Protein 3BRU (pdb70)

Nearest PDB structures (foldseek):
  3bru-assembly1_B  TM=1.003E+00  e=1.111E-24  Cereibacter sphaeroides 2.4.1
  4yze-assembly2_D  TM=8.733E-01  e=7.863E-08  Escherichia coli K-12
  2g7s-assembly1_A-2  TM=9.067E-01  e=2.946E-07  Agrobacterium fabrum str. C58
  1ui6-assembly1_A  TM=7.415E-01  e=2.928E-05  Streptomyces coelicolor A3(2)
  2g3b-assembly1_B  TM=8.239E-01  e=5.514E-04  Rhodococcus jostii RHA1

InterPro domains:
  IPR001647 DNA-binding HTH domain, TetR-type [PF00440] (32-74)
  IPR001647 DNA-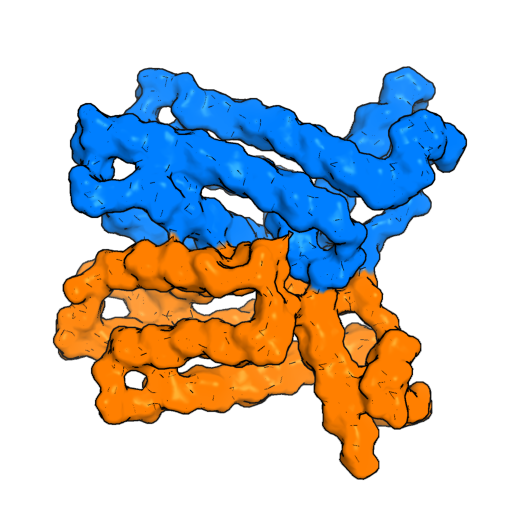binding HTH domain, TetR-type [PR00455] (32-45)
  IPR001647 DNA-binding HTH domain, TetR-type [PR00455] (53-76)
  IPR001647 DNA-binding HTH domain, TetR-type [PS50977] (26-86)
  IPR009057 Homedomain-like superfamily [SSF46689] (23-93)
  IPR011075 Tetracyclin repressor-like, C-terminal domain [PF16925] (101-209)
  IPR036271 Tetracyclin repressor-like, C-terminal domain superfamily [SSF48498] (101-210)

Radius of gyration: 21.56 Å; Cα contacts (8 Å, |Δi|>4): 455; chains: 2; bounding box: 58×60×56 Å

Sequence (374 aa):
DASLAHQSLIRAGLEHLTEKGYSSVGVDEILKAARRVPKGSFYHYFRNKADFGLALIEAYDTYFARLLDQAFLDGSLAPLARLRLFTRAEEGARHGFRRGCLVGNLGQEGALPDDFRAALIGVLETWQRRTAQLFREAQACGELSADHDPDALAEAFWIGWEGAILRAKLELRRPDPLHSFTRTFGRHFVSLAHQSLIRAGLEHLTEKGYSSVGVDEILKAARVPKGSFYHYFRNKADFGLALIEAYDTYFARLLDQAFLDGSLAPLARLRLFTRAEEGARHGFRRGCLVGNLGQEGALPDDFRAALIGVLETWQRRTAQLFREAQACGELSADHDPDALAEAFWIGWEGAILRAKLELRPDPLHSFTRTFGRHFV

B-factor: mean 25.98, std 6.76, range [10.44, 63.78]

Structure (mmCIF, N/CA/C/O backbone):
data_3BRU
#
_entry.id   3BRU
#
_cell.length_a   63.416
_cell.length_b   82.564
_cell.length_c   91.316
_cell.angle_alpha   90.000
_cell.angle_beta   90.000
_cell.angle_gamma   90.000
#
_symmetry.space_group_name_H-M   'P 21 21 21'
#
loop_
_entity.id
_entity.type
_entity.pdbx_description
1 polymer 'Regulatory protein, TetR family'
2 water water
#
loop_
_atom_site.group_PDB
_atom_site.id
_atom_site.type_symbol
_atom_site.label_atom_id
_atom_site.label_alt_id
_atom_site.label_comp_id
_atom_site.label_asym_id
_atom_site.label_entity_id
_atom_site.label_seq_id
_atom_site.pdbx_PDB_ins_code
_atom_site.Cartn_x
_atom_site.Cartn_y
_atom_site.Cartn_z
_atom_site.occupancy
_atom_site.B_iso_or_equiv
_atom_site.auth_seq_id
_atom_site.auth_comp_id
_atom_site.auth_asym_id
_atom_site.auth_atom_id
_atom_site.pdbx_PDB_model_num
ATOM 1 N N . ASP A 1 27 ? 3.232 67.577 23.362 1.00 31.28 24 ASP A N 1
ATOM 2 C CA . ASP A 1 27 ? 4.595 67.691 23.965 1.00 31.23 24 ASP A CA 1
ATOM 3 C C . ASP A 1 27 ? 5.578 68.451 23.064 1.00 30.45 24 ASP A C 1
ATOM 4 O O . ASP A 1 27 ? 6.287 67.841 22.257 1.00 30.76 24 ASP A O 1
ATOM 9 N N . ALA A 1 28 ? 5.628 69.775 23.229 1.00 29.54 25 ALA A N 1
ATOM 10 C CA . ALA A 1 28 ? 6.349 70.691 22.320 1.00 28.34 25 ALA A CA 1
ATOM 11 C C . ALA A 1 28 ? 7.819 70.337 22.036 1.00 27.53 25 ALA A C 1
ATOM 12 O O . ALA A 1 28 ? 8.276 70.478 20.903 1.00 27.31 25 ALA A O 1
ATOM 14 N N . SER A 1 29 ? 8.548 69.878 23.055 1.00 26.65 26 SER A N 1
ATOM 15 C CA . SER A 1 29 ? 9.978 69.564 22.920 1.00 25.68 26 SER A CA 1
ATOM 16 C C . SER A 1 29 ? 10.230 68.262 22.158 1.00 25.07 26 SER A C 1
ATOM 17 O O . SER A 1 29 ? 11.378 67.966 21.790 1.00 25.34 26 SER A O 1
ATOM 20 N N . LEU A 1 30 ? 9.156 67.511 21.886 1.00 23.45 27 LEU A N 1
ATOM 21 C CA . LEU A 1 30 ? 9.254 66.236 21.171 1.00 21.94 27 LEU A CA 1
ATOM 22 C C . LEU A 1 30 ? 8.902 66.315 19.657 1.00 21.47 27 LEU A C 1
ATOM 23 O O . LEU A 1 30 ? 8.824 65.290 19.009 1.00 20.81 27 LEU A O 1
ATOM 28 N N . ALA A 1 31 ? 8.691 67.519 19.110 1.00 20.94 28 ALA A N 1
ATOM 29 C CA . ALA A 1 31 ? 8.128 67.667 17.755 1.00 20.78 28 ALA A CA 1
ATOM 30 C C . ALA A 1 31 ? 8.976 67.007 16.655 1.00 21.54 28 ALA A C 1
ATOM 31 O O . ALA A 1 31 ? 8.410 66.278 15.812 1.00 22.35 28 ALA A O 1
ATOM 33 N N . HIS A 1 32 ? 10.298 67.251 16.658 1.00 20.71 29 HIS A N 1
ATOM 34 C CA . HIS A 1 32 ? 11.204 66.624 15.710 1.00 20.48 29 HIS A CA 1
ATOM 35 C C . HIS A 1 32 ? 11.239 65.094 15.804 1.00 20.98 29 HIS A C 1
ATOM 36 O O . HIS A 1 32 ? 11.099 64.420 14.763 1.00 20.85 29 HIS A O 1
ATOM 43 N N . GLN A 1 33 ? 11.439 64.521 17.006 1.00 20.45 30 GLN A N 1
ATOM 44 C CA . GLN A 1 33 ? 11.386 63.062 17.061 1.00 19.62 30 GLN A CA 1
ATOM 45 C C . GLN A 1 33 ? 10.058 62.490 16.609 1.00 19.55 30 GLN A C 1
ATOM 46 O O . GLN A 1 33 ? 10.063 61.439 16.003 1.00 19.75 30 GLN A O 1
ATOM 52 N N . SER A 1 34 ? 8.946 63.164 16.897 1.00 18.68 31 SER A N 1
ATOM 53 C CA . SER A 1 34 ? 7.631 62.660 16.540 1.00 18.90 31 SER A CA 1
ATOM 54 C C . SER A 1 34 ? 7.512 62.593 15.024 1.00 18.87 31 SER A C 1
ATOM 55 O O . SER A 1 34 ? 6.946 61.632 14.492 1.00 19.56 31 SER A O 1
ATOM 58 N N . LEU A 1 35 ? 8.011 63.632 14.348 1.00 18.53 32 LEU A N 1
ATOM 59 C CA . LEU A 1 35 ? 7.976 63.739 12.884 1.00 17.47 32 LEU A CA 1
ATOM 60 C C . LEU A 1 35 ? 8.792 62.613 12.261 1.00 17.49 32 LEU A C 1
ATOM 61 O O . LEU A 1 35 ? 8.273 61.875 11.418 1.00 17.73 32 LEU A O 1
ATOM 66 N N . ILE A 1 36 ? 10.031 62.436 12.727 1.00 16.75 33 ILE A N 1
ATOM 67 C CA . ILE A 1 36 ? 10.890 61.377 12.221 1.00 16.36 33 ILE A CA 1
ATOM 68 C C . ILE A 1 36 ? 10.269 59.985 12.440 1.00 16.98 33 ILE A C 1
ATOM 69 O O . ILE A 1 36 ? 10.213 59.166 11.495 1.00 15.99 33 ILE A O 1
ATOM 74 N N . ARG A 1 37 ? 9.798 59.736 13.670 1.00 16.55 34 ARG A N 1
ATOM 75 C CA . ARG A 1 37 ? 9.095 58.507 14.027 1.00 17.51 34 ARG A CA 1
ATOM 76 C C . ARG A 1 37 ? 7.945 58.183 13.064 1.00 17.80 34 ARG A C 1
ATOM 77 O O . ARG A 1 37 ? 7.891 57.076 12.484 1.00 18.77 34 ARG A O 1
ATOM 85 N N . ALA A 1 38 ? 7.017 59.130 12.918 1.00 16.78 35 ALA A N 1
ATOM 86 C CA . ALA A 1 38 ? 5.895 58.962 12.053 1.00 16.88 35 ALA A CA 1
ATOM 87 C C . ALA A 1 38 ? 6.364 58.771 10.615 1.00 17.46 35 ALA A C 1
ATOM 88 O O . ALA A 1 38 ? 5.755 58.036 9.872 1.00 17.88 35 ALA A O 1
ATOM 90 N N . GLY A 1 39 ? 7.436 59.455 10.209 1.00 17.47 36 GLY A N 1
ATOM 91 C CA . GLY A 1 39 ? 7.967 59.317 8.875 1.00 17.29 36 GLY A CA 1
ATOM 92 C C . GLY A 1 39 ? 8.459 57.917 8.623 1.00 18.63 36 GLY A C 1
ATOM 93 O O . GLY A 1 39 ? 8.071 57.309 7.605 1.00 20.18 36 GLY A O 1
ATOM 94 N N . LEU A 1 40 ? 9.316 57.409 9.529 1.00 19.15 37 LEU A N 1
ATOM 95 C CA . LEU A 1 40 ? 9.892 56.057 9.460 1.00 19.40 37 LEU A CA 1
ATOM 96 C C . LEU A 1 40 ? 8.829 54.995 9.464 1.00 20.50 37 LEU A C 1
ATOM 97 O O . LEU A 1 40 ? 8.901 54.059 8.658 1.00 21.97 37 LEU A O 1
ATOM 102 N N . GLU A 1 41 ? 7.829 55.140 10.315 1.00 20.84 38 GLU A N 1
ATOM 103 C CA . GLU A 1 41 ? 6.765 54.149 10.379 1.00 22.74 38 GLU A CA 1
ATOM 104 C C . GLU A 1 41 ? 5.957 54.073 9.097 1.00 22.42 38 GLU A C 1
ATOM 105 O O . GLU A 1 41 ? 5.711 52.984 8.592 1.00 23.21 38 GLU A O 1
ATOM 111 N N . HIS A 1 42 ? 5.571 55.223 8.563 1.00 22.18 39 HIS A N 1
ATOM 112 C CA . HIS A 1 42 ? 4.657 55.291 7.428 1.00 21.95 39 HIS A CA 1
ATOM 113 C C . HIS A 1 42 ? 5.340 54.928 6.126 1.00 21.88 39 HIS A C 1
ATOM 114 O O . HIS A 1 42 ? 4.750 54.254 5.307 1.00 21.59 39 HIS A O 1
ATOM 121 N N . LEU A 1 43 ? 6.587 55.356 5.941 1.00 22.10 40 LEU A N 1
ATOM 122 C CA . LEU A 1 43 ? 7.345 54.987 4.729 1.00 22.00 40 LEU A CA 1
ATOM 123 C C . LEU A 1 43 ? 7.961 53.590 4.674 1.00 21.61 40 LEU A C 1
ATOM 124 O O . LEU A 1 43 ? 8.291 53.097 3.564 1.00 21.86 40 LEU A O 1
ATOM 129 N N . THR A 1 44 ? 8.137 52.959 5.834 1.00 21.18 41 THR A N 1
ATOM 130 C CA . THR A 1 44 ? 8.528 51.534 5.872 1.00 20.57 41 THR A CA 1
ATOM 131 C C . THR A 1 44 ? 7.295 50.624 5.636 1.00 20.71 41 THR A C 1
ATOM 132 O O . THR A 1 44 ? 7.423 49.489 5.208 1.00 19.85 41 THR A O 1
ATOM 136 N N . GLU A 1 45 ? 6.107 51.147 5.909 1.00 21.55 42 GLU A N 1
ATOM 137 C CA . GLU A 1 45 ? 4.881 50.387 5.779 1.00 23.33 42 GLU A CA 1
ATOM 138 C C . GLU A 1 45 ? 4.266 50.590 4.392 1.00 24.07 42 GLU A C 1
ATOM 139 O O . GLU A 1 45 ? 3.818 49.633 3.752 1.00 24.32 42 GLU A O 1
ATOM 145 N N . LYS A 1 46 ? 4.238 51.839 3.935 1.00 24.78 43 LYS A N 1
ATOM 146 C CA . LYS A 1 46 ? 3.692 52.194 2.622 1.00 25.41 43 LYS A CA 1
ATOM 147 C C . LYS A 1 46 ? 4.869 52.608 1.732 1.00 25.99 43 LYS A C 1
ATOM 148 O O . LYS A 1 46 ? 5.688 51.778 1.364 1.00 28.47 43 LYS A O 1
ATOM 154 N N . GLY A 1 47 ? 4.989 53.870 1.410 1.00 25.57 44 GLY A N 1
ATOM 155 C CA . GLY A 1 47 ? 6.176 54.350 0.750 1.00 25.22 44 GLY A CA 1
ATOM 156 C C . GLY A 1 47 ? 5.999 55.844 0.639 1.00 25.50 44 GLY A C 1
ATOM 157 O O . GLY A 1 47 ? 4.995 56.402 1.119 1.00 25.39 44 GLY A O 1
ATOM 158 N N . TYR A 1 48 ? 6.964 56.496 0.001 1.00 25.16 45 TYR A N 1
ATOM 159 C CA . TYR A 1 48 ? 6.949 57.942 -0.163 1.00 24.41 45 TYR A CA 1
ATOM 160 C C . TYR A 1 48 ? 5.760 58.465 -0.985 1.00 24.67 45 TYR A C 1
ATOM 161 O O . TYR A 1 48 ? 5.055 59.368 -0.512 1.00 24.25 45 TYR A O 1
ATOM 170 N N . SER A 1 49 ? 5.529 57.897 -2.178 1.00 24.85 46 SER A N 1
ATOM 171 C CA . SER A 1 49 ? 4.406 58.310 -3.058 1.00 26.52 46 SER A CA 1
ATOM 172 C C . SER A 1 49 ? 3.003 58.211 -2.432 1.00 27.32 46 SER A C 1
ATOM 173 O O . SER A 1 49 ? 2.100 58.911 -2.851 1.00 27.35 46 SER A O 1
ATOM 176 N N . SER A 1 50 ? 2.842 57.324 -1.443 1.00 28.44 47 SER A N 1
ATOM 177 C CA . SER A 1 50 ? 1.562 57.019 -0.801 1.00 28.35 47 SER A CA 1
ATOM 178 C C . SER A 1 50 ? 1.251 57.926 0.377 1.00 28.36 47 SER A C 1
ATOM 179 O O . SER A 1 50 ? 0.121 58.001 0.852 1.00 28.50 47 SER A O 1
ATOM 182 N N . VAL A 1 51 ? 2.272 58.583 0.888 1.00 27.86 48 VAL A N 1
ATOM 183 C CA . VAL A 1 51 ? 2.130 59.227 2.166 1.00 27.31 48 VAL A CA 1
ATOM 184 C C . VAL A 1 51 ? 2.302 60.732 2.030 1.00 27.51 48 VAL A C 1
ATOM 185 O O . VAL A 1 51 ? 3.380 61.204 1.655 1.00 27.47 48 VAL A O 1
ATOM 189 N N . GLY A 1 52 ? 1.244 61.485 2.344 1.00 27.19 49 GLY A N 1
ATOM 190 C CA . GLY A 1 52 ? 1.311 62.938 2.313 1.00 26.83 49 GLY A CA 1
ATOM 191 C C . GLY A 1 52 ? 1.715 63.524 3.664 1.00 26.66 49 GLY A C 1
ATOM 192 O O . GLY A 1 52 ? 1.694 62.833 4.694 1.00 26.60 49 GLY A O 1
ATOM 193 N N . VAL A 1 53 ? 2.053 64.806 3.655 1.00 25.97 50 VAL A N 1
ATOM 194 C CA . VAL A 1 53 ? 2.424 65.530 4.854 1.00 26.50 50 VAL A CA 1
ATOM 195 C C . VAL A 1 53 ? 1.310 65.564 5.900 1.00 27.43 50 VAL A C 1
ATOM 196 O O . VAL A 1 53 ? 1.586 65.428 7.094 1.00 27.19 50 VAL A O 1
ATOM 200 N N . ASP A 1 54 ? 0.063 65.751 5.479 1.00 28.05 51 ASP A N 1
ATOM 201 C CA . ASP A 1 54 ? -1.023 65.785 6.446 1.00 29.61 51 ASP A CA 1
ATOM 202 C C . ASP A 1 54 ? -1.148 64.493 7.228 1.00 29.19 51 ASP A C 1
ATOM 203 O O . ASP A 1 54 ? -1.412 64.526 8.418 1.00 30.08 51 ASP A O 1
ATOM 208 N N . GLU A 1 55 ? -0.980 63.360 6.564 1.00 29.02 52 GLU A N 1
ATOM 209 C CA . GLU A 1 55 ? -0.998 62.060 7.253 1.00 29.62 52 GLU A CA 1
ATOM 210 C C . GLU A 1 55 ? 0.126 61.957 8.308 1.00 27.36 52 GLU A C 1
ATOM 211 O O . GLU A 1 55 ? -0.105 61.504 9.412 1.00 25.98 52 GLU A O 1
ATOM 217 N N . ILE A 1 56 ? 1.330 62.401 7.954 1.00 26.79 53 ILE A N 1
ATOM 218 C CA . ILE A 1 56 ? 2.464 62.476 8.900 1.00 26.41 53 ILE A CA 1
ATOM 219 C C . ILE A 1 56 ? 2.126 63.355 10.110 1.00 26.85 53 ILE A C 1
ATOM 220 O O . ILE A 1 56 ? 2.381 62.945 11.250 1.00 27.17 53 ILE A O 1
ATOM 225 N N . LEU A 1 57 ? 1.567 64.544 9.875 1.00 25.88 54 LEU A N 1
ATOM 226 C CA . LEU A 1 57 ? 1.244 65.465 10.958 1.00 26.15 54 LEU A CA 1
ATOM 227 C C . LEU A 1 57 ? 0.228 64.849 11.928 1.00 26.58 54 LEU A C 1
ATOM 228 O O . LEU A 1 57 ? 0.364 64.983 13.160 1.00 25.93 54 LEU A O 1
ATOM 233 N N . LYS A 1 58 ? -0.803 64.219 11.354 1.00 26.72 55 LYS A N 1
ATOM 234 C CA . LYS A 1 58 ? -1.856 63.578 12.112 1.00 27.50 55 LYS A CA 1
ATOM 235 C C . LYS A 1 58 ? -1.318 62.411 12.962 1.00 27.29 55 LYS A C 1
ATOM 236 O O . LYS A 1 58 ? -1.708 62.240 14.096 1.00 28.22 55 LYS A O 1
ATOM 242 N N . ALA A 1 59 ? -0.416 61.614 12.419 1.00 27.24 56 ALA A N 1
ATOM 243 C CA . ALA A 1 59 ? 0.221 60.570 13.204 1.00 26.89 56 ALA A CA 1
ATOM 244 C C . ALA A 1 59 ? 1.189 61.126 14.280 1.00 27.01 56 ALA A C 1
ATOM 245 O O . ALA A 1 59 ? 1.200 60.644 15.407 1.00 27.81 56 ALA A O 1
ATOM 247 N N . ALA A 1 60 ? 1.977 62.144 13.934 1.00 26.69 57 ALA A N 1
ATOM 248 C CA . ALA A 1 60 ? 2.920 62.766 14.852 1.00 26.78 57 ALA A CA 1
ATOM 249 C C . ALA A 1 60 ? 2.239 63.674 15.898 1.00 28.38 57 ALA A C 1
ATOM 250 O O . ALA A 1 60 ? 2.846 63.946 16.945 1.00 28.29 57 ALA A O 1
ATOM 252 N N . ARG A 1 61 ? 0.988 64.106 15.620 1.00 29.25 58 ARG A N 1
ATOM 253 C CA A ARG A 1 61 ? 0.258 65.048 16.465 0.50 30.35 58 ARG A CA 1
ATOM 254 C CA B ARG A 1 61 ? 0.260 65.049 16.466 0.50 30.15 58 ARG A CA 1
ATOM 255 C C . ARG A 1 61 ? 1.079 66.321 16.697 1.00 30.68 58 ARG A C 1
ATOM 256 O O . ARG A 1 61 ? 1.173 66.812 17.823 1.00 30.85 58 ARG A O 1
ATOM 271 N N . VAL A 1 62 ? 1.697 66.842 15.625 1.00 31.15 59 VAL A N 1
ATOM 272 C CA . VAL A 1 62 ? 2.437 68.120 15.678 1.00 31.09 59 VAL A CA 1
ATOM 273 C C . VAL A 1 62 ? 1.800 69.091 14.669 1.00 31.89 59 VAL A C 1
ATOM 274 O O . VAL A 1 62 ? 1.298 68.643 13.625 1.00 32.07 59 VAL A O 1
ATOM 278 N N . PRO A 1 63 ? 1.717 70.403 15.024 1.00 32.10 60 PRO A N 1
ATOM 279 C CA . PRO A 1 63 ? 1.229 71.428 14.071 1.00 31.99 60 PRO A CA 1
ATOM 280 C C . PRO A 1 63 ? 2.103 71.652 12.807 1.00 31.83 60 PRO A C 1
ATOM 281 O O . PRO A 1 63 ? 3.326 71.465 12.832 1.00 32.25 60 PRO A O 1
ATOM 285 N N . LYS A 1 64 ? 1.454 72.075 11.724 1.00 31.49 61 LYS A N 1
ATOM 286 C CA . LYS A 1 64 ? 2.086 72.301 10.421 1.00 31.20 61 LYS A CA 1
ATOM 287 C C . LYS A 1 64 ? 3.290 73.284 10.481 1.00 29.78 61 LYS A C 1
ATOM 288 O O . LYS A 1 64 ? 4.298 73.126 9.779 1.00 28.88 61 LYS A O 1
ATOM 294 N N . GLY A 1 65 ? 3.161 74.290 11.334 1.00 28.62 62 GLY A N 1
ATOM 295 C CA . GLY A 1 65 ? 4.211 75.255 11.544 1.00 27.34 62 GLY A CA 1
ATOM 296 C C . GLY A 1 65 ? 5.471 74.633 12.107 1.00 26.52 62 GLY A C 1
ATO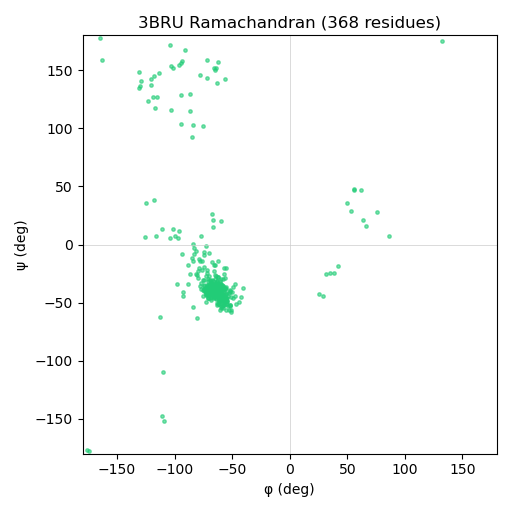M 297 O O . GLY A 1 65 ? 6.559 75.168 11.879 1.00 26.76 62 GLY A O 1
ATOM 298 N N . SER A 1 66 ? 5.324 73.523 12.845 1.00 25.25 63 SER A N 1
ATOM 299 C CA . SER A 1 66 ? 6.475 72.778 13.394 1.00 24.64 63 SER A CA 1
ATOM 300 C C . SER A 1 66 ? 7.182 71.923 12.335 1.00 23.69 63 SER A C 1
ATOM 301 O O . SER A 1 66 ? 8.400 71.806 12.340 1.00 23.26 63 SER A O 1
ATOM 304 N N . PHE A 1 67 ? 6.405 71.324 11.443 1.00 23.17 64 PHE A N 1
ATOM 305 C CA . PHE A 1 67 ? 6.958 70.654 10.300 1.00 22.51 64 PHE A CA 1
ATOM 306 C C . PHE A 1 67 ? 7.810 71.625 9.471 1.00 23.14 64 PHE A C 1
ATOM 307 O O . PHE A 1 67 ? 8.942 71.302 9.108 1.00 22.50 64 PHE A O 1
ATOM 315 N N . TYR A 1 68 ? 7.285 72.815 9.179 1.00 24.11 65 TYR A N 1
ATOM 316 C CA . TYR A 1 68 ? 8.027 73.752 8.293 1.00 25.10 65 TYR A CA 1
ATOM 317 C C . TYR A 1 68 ? 9.157 74.485 8.981 1.00 25.26 65 TYR A C 1
ATOM 318 O O . TYR A 1 68 ? 10.026 75.031 8.326 1.00 26.53 65 TYR A O 1
ATOM 327 N N . HIS A 1 69 ? 9.171 74.435 10.305 1.00 25.43 66 HIS A N 1
ATOM 328 C CA . HIS A 1 69 ? 10.302 74.905 11.072 1.00 25.40 66 HIS A CA 1
ATOM 329 C C . HIS A 1 69 ? 11.554 74.104 10.731 1.00 24.75 66 HIS A C 1
ATOM 330 O O . HIS A 1 69 ? 12.643 74.665 10.597 1.00 25.35 66 HIS A O 1
ATOM 337 N N . TYR A 1 70 ? 11.386 72.790 10.589 1.00 23.47 67 TYR A N 1
ATOM 338 C CA . TYR A 1 70 ? 12.475 71.864 10.422 1.00 21.93 67 TYR A CA 1
ATOM 339 C C . TYR A 1 70 ? 12.723 71.493 8.970 1.00 22.32 67 TYR A C 1
ATOM 340 O O . TYR A 1 70 ? 13.858 71.250 8.593 1.00 22.72 67 TYR A O 1
ATOM 349 N N . PHE A 1 71 ? 11.682 71.408 8.152 1.00 22.49 68 PHE A N 1
ATOM 350 C CA . PHE A 1 71 ? 11.852 70.845 6.798 1.00 23.77 68 PHE A CA 1
ATOM 351 C C . PHE A 1 71 ? 11.256 71.797 5.806 1.00 24.39 68 PHE A C 1
ATOM 352 O O . PHE A 1 71 ? 10.231 72.414 6.105 1.00 24.37 68 PHE A O 1
ATOM 360 N N . ARG A 1 72 ? 11.893 71.991 4.655 1.00 25.14 69 ARG A N 1
ATOM 361 C CA . ARG A 1 72 ? 11.295 72.984 3.773 1.00 25.95 69 ARG A CA 1
ATOM 362 C C . ARG A 1 72 ? 10.132 72.445 2.984 1.00 25.23 69 ARG A C 1
ATOM 363 O O . ARG A 1 72 ? 9.230 73.184 2.636 1.00 25.62 69 ARG A O 1
ATOM 371 N N . ASN A 1 73 ? 10.141 71.144 2.768 1.00 25.26 70 ASN A N 1
ATOM 372 C CA . ASN A 1 73 ? 9.086 70.440 2.041 1.00 25.43 70 ASN A CA 1
ATOM 373 C C . ASN A 1 73 ? 9.206 68.932 2.284 1.00 25.40 70 ASN A C 1
ATOM 374 O O . ASN A 1 73 ? 10.145 68.469 2.962 1.00 24.90 70 ASN A O 1
ATOM 379 N N . LYS A 1 74 ? 8.263 68.184 1.705 1.00 25.15 71 LYS A N 1
ATOM 380 C CA . LYS A 1 74 ? 8.261 66.715 1.751 1.00 24.37 71 LYS A CA 1
ATOM 381 C C . LYS A 1 74 ? 9.609 66.100 1.291 1.00 23.71 71 LYS A C 1
ATOM 382 O O . LYS A 1 74 ? 10.097 65.154 1.890 1.00 23.21 71 LYS A O 1
ATOM 388 N N . ALA A 1 75 ? 10.217 66.659 0.250 1.00 23.47 72 ALA A N 1
ATOM 389 C CA . ALA A 1 75 ? 11.499 66.149 -0.246 1.00 23.65 72 ALA A CA 1
ATOM 390 C C . ALA A 1 75 ? 12.636 66.304 0.775 1.00 23.48 72 ALA A C 1
ATOM 391 O O . ALA A 1 75 ? 13.449 65.411 0.916 1.00 24.76 72 ALA A O 1
ATOM 393 N N . ASP A 1 76 ? 12.687 67.419 1.487 1.00 23.08 73 ASP A N 1
ATOM 394 C CA . ASP A 1 76 ? 13.728 67.680 2.483 1.00 23.46 73 ASP A CA 1
ATOM 395 C C . ASP A 1 76 ? 13.525 66.764 3.703 1.00 22.39 73 ASP A C 1
ATOM 396 O O . ASP A 1 76 ? 14.486 66.251 4.286 1.00 22.25 73 ASP A O 1
ATOM 401 N N . PHE A 1 77 ? 12.259 66.584 4.080 1.00 20.55 74 PHE A N 1
ATOM 402 C CA . PHE A 1 77 ? 11.816 65.565 5.033 1.00 19.21 74 PHE A CA 1
ATOM 403 C C . PHE A 1 77 ? 12.207 64.124 4.692 1.00 18.97 74 PHE A C 1
ATOM 404 O O . PHE A 1 77 ? 12.825 63.430 5.521 1.00 19.04 74 PHE A O 1
ATOM 412 N N . GLY A 1 78 ? 11.820 63.659 3.507 1.00 18.10 75 GLY A N 1
ATOM 413 C CA . GLY A 1 78 ? 12.306 62.385 2.984 1.00 18.46 75 GLY A CA 1
ATOM 414 C C . GLY A 1 78 ? 13.821 62.159 3.068 1.00 18.98 75 GLY A C 1
ATOM 415 O O . GLY A 1 78 ? 14.250 61.076 3.457 1.00 20.41 75 GLY A O 1
ATOM 416 N N . LEU A 1 79 ? 14.649 63.152 2.713 1.00 18.58 76 LEU A N 1
ATOM 417 C CA . LEU A 1 79 ? 16.112 63.024 2.866 1.00 18.19 76 LEU A CA 1
ATOM 418 C C . LEU A 1 79 ? 16.596 62.943 4.298 1.00 18.20 76 LEU A C 1
ATOM 419 O O . LEU A 1 79 ? 17.556 62.241 4.593 1.00 19.16 76 LEU A O 1
ATOM 424 N N . ALA A 1 80 ? 15.945 63.682 5.183 1.00 18.29 77 ALA A N 1
ATOM 425 C CA . ALA A 1 80 ? 16.183 63.593 6.612 1.00 19.10 77 ALA A CA 1
ATOM 426 C C . ALA A 1 80 ? 15.843 62.203 7.134 1.00 19.39 77 ALA A C 1
ATOM 427 O O . ALA A 1 80 ? 16.511 61.712 8.046 1.00 20.41 77 ALA A O 1
ATOM 429 N N . LEU A 1 81 ? 14.787 61.587 6.593 1.00 19.66 78 LEU A N 1
ATOM 430 C CA . LEU A 1 81 ? 14.411 60.230 7.019 1.00 18.98 78 LEU A CA 1
ATOM 431 C C . LEU A 1 81 ? 15.439 59.212 6.595 1.00 18.28 78 LEU A C 1
ATOM 432 O O . LEU A 1 81 ? 15.697 58.300 7.336 1.00 17.65 78 LEU A O 1
ATOM 437 N N . ILE A 1 82 ? 15.980 59.354 5.388 1.00 17.83 79 ILE A N 1
ATOM 438 C CA . ILE A 1 82 ? 17.064 58.488 4.932 1.00 18.29 79 ILE A CA 1
ATOM 439 C C . ILE A 1 82 ? 18.301 58.636 5.852 1.00 18.99 79 ILE A C 1
ATOM 440 O O . ILE A 1 82 ? 18.866 57.633 6.281 1.00 19.51 79 ILE A O 1
ATOM 445 N N . GLU A 1 83 ? 18.708 59.871 6.158 1.00 20.20 80 GLU A N 1
ATOM 446 C CA . GLU A 1 83 ? 19.800 60.107 7.131 1.00 21.83 80 GLU A CA 1
ATOM 447 C C . GLU A 1 83 ? 19.506 59.513 8.504 1.00 21.64 80 GLU A C 1
ATOM 448 O O . GLU A 1 83 ? 20.409 58.998 9.157 1.00 22.01 80 GLU A O 1
ATOM 454 N N . ALA A 1 84 ? 18.248 59.540 8.933 1.00 21.51 81 ALA A N 1
ATOM 455 C CA . ALA A 1 84 ? 17.904 58.982 10.260 1.00 21.70 81 ALA A CA 1
ATOM 456 C C . ALA A 1 84 ? 17.993 57.461 10.256 1.00 21.71 81 ALA A C 1
ATOM 457 O O . ALA A 1 84 ? 18.513 56.854 11.208 1.00 22.10 81 ALA A O 1
ATOM 459 N N . TYR A 1 85 ? 17.478 56.866 9.179 1.00 21.77 82 TYR A N 1
ATOM 460 C CA . TYR A 1 85 ? 17.474 55.429 8.959 1.00 21.99 82 TYR A CA 1
ATOM 461 C C . TYR A 1 85 ? 18.907 54.906 8.796 1.00 22.41 82 TYR A C 1
ATOM 462 O O . TYR A 1 85 ? 19.276 53.902 9.383 1.00 22.01 82 TYR A O 1
ATOM 471 N N . ASP A 1 86 ? 19.731 55.600 8.026 1.00 23.45 83 ASP A N 1
ATOM 472 C CA . ASP A 1 86 ? 21.149 55.239 7.989 1.00 24.69 83 ASP A CA 1
ATOM 473 C C . ASP A 1 86 ? 21.802 55.147 9.390 1.00 24.19 83 ASP A C 1
ATOM 474 O O . ASP A 1 86 ? 22.613 54.269 9.634 1.00 24.14 83 ASP A O 1
ATOM 479 N N . THR A 1 87 ? 21.472 56.069 10.283 1.00 24.22 84 THR A N 1
ATOM 480 C CA . THR A 1 87 ? 22.098 56.128 11.607 1.00 24.39 84 THR A CA 1
ATOM 481 C C . THR A 1 87 ? 21.618 54.985 12.482 1.00 24.51 84 THR A C 1
ATOM 482 O O . THR A 1 87 ? 22.424 54.324 13.162 1.00 23.91 84 THR A O 1
ATOM 486 N N . TYR A 1 88 ? 20.321 54.715 12.431 1.00 24.20 85 TYR A N 1
ATOM 487 C CA . TYR A 1 88 ? 19.782 53.750 13.350 1.00 24.90 85 TYR A CA 1
ATOM 488 C C . TYR A 1 88 ? 20.103 52.352 12.900 1.00 24.99 85 TYR A C 1
ATOM 489 O O . TYR A 1 88 ? 20.434 51.481 13.729 1.00 24.86 85 TYR A O 1
ATOM 498 N N . PHE A 1 89 ? 20.100 52.162 11.577 1.00 24.30 86 PHE A N 1
ATOM 499 C CA . PHE A 1 89 ? 20.462 50.892 10.980 1.00 23.09 86 PHE A CA 1
ATOM 500 C C . PHE A 1 89 ? 21.921 50.530 11.174 1.00 22.03 86 PHE A C 1
ATOM 501 O O . PHE A 1 89 ? 22.221 49.352 11.325 1.00 22.47 86 PHE A O 1
ATOM 509 N N . ALA A 1 90 ? 22.819 51.523 11.121 1.00 20.11 87 ALA A N 1
ATOM 510 C CA . ALA A 1 90 ? 24.231 51.313 11.387 1.00 19.48 87 ALA A CA 1
ATOM 511 C C . ALA A 1 90 ? 24.416 50.689 12.772 1.00 21.04 87 ALA A C 1
ATOM 512 O O . ALA A 1 90 ? 25.287 49.833 12.942 1.00 21.77 87 ALA A O 1
ATOM 514 N N . ARG A 1 91 ? 23.604 51.086 13.751 1.00 21.07 88 ARG A N 1
ATOM 515 C CA . ARG A 1 91 ? 23.693 50.522 15.114 1.00 23.15 88 ARG A CA 1
ATOM 516 C C . ARG A 1 91 ? 23.248 49.066 15.225 1.00 23.91 88 ARG A C 1
ATOM 517 O O . ARG A 1 91 ? 23.721 48.315 16.082 1.00 24.89 88 ARG A O 1
ATOM 525 N N . LEU A 1 92 ? 22.317 48.666 14.377 1.00 24.75 89 LEU A N 1
ATOM 526 C CA . LEU A 1 92 ? 21.911 47.293 14.356 1.00 25.81 89 LEU A CA 1
ATOM 527 C C . LEU A 1 92 ? 23.008 46.415 13.714 1.00 25.68 89 LEU A C 1
ATOM 528 O O . LEU A 1 92 ? 23.310 45.336 14.220 1.00 25.91 89 LEU A O 1
ATOM 533 N N . LEU A 1 93 ? 23.624 46.902 12.641 1.00 25.50 90 LEU A N 1
ATOM 534 C CA . LEU A 1 93 ? 24.791 46.260 12.048 1.00 24.97 90 LEU A CA 1
ATOM 535 C C . LEU A 1 93 ? 25.984 46.195 13.004 1.00 25.31 90 LEU A C 1
ATOM 536 O O . LEU A 1 93 ? 26.764 45.252 12.947 1.00 25.87 90 LEU A O 1
ATOM 541 N N . ASP A 1 94 ? 26.156 47.211 13.841 1.00 25.39 91 ASP A N 1
ATOM 542 C CA . ASP A 1 94 ? 27.254 47.248 14.801 1.00 26.24 91 ASP A CA 1
ATOM 543 C C . ASP A 1 94 ? 27.153 46.072 15.755 1.00 26.46 91 ASP A C 1
ATOM 544 O O . ASP A 1 94 ? 28.164 45.461 16.109 1.00 25.62 91 ASP A O 1
ATOM 549 N N . GLN A 1 95 ? 25.918 45.772 16.166 1.00 27.05 92 GLN A N 1
ATOM 550 C CA . GLN A 1 95 ? 25.645 44.704 17.130 1.00 27.92 9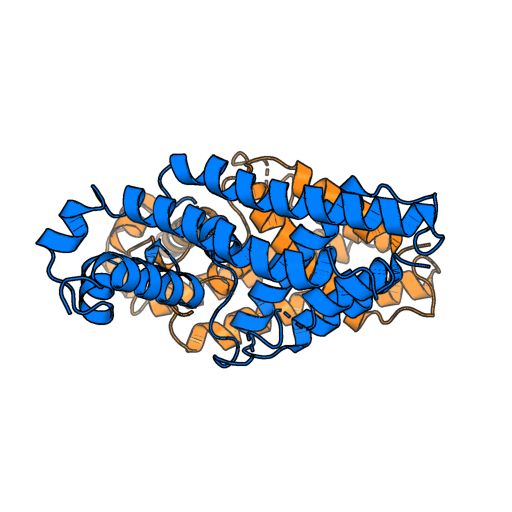2 GLN A CA 1
ATOM 551 C C . GLN A 1 95 ? 26.106 43.363 16.563 1.00 27.83 92 GLN A C 1
ATOM 552 O O . GLN A 1 95 ? 26.774 42.591 17.264 1.00 27.66 92 GLN A O 1
ATOM 558 N N . ALA A 1 96 ? 25.772 43.125 15.290 1.00 26.80 93 ALA A N 1
ATOM 559 C CA . ALA A 1 96 ? 26.099 41.887 14.607 1.00 26.75 93 ALA A CA 1
ATOM 560 C C . ALA A 1 96 ? 27.558 41.890 14.116 1.00 27.35 93 ALA A C 1
ATOM 561 O O . ALA A 1 96 ? 28.388 41.096 14.596 1.00 27.36 93 ALA A O 1
ATOM 563 N N . PHE A 1 97 ? 27.882 42.808 13.207 1.00 27.53 94 PHE A N 1
ATOM 564 C CA . PHE A 1 97 ? 29.177 42.808 12.515 1.00 27.82 94 PHE A CA 1
ATOM 565 C C . PHE A 1 97 ? 30.372 43.056 13.419 1.00 28.35 94 PHE A C 1
ATOM 566 O O . PHE A 1 97 ? 31.472 42.578 13.106 1.00 28.23 94 PHE A O 1
ATOM 574 N N . LEU A 1 98 ? 30.179 43.810 14.512 1.00 28.67 95 LEU A N 1
ATOM 575 C CA . LEU A 1 98 ? 31.288 44.114 15.436 1.00 28.95 95 LEU A CA 1
ATOM 576 C C . LEU A 1 98 ? 31.375 43.205 16.678 1.00 29.49 95 LEU A C 1
ATOM 577 O O . LEU A 1 98 ? 32.220 43.430 17.559 1.00 29.78 95 LEU A O 1
ATOM 582 N N . ASP A 1 99 ? 30.527 42.178 16.737 1.00 29.74 96 ASP A N 1
ATOM 583 C CA . ASP A 1 99 ? 30.567 41.185 17.828 1.00 30.25 96 ASP A CA 1
ATOM 584 C C . ASP A 1 99 ? 31.734 40.198 17.678 1.00 29.66 96 ASP A C 1
ATOM 585 O O . ASP A 1 99 ? 31.641 39.233 16.905 1.00 29.37 96 ASP A O 1
ATOM 590 N N . GLY A 1 100 ? 32.793 40.438 18.459 1.00 29.39 97 GLY A N 1
ATOM 591 C CA . GLY A 1 100 ? 34.030 39.640 18.460 1.00 28.72 97 GLY A CA 1
ATOM 592 C C . GLY A 1 100 ? 33.919 38.284 19.138 1.00 28.62 97 GLY A C 1
ATOM 593 O O . GLY A 1 100 ? 34.860 37.486 19.083 1.00 29.72 97 GLY A O 1
ATOM 594 N N . SER A 1 101 ? 32.789 37.991 19.781 1.00 27.41 98 SER A N 1
ATOM 595 C CA . SER A 1 101 ? 32.565 36.617 20.254 1.00 26.44 98 SER A CA 1
ATOM 596 C C . SER A 1 101 ? 32.048 35.664 19.141 1.00 25.62 98 SER A C 1
ATOM 597 O O . SER A 1 101 ? 31.950 34.450 19.346 1.00 25.36 98 SER A O 1
ATOM 600 N N . LEU A 1 102 ? 31.766 36.201 17.953 1.00 25.03 99 LEU A N 1
ATOM 601 C CA . LEU A 1 102 ? 31.269 35.373 16.852 1.00 24.88 99 LEU A CA 1
ATOM 602 C C . LEU A 1 102 ? 32.266 35.297 15.697 1.00 25.00 99 LEU A C 1
ATOM 603 O O . LEU A 1 102 ? 32.999 36.263 15.442 1.00 25.14 99 LEU A O 1
ATOM 608 N N . ALA A 1 103 ? 32.287 34.151 15.004 1.00 24.93 100 ALA A N 1
ATOM 609 C CA . ALA A 1 103 ? 33.033 34.012 13.752 1.00 24.48 100 ALA A CA 1
ATOM 610 C C . ALA A 1 103 ? 32.385 34.928 12.725 1.00 24.62 100 ALA A C 1
ATOM 611 O O . ALA A 1 103 ? 31.179 35.243 12.829 1.00 25.02 100 ALA A O 1
ATOM 613 N N . PRO A 1 104 ? 33.169 35.405 11.750 1.00 24.30 101 PRO A N 1
ATOM 614 C CA . PRO A 1 104 ? 32.535 36.248 10.729 1.00 23.91 101 PRO A CA 1
ATOM 615 C C . PRO A 1 104 ? 31.173 35.777 10.155 1.00 23.93 101 PRO A C 1
ATOM 616 O O . PRO A 1 104 ? 30.220 36.558 10.127 1.00 23.55 101 PRO A O 1
ATOM 620 N N . LEU A 1 105 ? 31.046 34.528 9.727 1.00 23.70 102 LEU A N 1
ATOM 621 C CA . LEU A 1 105 ? 29.778 34.131 9.100 1.00 23.35 102 LEU A CA 1
ATOM 622 C C . LEU A 1 105 ? 28.637 34.032 10.082 1.00 23.06 102 LEU A C 1
ATOM 623 O O . LEU A 1 105 ? 27.504 34.294 9.722 1.00 22.48 102 LEU A O 1
ATOM 628 N N . ALA A 1 106 ? 28.947 33.670 11.330 1.00 22.86 103 ALA A N 1
ATOM 629 C CA . ALA A 1 106 ? 27.947 33.715 12.388 1.00 23.05 103 ALA A CA 1
ATOM 630 C C . ALA A 1 106 ? 27.413 35.113 12.703 1.00 23.16 103 ALA A C 1
ATOM 631 O O . ALA A 1 106 ? 26.251 35.232 13.098 1.00 24.80 103 ALA A O 1
ATOM 633 N N . ARG A 1 107 ? 28.240 36.155 12.540 1.00 22.71 104 ARG A N 1
ATOM 634 C CA . ARG A 1 107 ? 27.779 37.541 12.644 1.00 22.44 104 ARG A CA 1
ATOM 635 C C . ARG A 1 107 ? 26.778 37.908 11.548 1.00 22.36 104 ARG A C 1
ATOM 636 O O . ARG A 1 107 ? 25.888 38.729 11.768 1.00 22.50 104 ARG A O 1
ATOM 644 N N . LEU A 1 108 ? 26.955 37.337 10.364 1.00 21.57 105 LEU A N 1
ATOM 645 C CA . LEU A 1 108 ? 26.023 37.589 9.273 1.00 21.75 105 LEU A CA 1
ATOM 646 C C . LEU A 1 108 ? 24.672 36.909 9.548 1.00 21.51 105 LEU A C 1
ATOM 647 O O . LEU A 1 108 ? 23.641 37.476 9.290 1.00 21.14 105 LEU A O 1
ATOM 652 N N . ARG A 1 109 ? 24.706 35.692 10.069 1.00 22.15 106 ARG A N 1
ATOM 653 C CA . ARG A 1 109 ? 23.495 34.954 10.453 1.00 24.15 106 ARG A CA 1
ATOM 654 C C . ARG A 1 109 ? 22.775 35.623 11.618 1.00 23.56 106 ARG A C 1
ATOM 655 O O . ARG A 1 109 ? 21.555 35.646 11.632 1.00 23.75 106 ARG A O 1
ATOM 663 N N . LEU A 1 110 ? 23.529 36.194 12.569 1.00 23.11 107 LEU A N 1
ATOM 664 C CA . LEU A 1 110 ? 22.929 36.985 13.650 1.00 22.54 107 LEU A CA 1
ATOM 665 C C . LEU A 1 110 ? 22.154 38.208 13.131 1.00 21.47 107 LEU A C 1
ATOM 666 O O . LEU A 1 110 ? 21.032 38.430 13.536 1.00 21.06 107 LEU A O 1
ATOM 671 N N . PHE A 1 111 ? 22.752 38.974 12.221 1.00 21.33 108 PHE A N 1
ATOM 672 C CA . PHE A 1 111 ? 22.089 40.118 11.609 1.00 20.60 108 PHE A CA 1
ATOM 673 C C . PHE A 1 111 ? 20.748 39.769 10.967 1.00 20.50 108 PHE A C 1
ATOM 674 O O . PHE A 1 111 ? 19.743 40.455 11.200 1.00 20.74 108 PHE A O 1
ATOM 682 N N . THR A 1 112 ? 20.726 38.720 10.163 1.00 20.20 109 THR A N 1
ATOM 683 C CA . THR A 1 112 ? 19.486 38.286 9.483 1.00 21.19 109 THR A CA 1
ATOM 684 C C . THR A 1 112 ? 18.417 37.737 10.431 1.00 21.17 109 THR A C 1
ATOM 685 O O . THR A 1 112 ? 17.221 37.875 10.185 1.00 21.95 109 THR A O 1
ATOM 689 N N . ARG A 1 113 ? 18.873 37.143 11.517 1.00 21.35 110 ARG A N 1
ATOM 690 C CA . ARG A 1 113 ? 18.024 36.672 12.588 1.00 21.93 110 ARG A CA 1
ATOM 691 C C . ARG A 1 113 ? 17.341 37.838 13.331 1.00 20.83 110 ARG A C 1
ATOM 692 O O . ARG A 1 113 ? 16.124 37.832 13.522 1.00 20.58 110 ARG A O 1
ATOM 708 N N . ALA A 1 115 ? 17.130 41.098 12.170 1.00 22.16 112 ALA A N 1
ATOM 709 C CA . ALA A 1 115 ? 16.315 41.831 11.248 1.00 21.85 112 ALA A CA 1
ATOM 710 C C . ALA A 1 115 ? 14.959 41.147 11.128 1.00 21.90 112 ALA A C 1
ATOM 711 O O . ALA A 1 115 ? 13.947 41.812 11.118 1.00 21.69 112 ALA A O 1
ATOM 713 N N . GLU A 1 116 ? 14.932 39.821 11.055 1.00 22.90 113 GLU A N 1
ATOM 714 C CA . GLU A 1 116 ? 13.657 39.087 11.060 1.00 23.99 113 GLU A CA 1
ATOM 715 C C . GLU A 1 116 ? 12.826 39.300 12.342 1.00 23.65 113 GLU A C 1
ATOM 716 O O . GLU A 1 116 ? 11.595 39.475 12.285 1.00 23.56 113 GLU A O 1
ATOM 722 N N . GLU A 1 117 ? 13.500 39.274 13.496 1.00 22.94 114 GLU A N 1
ATOM 723 C CA . GLU A 1 117 ? 12.855 39.563 14.775 1.00 22.41 114 GLU A CA 1
ATOM 724 C C . GLU A 1 117 ? 12.234 40.950 14.809 1.00 21.71 114 GLU A C 1
ATOM 725 O O . GLU A 1 117 ? 11.120 41.127 15.326 1.00 21.44 114 GLU A O 1
ATOM 731 N N . GLY A 1 118 ? 12.958 41.929 14.264 1.00 21.10 115 GLY A N 1
ATOM 732 C CA . GLY A 1 118 ? 12.447 43.270 14.115 1.00 20.18 115 GLY A CA 1
ATOM 733 C C . GLY A 1 118 ? 11.207 43.284 13.248 1.00 20.23 115 GLY A C 1
ATOM 734 O O . GLY A 1 118 ? 10.197 43.841 13.634 1.00 20.17 115 GLY A O 1
ATOM 743 N N . ALA A 1 120 ? 9.166 40.827 12.523 1.00 21.39 117 ALA A N 1
ATOM 744 C CA . ALA A 1 120 ? 8.120 40.018 13.174 1.00 22.49 117 ALA A CA 1
ATOM 745 C C . ALA A 1 120 ? 7.264 40.789 14.208 1.00 23.48 117 ALA A C 1
ATOM 746 O O . ALA A 1 120 ? 6.115 40.405 14.462 1.00 23.20 117 ALA A O 1
ATOM 748 N N . ARG A 1 121 ? 7.826 41.868 14.781 1.00 24.10 118 ARG A N 1
ATOM 749 C CA . ARG A 1 121 ? 7.154 42.708 15.776 1.00 24.46 118 ARG A CA 1
ATOM 750 C C . ARG A 1 121 ? 5.922 43.398 15.230 1.00 25.74 118 ARG A C 1
ATOM 751 O O . ARG A 1 121 ? 4.996 43.717 15.987 1.00 25.70 118 ARG A O 1
ATOM 759 N N . HIS A 1 122 ? 5.950 43.714 13.933 1.00 25.73 119 HIS A N 1
ATOM 760 C CA . HIS A 1 122 ? 4.850 44.414 13.320 1.00 25.61 119 HIS A CA 1
ATOM 761 C C . HIS A 1 122 ? 4.225 43.577 12.242 1.00 24.62 119 HIS A C 1
ATOM 762 O O . HIS A 1 122 ? 3.820 44.097 11.220 1.00 25.78 119 HIS A O 1
ATOM 769 N N . GLY A 1 123 ? 4.132 42.282 12.488 1.00 23.48 120 GLY A N 1
ATOM 770 C CA . GLY A 1 123 ? 3.558 41.319 11.547 1.00 22.20 120 GLY A CA 1
ATOM 771 C C . GLY A 1 123 ? 4.104 41.278 10.116 1.00 22.16 120 GLY A C 1
ATOM 772 O O . GLY A 1 123 ? 3.359 40.920 9.210 1.00 20.97 120 GLY A O 1
ATOM 773 N N . PHE A 1 124 ? 5.380 41.637 9.903 1.00 21.70 121 PHE A N 1
ATOM 774 C CA . PHE A 1 124 ? 5.970 41.731 8.539 1.00 21.58 121 PHE A CA 1
ATOM 775 C C . PHE A 1 124 ? 5.335 42.785 7.642 1.00 21.96 121 PHE A C 1
ATOM 776 O O . PHE A 1 124 ? 5.474 42.710 6.435 1.00 23.48 121 PHE A O 1
ATOM 784 N N . ARG A 1 125 ? 4.667 43.773 8.233 1.00 21.79 122 ARG A N 1
ATOM 785 C CA . ARG A 1 125 ? 4.047 44.871 7.499 1.00 22.90 122 ARG A CA 1
ATOM 786 C C . ARG A 1 125 ? 5.054 45.997 7.188 1.00 22.76 122 ARG A C 1
ATOM 787 O O . ARG A 1 125 ? 4.790 46.857 6.357 1.00 21.88 122 ARG A O 1
ATOM 795 N N . ARG A 1 126 ? 6.211 45.976 7.849 1.00 23.08 123 ARG A N 1
ATOM 796 C CA . ARG A 1 126 ? 7.203 47.017 7.676 1.00 23.96 123 ARG A CA 1
ATOM 797 C C . ARG A 1 126 ? 8.507 46.466 7.143 1.00 23.97 123 ARG A C 1
ATOM 798 O O . ARG A 1 126 ? 9.105 45.521 7.703 1.00 24.10 123 ARG A O 1
ATOM 806 N N . GLY A 1 127 ? 8.962 47.078 6.059 1.00 24.33 124 GLY A N 1
ATOM 807 C CA . GLY A 1 127 ? 10.162 46.625 5.395 1.00 24.22 124 GLY A CA 1
ATOM 808 C C . GLY A 1 127 ? 11.314 47.578 5.567 1.00 24.78 124 GLY A C 1
ATOM 809 O O . GLY A 1 127 ? 11.411 48.315 6.565 1.00 24.85 124 GLY A O 1
ATOM 810 N N . CYS A 1 128 ? 12.196 47.559 4.572 1.00 24.38 125 CYS A N 1
ATOM 811 C CA . CYS A 1 128 ? 13.344 48.419 4.562 1.00 23.68 125 CYS A CA 1
ATOM 812 C C . CYS A 1 128 ? 12.934 49.753 3.927 1.00 22.92 125 CYS A C 1
ATOM 813 O O . CYS A 1 128 ? 12.341 49.776 2.851 1.00 23.21 125 CYS A O 1
ATOM 816 N N . LEU A 1 129 ? 13.246 50.854 4.596 1.00 22.03 126 LEU A N 1
ATOM 817 C CA . LEU A 1 129 ? 13.001 52.184 4.036 1.00 22.27 126 LEU A CA 1
ATOM 818 C C . LEU A 1 129 ? 13.735 52.390 2.704 1.00 21.72 126 LEU A C 1
ATOM 819 O O . LEU A 1 129 ? 13.192 52.950 1.758 1.00 21.35 126 LEU A O 1
ATOM 824 N N . VAL A 1 130 ? 14.984 51.939 2.662 1.00 21.12 127 VAL A N 1
ATOM 825 C CA . VAL A 1 130 ? 15.839 52.111 1.512 1.00 20.29 127 VAL A CA 1
ATOM 826 C C . VAL A 1 130 ? 15.378 51.290 0.313 1.00 19.80 127 VAL A C 1
ATOM 827 O O . VAL A 1 130 ? 15.480 51.719 -0.852 1.00 19.79 127 VAL A O 1
ATOM 831 N N . GLY A 1 131 ? 14.867 50.105 0.598 1.00 19.82 128 GLY A N 1
ATOM 832 C CA . GLY A 1 131 ? 14.299 49.261 -0.446 1.00 19.41 128 GLY A CA 1
ATOM 833 C C . GLY A 1 131 ? 12.997 49.837 -0.935 1.00 19.72 128 GLY A C 1
ATOM 834 O O . GLY A 1 131 ? 12.774 49.892 -2.158 1.00 19.01 128 GLY A O 1
ATOM 835 N N . ASN A 1 132 ? 12.122 50.245 -0.007 1.00 19.80 129 ASN A N 1
ATOM 836 C CA . ASN A 1 132 ? 10.847 50.882 -0.421 1.00 21.74 129 ASN A CA 1
ATOM 837 C C . ASN A 1 132 ? 11.078 52.083 -1.321 1.00 21.81 129 ASN A C 1
ATOM 838 O O . ASN A 1 132 ? 10.429 52.202 -2.354 1.00 22.73 129 ASN A O 1
ATOM 843 N N . LEU A 1 133 ? 11.971 52.991 -0.930 1.00 21.87 130 LEU A N 1
ATOM 844 C CA . LEU A 1 133 ? 12.164 54.200 -1.712 1.00 22.08 130 LEU A CA 1
ATOM 845 C C . LEU A 1 133 ? 12.915 53.891 -3.010 1.00 22.77 130 LEU A C 1
ATOM 846 O O . LEU A 1 133 ? 12.621 54.490 -4.068 1.00 22.96 130 LEU A O 1
ATOM 851 N N . GLY A 1 134 ? 13.883 52.976 -2.926 1.00 22.96 131 GLY A N 1
ATOM 852 C CA . GLY A 1 134 ? 14.656 52.540 -4.095 1.00 23.59 131 GLY A CA 1
ATOM 853 C C . GLY A 1 134 ? 13.799 52.036 -5.247 1.00 23.94 131 GLY A C 1
ATOM 854 O O . GLY A 1 134 ? 13.986 52.424 -6.408 1.00 24.03 131 GLY A O 1
ATOM 855 N N . GLN A 1 135 ? 12.864 51.160 -4.919 1.00 24.40 132 GLN A N 1
ATOM 856 C CA . GLN A 1 135 ? 11.866 50.696 -5.864 1.00 25.60 132 GLN A CA 1
ATOM 857 C C . GLN A 1 135 ? 10.994 51.796 -6.487 1.00 26.28 132 GLN A C 1
ATOM 858 O O . GLN A 1 135 ? 10.627 51.680 -7.655 1.00 26.94 132 GLN A O 1
ATOM 864 N N . GLU A 1 136 ? 10.640 52.840 -5.738 1.00 26.52 133 GLU A N 1
ATOM 865 C CA . GLU A 1 136 ? 9.835 53.911 -6.346 1.00 27.45 133 GLU A CA 1
ATOM 866 C C . GLU A 1 136 ? 10.624 55.112 -6.892 1.00 26.64 133 GLU A C 1
ATOM 867 O O . GLU A 1 136 ? 10.066 56.187 -7.104 1.00 26.49 133 GLU A O 1
ATOM 881 N N . GLY A 1 138 ? 11.492 56.166 -9.732 1.00 24.79 135 GLY A N 1
ATOM 882 C CA . GLY A 1 138 ? 10.908 56.917 -10.843 1.00 24.79 135 GLY A CA 1
ATOM 883 C C . GLY A 1 138 ? 9.992 58.068 -10.400 1.00 25.80 135 GLY A C 1
ATOM 884 O O . GLY A 1 138 ? 9.802 59.037 -11.155 1.00 25.53 135 GLY A O 1
ATOM 885 N N . ALA A 1 139 ? 9.424 57.985 -9.187 1.00 25.21 136 ALA A N 1
ATOM 886 C CA . ALA A 1 139 ? 8.494 59.017 -8.715 1.00 26.35 136 ALA A CA 1
ATOM 887 C C . ALA A 1 139 ? 9.118 59.983 -7.684 1.00 27.00 136 ALA A C 1
ATOM 888 O O . ALA A 1 139 ? 8.420 60.852 -7.140 1.00 27.93 136 ALA A O 1
ATOM 890 N N . LEU A 1 140 ? 10.427 59.841 -7.448 1.00 26.91 137 LEU A N 1
ATOM 891 C CA . LEU A 1 140 ? 11.140 60.603 -6.431 1.00 27.54 137 LEU A CA 1
ATOM 892 C C . LEU A 1 140 ? 11.928 61.754 -7.028 1.00 28.01 137 LEU A C 1
ATOM 893 O O . LEU A 1 140 ? 12.366 61.664 -8.162 1.00 27.68 137 LEU A O 1
ATOM 898 N N . PRO A 1 141 ? 12.139 62.828 -6.241 1.00 29.44 138 PRO A N 1
ATOM 899 C CA . PRO A 1 141 ? 13.045 63.945 -6.613 1.00 30.44 138 PRO A CA 1
ATOM 900 C C . PRO A 1 141 ? 14.434 63.385 -6.906 1.00 31.28 138 PRO A C 1
ATOM 901 O O . PRO A 1 141 ? 14.847 62.448 -6.223 1.00 31.51 138 PRO A O 1
ATOM 905 N N . ASP A 1 142 ? 15.168 63.906 -7.884 1.00 32.83 139 ASP A N 1
ATOM 906 C CA . ASP A 1 142 ? 16.444 63.225 -8.206 1.00 34.82 139 ASP A CA 1
ATOM 907 C C . ASP A 1 142 ? 17.576 63.224 -7.152 1.00 33.67 139 ASP A C 1
ATOM 908 O O . ASP A 1 142 ? 18.457 62.378 -7.229 1.00 33.95 139 ASP A O 1
ATOM 913 N N . ASP A 1 143 ? 17.506 64.114 -6.157 1.00 32.67 140 ASP A N 1
ATOM 914 C CA . ASP A 1 143 ? 18.372 64.079 -4.939 1.00 31.85 140 ASP A CA 1
ATOM 915 C C . ASP A 1 143 ? 18.458 62.707 -4.236 1.00 30.01 140 ASP A C 1
ATOM 916 O O . ASP A 1 143 ? 19.494 62.321 -3.692 1.00 29.01 140 ASP A O 1
ATOM 921 N N . PHE A 1 144 ? 17.332 62.001 -4.239 1.00 28.19 141 PHE A N 1
ATOM 922 C CA . PHE A 1 144 ? 17.183 60.734 -3.560 1.00 26.42 141 PHE A CA 1
ATOM 923 C C . PHE A 1 144 ? 18.107 59.645 -4.127 1.00 25.66 141 PHE A C 1
ATOM 924 O O . PHE A 1 144 ? 18.606 58.834 -3.356 1.00 25.73 141 PHE A O 1
ATOM 932 N N . ARG A 1 145 ? 18.353 59.644 -5.442 1.00 24.43 142 ARG A N 1
ATOM 933 C CA . ARG A 1 145 ? 19.163 58.611 -6.072 1.00 24.50 142 ARG A CA 1
ATOM 934 C C . ARG A 1 145 ? 20.527 58.396 -5.368 1.00 24.22 142 ARG A C 1
ATOM 935 O O . ARG A 1 145 ? 20.823 57.285 -4.893 1.00 24.66 142 ARG A O 1
ATOM 943 N N . ALA A 1 146 ? 21.325 59.453 -5.276 1.00 23.10 143 ALA A N 1
ATOM 944 C CA . ALA A 1 146 ? 22.641 59.386 -4.664 1.00 23.04 143 ALA A CA 1
ATOM 945 C C . ALA A 1 146 ? 22.544 59.098 -3.167 1.00 23.26 143 ALA A C 1
ATOM 946 O O . ALA A 1 146 ? 23.410 58.412 -2.591 1.00 22.72 143 ALA A O 1
ATOM 948 N N . ALA A 1 147 ? 21.499 59.625 -2.526 1.00 22.96 144 ALA A N 1
ATOM 949 C CA . ALA A 1 147 ? 21.346 59.423 -1.098 1.00 22.44 144 ALA A CA 1
ATOM 950 C C . ALA A 1 147 ? 21.033 57.949 -0.847 1.00 22.85 144 ALA A C 1
ATOM 951 O O . ALA A 1 147 ? 21.661 57.325 0.008 1.00 22.60 144 ALA A O 1
ATOM 953 N N . LEU A 1 148 ? 20.106 57.373 -1.628 1.00 22.87 145 LEU A N 1
ATOM 954 C CA . LEU A 1 148 ? 19.757 55.952 -1.461 1.00 22.50 145 LEU A CA 1
ATOM 955 C C . LEU A 1 148 ? 20.926 55.024 -1.808 1.00 22.07 145 LEU A C 1
ATOM 956 O O . LEU A 1 148 ? 21.210 54.076 -1.067 1.00 22.48 145 LEU A O 1
ATOM 961 N N . ILE A 1 149 ? 21.597 55.298 -2.919 1.00 21.40 146 ILE A N 1
ATOM 962 C CA . ILE A 1 149 ? 22.732 54.492 -3.349 1.00 21.01 146 ILE A CA 1
ATOM 963 C C . ILE A 1 149 ? 23.872 54.565 -2.303 1.00 20.75 146 ILE A C 1
ATOM 964 O O . ILE A 1 149 ? 24.556 53.562 -2.034 1.00 20.95 146 ILE A O 1
ATOM 969 N N . GLY A 1 150 ? 24.070 55.743 -1.724 1.00 20.28 147 GLY A N 1
ATOM 970 C CA . GLY A 1 150 ? 25.097 55.961 -0.710 1.00 19.41 147 GLY A CA 1
ATOM 971 C C . GLY A 1 150 ? 24.938 55.035 0.481 1.00 19.79 147 GLY A C 1
ATOM 972 O O . GLY A 1 150 ? 25.922 54.432 0.942 1.00 19.64 147 GLY A O 1
ATOM 973 N N . VAL A 1 151 ? 23.711 54.908 0.98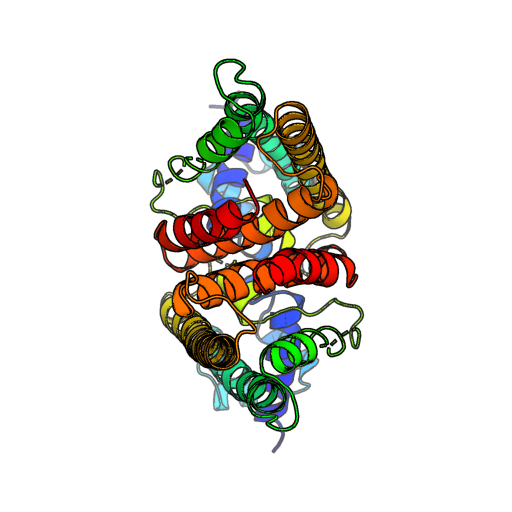6 1.00 18.73 148 VAL A N 1
ATOM 974 C CA . VAL A 1 151 ? 23.426 54.067 2.155 1.00 18.36 148 VAL A CA 1
ATOM 975 C C . VAL A 1 151 ? 23.716 52.565 1.858 1.00 18.18 148 VAL A C 1
ATOM 976 O O . VAL A 1 151 ? 24.378 51.874 2.644 1.00 17.86 148 VAL A O 1
ATOM 980 N N . LEU A 1 152 ? 23.228 52.085 0.716 1.00 17.66 149 LEU A N 1
ATOM 981 C CA . LEU A 1 152 ? 23.436 50.717 0.254 1.00 17.27 149 LEU A CA 1
ATOM 982 C C . LEU A 1 152 ? 24.918 50.355 0.080 1.00 17.33 149 LEU A C 1
ATOM 983 O O . LEU A 1 152 ? 25.360 49.269 0.449 1.00 17.22 149 LEU A O 1
ATOM 988 N N . GLU A 1 153 ? 25.675 51.262 -0.519 1.00 17.61 150 GLU A N 1
ATOM 989 C CA . GLU A 1 153 ? 27.097 51.079 -0.666 1.00 18.52 150 GLU A CA 1
ATOM 990 C C . GLU A 1 153 ? 27.800 51.038 0.677 1.00 19.08 150 GLU A C 1
ATOM 991 O O . GLU A 1 153 ? 28.758 50.291 0.821 1.00 20.42 150 GLU A O 1
ATOM 997 N N . THR A 1 154 ? 27.324 51.788 1.663 1.00 19.10 151 THR A N 1
ATOM 998 C CA . THR A 1 154 ? 27.871 51.665 3.011 1.00 20.41 151 THR A CA 1
ATOM 999 C C . THR A 1 154 ? 27.669 50.271 3.576 1.00 20.94 151 THR A C 1
ATOM 1000 O O . THR A 1 154 ? 28.612 49.661 4.103 1.00 22.27 151 THR A O 1
ATOM 1004 N N . TRP A 1 155 ? 26.439 49.769 3.469 1.00 20.97 152 TRP A N 1
ATOM 1005 C CA . TRP A 1 155 ? 26.118 48.443 3.931 1.00 19.88 152 TRP A CA 1
ATOM 1006 C C . TRP A 1 155 ? 26.989 47.381 3.255 1.00 21.28 152 TRP A C 1
ATOM 1007 O O . TRP A 1 155 ? 27.489 46.446 3.932 1.00 21.72 152 TRP A O 1
ATOM 1018 N N . GLN A 1 156 ? 27.165 47.524 1.936 1.00 20.57 153 GLN A N 1
ATOM 1019 C CA . GLN A 1 156 ? 27.993 46.639 1.130 1.00 21.17 153 GLN A CA 1
ATOM 1020 C C . GLN A 1 156 ? 29.467 46.669 1.528 1.00 21.55 153 GLN A C 1
ATOM 1021 O O . GLN A 1 156 ? 30.094 45.631 1.607 1.00 21.57 153 GLN A O 1
ATOM 1027 N N . ARG A 1 157 ? 30.011 47.848 1.788 1.00 22.13 154 ARG A N 1
ATOM 1028 C CA . ARG A 1 157 ? 31.399 47.982 2.269 1.00 24.21 154 ARG A CA 1
ATOM 1029 C C . ARG A 1 157 ? 31.618 47.298 3.629 1.00 24.06 154 ARG A C 1
ATOM 1030 O O . ARG A 1 157 ? 32.684 46.716 3.886 1.00 24.07 154 ARG A O 1
ATOM 1038 N N . ARG A 1 158 ? 30.635 47.393 4.521 1.00 23.65 155 ARG A N 1
ATOM 1039 C CA . ARG A 1 158 ? 30.781 46.760 5.836 1.00 23.85 155 ARG A CA 1
ATOM 1040 C C . ARG A 1 158 ? 30.758 45.234 5.692 1.00 23.87 155 ARG A C 1
ATOM 1041 O O . ARG A 1 158 ? 31.502 44.528 6.361 1.00 24.17 155 ARG A O 1
ATOM 1049 N N . THR A 1 159 ? 29.918 44.758 4.773 1.00 23.64 156 THR A N 1
ATOM 1050 C CA . THR A 1 159 ? 29.698 43.340 4.518 1.00 22.81 156 THR A CA 1
ATOM 1051 C C . THR A 1 159 ? 30.891 42.683 3.808 1.00 22.83 156 THR A C 1
ATOM 1052 O O . THR A 1 159 ? 31.271 41.580 4.177 1.00 23.43 156 THR A O 1
ATOM 1056 N N . ALA A 1 160 ? 31.474 43.362 2.822 1.00 22.69 157 ALA A N 1
ATOM 1057 C CA . ALA A 1 160 ? 32.697 42.896 2.165 1.00 23.00 157 ALA A CA 1
ATOM 1058 C C . ALA A 1 160 ? 33.834 42.771 3.167 1.00 23.33 157 ALA A C 1
ATOM 1059 O O . ALA A 1 160 ? 34.599 41.820 3.123 1.00 24.00 157 ALA A O 1
ATOM 1061 N N . GLN A 1 161 ? 33.928 43.719 4.086 1.00 24.58 158 GLN A N 1
ATOM 1062 C CA . GLN A 1 161 ? 34.949 43.655 5.136 1.00 26.22 158 GLN A CA 1
ATOM 1063 C C . GLN A 1 161 ? 34.716 42.405 6.004 1.00 25.97 158 GLN A C 1
ATOM 1064 O O . GLN A 1 161 ? 35.652 41.685 6.303 1.00 25.94 158 GLN A O 1
ATOM 1070 N N . LEU A 1 162 ? 33.450 42.126 6.335 1.00 26.33 159 LEU A N 1
ATOM 1071 C CA . LEU A 1 162 ? 33.062 40.898 7.020 1.00 25.77 159 LEU A CA 1
ATOM 1072 C C . LEU A 1 162 ? 33.534 39.665 6.254 1.00 26.33 159 LEU A C 1
ATOM 1073 O O . LEU A 1 162 ? 34.160 38.762 6.847 1.00 25.09 159 LEU A O 1
ATOM 1078 N N . PHE A 1 163 ? 33.232 39.648 4.945 1.00 26.16 160 PHE A N 1
ATOM 1079 C CA . PHE A 1 163 ? 33.670 38.583 4.048 1.00 27.06 160 PHE A CA 1
ATOM 1080 C C . PHE A 1 163 ? 35.203 38.462 3.939 1.00 27.95 160 PHE A C 1
ATOM 1081 O O . PHE A 1 163 ? 35.696 37.349 3.837 1.00 29.36 160 PHE A O 1
ATOM 1089 N N . ARG A 1 164 ? 35.949 39.571 3.928 1.00 28.38 161 ARG A N 1
ATOM 1090 C CA . ARG A 1 164 ? 37.420 39.483 3.964 1.00 28.69 161 ARG A CA 1
ATOM 1091 C C . ARG A 1 164 ? 37.920 38.824 5.240 1.00 29.08 161 ARG A C 1
ATOM 1092 O O . ARG A 1 164 ? 38.869 38.059 5.203 1.00 29.78 161 ARG A O 1
ATOM 1100 N N . GLU A 1 165 ? 37.284 39.111 6.369 1.00 29.37 162 GLU A N 1
ATOM 1101 C CA . GLU A 1 165 ? 37.613 38.418 7.612 1.00 29.80 162 GLU A CA 1
ATOM 1102 C C . GLU A 1 165 ? 37.212 36.943 7.603 1.00 29.25 162 GLU A C 1
ATOM 1103 O O . GLU A 1 165 ? 37.907 36.113 8.193 1.00 29.31 162 GLU A O 1
ATOM 1109 N N . ALA A 1 166 ? 36.090 36.614 6.948 1.00 28.75 163 ALA A N 1
ATOM 1110 C CA . ALA A 1 166 ? 35.706 35.214 6.732 1.00 27.37 163 ALA A CA 1
ATOM 1111 C C . ALA A 1 166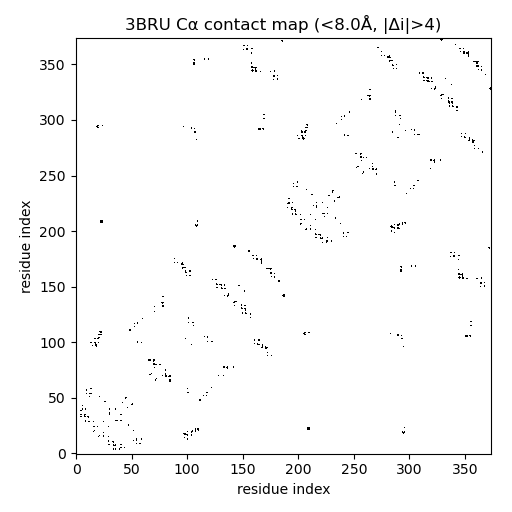 ? 36.738 34.474 5.878 1.00 26.71 163 ALA A C 1
ATOM 1112 O O . ALA A 1 166 ? 36.988 33.302 6.133 1.00 28.14 163 ALA A O 1
ATOM 1114 N N . GLN A 1 167 ? 37.370 35.144 4.916 1.00 24.53 164 GLN A N 1
ATOM 1115 C CA . GLN A 1 167 ? 38.446 34.517 4.136 1.00 22.72 164 GLN A CA 1
ATOM 1116 C C . GLN A 1 167 ? 39.723 34.294 4.938 1.00 21.84 164 GLN A C 1
ATOM 1117 O O . GLN A 1 167 ? 40.352 33.248 4.820 1.00 21.35 164 GLN A O 1
ATOM 1123 N N . ALA A 1 168 ? 40.084 35.289 5.748 1.00 20.99 165 ALA A N 1
ATOM 1124 C CA . ALA A 1 168 ? 41.338 35.322 6.498 1.00 20.52 165 ALA A CA 1
ATOM 1125 C C . ALA A 1 168 ? 41.379 34.298 7.629 1.00 20.42 165 ALA A C 1
ATOM 1126 O O . ALA A 1 168 ? 42.413 34.096 8.256 1.00 20.26 165 ALA A O 1
ATOM 1128 N N . CYS A 1 169 ? 40.245 33.649 7.868 1.00 20.30 166 CYS A N 1
ATOM 1129 C CA . CYS A 1 169 ? 40.119 32.662 8.909 1.00 19.98 166 CYS A CA 1
ATOM 1130 C C . CYS A 1 169 ? 39.586 31.325 8.353 1.00 19.75 166 CYS A C 1
ATOM 1131 O O . CYS A 1 169 ? 39.294 30.403 9.116 1.00 20.06 166 CYS A O 1
ATOM 1134 N N . GLY A 1 170 ? 39.452 31.227 7.033 1.00 19.19 167 GLY A N 1
ATOM 1135 C CA . GLY A 1 170 ? 39.093 29.966 6.377 1.00 18.57 167 GLY A CA 1
ATOM 1136 C C . GLY A 1 170 ? 37.620 29.602 6.234 1.00 18.22 167 GLY A C 1
ATOM 1137 O O . GLY A 1 170 ? 37.296 28.505 5.795 1.00 18.04 167 GLY A O 1
ATOM 1138 N N . GLU A 1 171 ? 36.726 30.522 6.581 1.00 18.25 168 GLU A N 1
ATOM 1139 C CA . GLU A 1 171 ? 35.275 30.277 6.524 1.00 18.15 168 GLU A CA 1
ATOM 1140 C C . GLU A 1 171 ? 34.694 30.417 5.124 1.00 18.37 168 GLU A C 1
ATOM 1141 O O . GLU A 1 171 ? 33.673 29.793 4.802 1.00 18.74 168 GLU A O 1
ATOM 1147 N N . LEU A 1 172 ? 35.345 31.261 4.323 1.00 18.15 169 LEU A N 1
ATOM 1148 C CA . LEU A 1 172 ? 35.006 31.515 2.939 1.00 18.24 169 LEU A CA 1
ATOM 1149 C C . LEU A 1 172 ? 36.213 31.090 2.107 1.00 18.47 169 LEU A C 1
ATOM 1150 O O . LEU A 1 172 ? 37.353 31.239 2.550 1.00 18.59 169 LEU A O 1
ATOM 1155 N N . SER A 1 173 ? 35.984 30.557 0.910 1.00 18.74 170 SER A N 1
ATOM 1156 C CA . SER A 1 173 ? 37.108 30.063 0.122 1.00 18.95 170 SER A CA 1
ATOM 1157 C C . SER A 1 173 ? 37.825 31.246 -0.514 1.00 19.16 170 SER A C 1
ATOM 1158 O O . SER A 1 173 ? 37.180 32.243 -0.853 1.00 19.14 170 SER A O 1
ATOM 1161 N N . ALA A 1 174 ? 39.150 31.140 -0.648 1.00 19.56 171 ALA A N 1
ATOM 1162 C CA . ALA A 1 174 ? 39.978 32.177 -1.280 1.00 19.96 171 ALA A CA 1
ATOM 1163 C C . ALA A 1 174 ? 39.483 32.492 -2.687 1.00 20.29 171 ALA A C 1
ATOM 1164 O O . ALA A 1 174 ? 39.763 33.545 -3.233 1.00 20.08 171 ALA A O 1
ATOM 1166 N N . ASP A 1 175 ? 38.727 31.559 -3.241 1.00 21.11 172 ASP A N 1
ATOM 1167 C CA . ASP A 1 175 ? 38.061 31.667 -4.528 1.00 22.18 172 ASP A CA 1
ATOM 1168 C C . ASP A 1 175 ? 37.136 32.893 -4.742 1.00 22.81 172 ASP A C 1
ATOM 1169 O O . ASP A 1 175 ? 37.183 33.545 -5.798 1.00 23.14 172 ASP A O 1
ATOM 1174 N N . HIS A 1 176 ? 36.293 33.177 -3.751 1.00 23.06 173 HIS A N 1
ATOM 1175 C CA . HIS A 1 176 ? 35.255 34.211 -3.824 1.00 23.93 173 HIS A CA 1
ATOM 1176 C C . HIS A 1 176 ? 35.755 35.654 -3.791 1.00 24.79 173 HIS A C 1
ATOM 1177 O O . HIS A 1 176 ? 36.717 35.965 -3.080 1.00 25.04 173 HIS A O 1
ATOM 1184 N N . ASP A 1 177 ? 35.097 36.531 -4.552 1.00 25.52 174 ASP A N 1
ATOM 1185 C CA . ASP A 1 177 ? 35.333 37.973 -4.435 1.00 26.88 174 ASP A CA 1
ATOM 1186 C C . ASP A 1 177 ? 34.432 38.550 -3.315 1.00 26.55 174 ASP A C 1
ATOM 1187 O O . ASP A 1 177 ? 33.199 38.494 -3.425 1.00 25.84 174 ASP A O 1
ATOM 1192 N N . PRO A 1 178 ? 35.049 39.052 -2.209 1.00 27.08 175 PRO A N 1
ATOM 1193 C CA . PRO A 1 178 ? 34.238 39.588 -1.089 1.00 26.33 175 PRO A CA 1
ATOM 1194 C C . PRO A 1 178 ? 33.333 40.757 -1.487 1.00 26.39 175 PRO A C 1
ATOM 1195 O O . PRO A 1 178 ? 32.210 40.850 -0.983 1.00 26.19 175 PRO A O 1
ATOM 1199 N N . ASP A 1 179 ? 33.775 41.614 -2.402 1.00 26.10 176 ASP A N 1
ATOM 1200 C CA . ASP A 1 179 ? 32.932 42.742 -2.825 1.00 26.03 176 ASP A CA 1
ATOM 1201 C C . ASP A 1 179 ? 31.709 42.316 -3.646 1.00 24.90 176 ASP A C 1
ATOM 1202 O O . ASP A 1 179 ? 30.619 42.889 -3.476 1.00 24.09 176 ASP A O 1
ATOM 1207 N N . ALA A 1 180 ? 31.915 41.351 -4.552 1.00 23.46 177 ALA A N 1
ATOM 1208 C CA . ALA A 1 180 ? 30.849 40.801 -5.414 1.00 22.96 177 ALA A CA 1
ATOM 1209 C C . ALA A 1 180 ? 29.813 40.046 -4.587 1.00 22.07 177 ALA A C 1
ATOM 1210 O O . ALA A 1 180 ? 28.591 40.167 -4.767 1.00 21.74 177 ALA A O 1
ATOM 1212 N N . LEU A 1 181 ? 30.317 39.286 -3.640 1.00 22.54 178 LEU A N 1
ATOM 1213 C CA . LEU A 1 181 ? 29.439 38.559 -2.734 1.00 22.93 178 LEU A CA 1
ATOM 1214 C C . LEU A 1 181 ? 28.632 39.518 -1.816 1.00 22.53 178 LEU A C 1
ATOM 1215 O O . LEU A 1 181 ? 27.417 39.340 -1.626 1.00 23.45 178 LEU A O 1
ATOM 1220 N N . ALA A 1 182 ? 29.283 40.572 -1.327 1.00 21.45 179 ALA A N 1
ATOM 1221 C CA . ALA A 1 182 ? 28.602 41.591 -0.513 1.00 21.12 179 ALA A CA 1
ATOM 1222 C C . ALA A 1 182 ? 27.482 42.267 -1.306 1.00 21.60 179 ALA A C 1
ATOM 1223 O O . ALA A 1 182 ? 26.428 42.550 -0.756 1.00 21.70 179 ALA A O 1
ATOM 1225 N N . GLU A 1 183 ? 27.735 42.540 -2.600 1.00 21.98 180 GLU A N 1
ATOM 1226 C CA . GLU A 1 183 ? 26.760 43.157 -3.431 1.00 22.15 180 GLU A CA 1
ATOM 1227 C C . GLU A 1 183 ? 25.636 42.170 -3.699 1.00 21.04 180 GLU A C 1
ATOM 1228 O O . GLU A 1 183 ? 24.464 42.540 -3.616 1.00 21.30 180 GLU A O 1
ATOM 1234 N N . ALA A 1 184 ? 25.973 40.927 -4.032 1.00 19.77 181 ALA A N 1
ATOM 1235 C CA . ALA A 1 184 ? 24.925 39.932 -4.228 1.00 18.98 181 ALA A CA 1
ATOM 1236 C C . ALA A 1 184 ? 24.093 39.714 -2.956 1.00 18.91 181 ALA A C 1
ATOM 1237 O O . ALA A 1 184 ? 22.880 39.638 -3.071 1.00 19.28 181 ALA A O 1
ATOM 1239 N N . PHE A 1 185 ? 24.718 39.661 -1.758 1.00 19.14 182 PHE A N 1
ATOM 1240 C CA . PHE A 1 185 ? 23.953 39.626 -0.493 1.00 18.55 182 PHE A CA 1
ATOM 1241 C C . PHE A 1 185 ? 22.899 40.752 -0.374 1.00 18.64 182 PHE A C 1
ATOM 1242 O O . PHE A 1 185 ? 21.739 40.469 -0.083 1.00 18.49 182 PHE A O 1
ATOM 1250 N N . TRP A 1 186 ? 23.300 42.006 -0.582 1.00 18.63 183 TRP A N 1
ATOM 1251 C CA . TRP A 1 186 ? 22.369 43.134 -0.422 1.00 19.19 183 TRP A CA 1
ATOM 1252 C C . TRP A 1 186 ? 21.286 43.228 -1.507 1.00 19.65 183 TRP A C 1
ATOM 1253 O O . TRP A 1 186 ? 20.126 43.615 -1.206 1.00 20.03 183 TRP A O 1
ATOM 1264 N N . ILE A 1 187 ? 21.639 42.853 -2.745 1.00 19.58 184 ILE A N 1
ATOM 1265 C CA . ILE A 1 187 ? 20.639 42.681 -3.822 1.00 19.05 184 ILE A CA 1
ATOM 1266 C C . ILE A 1 187 ? 19.574 41.646 -3.370 1.00 19.29 184 ILE A C 1
ATOM 1267 O O . ILE A 1 187 ? 18.378 41.906 -3.414 1.00 19.46 184 ILE A O 1
ATOM 1272 N N . GLY A 1 188 ? 20.022 40.483 -2.925 1.00 19.17 185 GLY A N 1
ATOM 1273 C CA . GLY A 1 188 ? 19.103 39.405 -2.583 1.00 19.22 185 GLY A CA 1
ATOM 1274 C C . GLY A 1 188 ? 18.300 39.639 -1.326 1.00 19.05 185 GLY A C 1
ATOM 1275 O O . GLY A 1 188 ? 17.094 39.326 -1.279 1.00 19.07 185 GLY A O 1
ATOM 1276 N N . TRP A 1 189 ? 18.956 40.207 -0.313 1.00 19.00 186 TRP A N 1
ATOM 1277 C CA . TRP A 1 189 ? 18.288 40.516 0.974 1.00 19.04 186 TRP A CA 1
ATOM 1278 C C . TRP A 1 189 ? 17.174 41.555 0.886 1.00 18.45 186 TRP A C 1
ATOM 1279 O O . TRP A 1 189 ? 16.168 41.437 1.517 1.00 17.55 186 TRP A O 1
ATOM 1290 N N . GLU A 1 190 ? 17.370 42.587 0.086 1.00 19.58 187 GLU A N 1
ATOM 1291 C CA . GLU A 1 190 ? 16.299 43.551 -0.175 1.00 20.22 187 GLU A CA 1
ATOM 1292 C C . GLU A 1 190 ? 15.094 42.916 -0.903 1.00 19.96 187 GLU A C 1
ATOM 1293 O O . GLU A 1 190 ? 13.938 43.322 -0.674 1.00 20.40 187 GLU A O 1
ATOM 1299 N N . GLY A 1 191 ? 15.363 41.929 -1.765 1.00 19.27 188 GLY A N 1
ATOM 1300 C CA . GLY A 1 191 ? 14.312 41.237 -2.502 1.00 18.49 188 GLY A CA 1
ATOM 1301 C C . GLY A 1 191 ? 13.587 40.243 -1.627 1.00 19.00 188 GLY A C 1
ATOM 1302 O O . GLY A 1 191 ? 12.385 39.992 -1.820 1.00 19.34 188 GLY A O 1
ATOM 1303 N N . ALA A 1 192 ? 14.322 39.637 -0.679 1.00 19.10 189 ALA A N 1
ATOM 1304 C CA . ALA A 1 192 ? 13.724 38.774 0.359 1.00 18.33 189 ALA A CA 1
ATOM 1305 C C . ALA A 1 192 ? 12.783 39.586 1.288 1.00 18.35 189 ALA A C 1
ATOM 1306 O O . ALA A 1 192 ? 11.678 39.151 1.592 1.00 17.22 189 ALA A O 1
ATOM 1308 N N . ILE A 1 193 ? 13.222 40.773 1.710 1.00 18.93 190 ILE A N 1
ATOM 1309 C CA . ILE A 1 193 ? 12.371 41.675 2.482 1.00 19.28 190 ILE A CA 1
ATOM 1310 C C . ILE A 1 193 ? 11.117 42.097 1.719 1.00 19.38 190 ILE A C 1
ATOM 1311 O O . ILE A 1 193 ? 10.018 42.065 2.279 1.00 20.54 190 ILE A O 1
ATOM 1316 N N . LEU A 1 194 ? 11.277 42.479 0.454 1.00 18.40 191 LEU A N 1
ATOM 1317 C CA . LEU A 1 194 ? 10.151 42.754 -0.401 1.00 17.35 191 LEU A CA 1
ATOM 1318 C C . LEU A 1 194 ? 9.104 41.657 -0.299 1.00 18.38 191 LEU A C 1
ATOM 1319 O O . LEU A 1 194 ? 7.905 41.946 -0.070 1.00 18.10 191 LEU A O 1
ATOM 1324 N N . ARG A 1 195 ? 9.575 40.411 -0.456 1.00 18.92 192 ARG A N 1
ATOM 1325 C CA . ARG A 1 195 ? 8.746 39.211 -0.499 1.00 19.60 192 ARG A CA 1
ATOM 1326 C C . ARG A 1 195 ? 8.142 38.825 0.850 1.00 19.69 192 ARG A C 1
ATOM 1327 O O . ARG A 1 195 ? 7.012 38.330 0.894 1.00 20.23 192 ARG A O 1
ATOM 1335 N N . ALA A 1 196 ? 8.890 39.054 1.929 1.00 18.87 193 ALA A N 1
ATOM 1336 C CA . ALA A 1 196 ? 8.379 38.851 3.296 1.00 19.11 193 ALA A CA 1
ATOM 1337 C C . ALA A 1 196 ? 7.249 39.833 3.628 1.00 18.89 193 ALA A C 1
ATOM 1338 O O . ALA A 1 196 ? 6.261 39.459 4.223 1.00 19.22 193 ALA A O 1
ATOM 1340 N N . LYS A 1 197 ? 7.393 41.079 3.223 1.00 19.56 194 LYS A N 1
ATOM 1341 C CA . LYS A 1 197 ? 6.321 42.089 3.382 1.00 20.04 194 LYS A CA 1
ATOM 1342 C C . LYS A 1 197 ? 5.057 41.869 2.492 1.00 20.25 194 LYS A C 1
ATOM 1343 O O . LYS A 1 197 ? 3.936 42.073 2.936 1.00 20.80 194 LYS A O 1
ATOM 1349 N N . LEU A 1 198 ? 5.256 41.447 1.248 1.00 20.01 195 LEU A N 1
ATOM 1350 C CA . LEU A 1 198 ? 4.186 40.941 0.405 1.00 20.04 195 LEU A CA 1
ATOM 1351 C C . LEU A 1 198 ? 3.451 39.683 0.959 1.00 21.51 195 LEU A C 1
ATOM 1352 O O . LEU A 1 198 ? 2.225 39.622 0.948 1.00 21.96 195 LEU A O 1
ATOM 1357 N N . GLU A 1 199 ? 4.190 38.667 1.392 1.00 22.65 196 GLU A N 1
ATOM 1358 C CA . GLU A 1 199 ? 3.568 37.427 1.868 1.00 24.50 196 GLU A CA 1
ATOM 1359 C C . GLU A 1 199 ? 3.147 37.461 3.341 1.00 23.74 196 GLU A C 1
ATOM 1360 O O . GLU A 1 199 ? 2.413 36.578 3.794 1.00 22.93 196 GLU A O 1
ATOM 1366 N N . LEU A 1 200 ? 3.600 38.491 4.060 1.00 23.08 197 LEU A N 1
ATOM 1367 C CA . LEU A 1 200 ? 3.363 38.657 5.502 1.00 23.37 197 LEU A CA 1
ATOM 1368 C C . LEU A 1 200 ? 3.839 37.462 6.308 1.00 22.69 197 LEU A C 1
ATOM 1369 O O . LEU A 1 200 ? 3.088 36.964 7.136 1.00 22.87 197 LEU A O 1
ATOM 1374 N N . ARG A 1 201 ? 5.060 37.000 6.026 1.00 22.14 198 ARG A N 1
ATOM 1375 C CA A ARG A 1 201 ? 5.661 35.853 6.703 0.60 22.54 198 ARG A CA 1
ATOM 1376 C CA B ARG A 1 201 ? 5.666 35.856 6.711 0.40 22.35 198 ARG A CA 1
ATOM 1377 C C . ARG A 1 201 ? 7.188 35.800 6.474 1.00 22.57 198 ARG A C 1
ATOM 1378 O O . ARG A 1 201 ? 7.699 36.390 5.514 1.00 22.43 198 ARG A O 1
ATOM 1393 N N . PRO A 1 202 ? 7.933 35.086 7.348 1.00 22.52 199 PRO A N 1
ATOM 1394 C CA . PRO A 1 202 ? 9.400 35.111 7.181 1.00 22.59 199 PRO A CA 1
ATOM 1395 C C . PRO A 1 202 ? 9.967 34.136 6.141 1.00 23.29 199 PRO A C 1
ATOM 1396 O O . PRO A 1 202 ? 11.153 34.171 5.869 1.00 24.18 199 PRO A O 1
ATOM 1400 N N . ASP A 1 203 ? 9.126 33.311 5.527 1.00 23.44 200 ASP A N 1
ATOM 1401 C CA . ASP A 1 203 ? 9.581 32.260 4.614 1.00 24.19 200 ASP A CA 1
ATOM 1402 C C . ASP A 1 203 ? 10.574 32.697 3.533 1.00 23.41 200 ASP A C 1
ATOM 1403 O O . ASP A 1 203 ? 11.543 31.982 3.313 1.00 23.02 200 ASP A O 1
ATOM 1408 N N . PRO A 1 204 ? 10.312 33.836 2.832 1.00 22.86 201 PRO A N 1
ATOM 1409 C CA . PRO A 1 204 ? 11.279 34.293 1.816 1.00 21.95 201 PRO A CA 1
ATOM 1410 C C . PRO A 1 204 ? 12.641 34.670 2.391 1.00 21.51 201 PRO A C 1
ATOM 1411 O O . PRO A 1 204 ? 13.644 34.577 1.674 1.00 20.99 201 PRO A O 1
ATOM 1415 N N . LEU A 1 205 ? 12.672 35.089 3.661 1.00 20.82 202 LEU A N 1
ATOM 1416 C CA . LEU A 1 205 ? 13.900 35.358 4.341 1.00 21.13 202 LEU A CA 1
ATOM 1417 C C . LEU A 1 205 ? 14.695 34.081 4.506 1.00 22.49 202 LEU A C 1
ATOM 1418 O O . LEU A 1 205 ? 15.901 34.084 4.236 1.00 23.11 202 LEU A O 1
ATOM 1423 N N . HIS A 1 206 ? 14.035 32.998 4.940 1.00 22.74 203 HIS A N 1
ATOM 1424 C CA . HIS A 1 206 ? 14.724 31.752 5.229 1.00 24.73 203 HIS A CA 1
ATOM 1425 C C . HIS A 1 206 ? 15.191 31.128 3.922 1.00 25.36 203 HIS A C 1
ATOM 1426 O O . HIS A 1 206 ? 16.290 30.563 3.814 1.00 25.91 203 HIS A O 1
ATOM 1433 N N . SER A 1 207 ? 14.334 31.237 2.926 1.00 25.81 204 SER A N 1
ATOM 1434 C CA . SER A 1 207 ? 14.596 30.712 1.600 1.00 26.11 204 SER A CA 1
ATOM 1435 C C . SER A 1 207 ? 15.816 31.382 0.978 1.00 25.47 204 SER A C 1
ATOM 1436 O O . SER A 1 207 ? 16.709 30.703 0.471 1.00 25.99 204 SER A O 1
ATOM 1439 N N . PHE A 1 208 ? 15.858 32.707 1.037 1.00 25.03 205 PHE A N 1
ATOM 1440 C CA . PHE A 1 208 ? 17.033 33.438 0.574 1.00 24.59 205 PHE A CA 1
ATOM 1441 C C . PHE A 1 208 ? 18.358 33.044 1.296 1.00 24.61 205 PHE A C 1
ATOM 1442 O O . PHE A 1 208 ? 19.363 32.785 0.645 1.00 24.40 205 PHE A O 1
ATOM 1450 N N . THR A 1 209 ? 18.360 33.010 2.627 1.00 24.75 206 THR A N 1
ATOM 1451 C CA . THR A 1 209 ? 19.610 32.790 3.374 1.00 24.81 206 THR A CA 1
ATOM 1452 C C . THR A 1 209 ? 20.083 31.344 3.319 1.00 25.21 206 THR A C 1
ATOM 1453 O O . THR A 1 209 ? 21.287 31.063 3.299 1.00 24.54 206 THR A O 1
ATOM 1457 N N . ARG A 1 210 ? 19.118 30.431 3.300 1.00 25.58 207 ARG A N 1
ATOM 1458 C CA . ARG A 1 210 ? 19.390 29.025 3.139 1.00 27.10 207 ARG A CA 1
ATOM 1459 C C . ARG A 1 210 ? 20.158 28.799 1.840 1.00 26.30 207 ARG A C 1
ATOM 1460 O O . ARG A 1 210 ? 21.173 28.123 1.813 1.00 26.24 207 ARG A O 1
ATOM 1468 N N . THR A 1 211 ? 19.679 29.398 0.758 1.00 26.66 208 THR A N 1
ATOM 1469 C CA . THR A 1 211 ? 20.298 29.228 -0.566 1.00 25.79 208 THR A CA 1
ATOM 1470 C C . THR A 1 211 ? 21.609 30.015 -0.701 1.00 25.27 208 THR A C 1
ATOM 1471 O O . THR A 1 211 ? 22.592 29.482 -1.187 1.00 25.10 208 THR A O 1
ATOM 1475 N N . PHE A 1 212 ? 21.649 31.229 -0.171 1.00 25.38 209 PHE A N 1
ATOM 1476 C CA . PHE A 1 212 ? 22.883 32.047 -0.153 1.00 25.47 209 PHE A CA 1
ATOM 1477 C C . PHE A 1 212 ? 24.017 31.427 0.665 1.00 25.75 209 PHE A C 1
ATOM 1478 O O . PHE A 1 212 ? 25.191 31.560 0.304 1.00 25.72 209 PHE A O 1
ATOM 1486 N N . GLY A 1 213 ? 23.654 30.759 1.762 1.00 26.06 210 GLY A N 1
ATOM 1487 C CA . GLY A 1 213 ? 24.604 30.066 2.666 1.00 26.55 210 GLY A CA 1
ATOM 1488 C C . GLY A 1 213 ? 25.479 29.001 2.007 1.00 27.05 210 GLY A C 1
ATOM 1489 O O . GLY A 1 213 ? 26.538 28.659 2.542 1.00 27.11 210 GLY A O 1
ATOM 1490 N N . ARG A 1 214 ? 25.040 28.500 0.844 1.00 27.07 211 ARG A N 1
ATOM 1491 C CA . ARG A 1 214 ? 25.788 27.555 0.014 1.00 27.45 211 ARG A CA 1
ATOM 1492 C C . ARG A 1 214 ? 27.057 28.159 -0.566 1.00 26.84 211 ARG A C 1
ATOM 1493 O O . ARG A 1 214 ? 27.959 27.428 -0.967 1.00 26.34 211 ARG A O 1
ATOM 1501 N N . HIS A 1 215 ? 27.106 29.483 -0.669 1.00 26.31 212 HIS A N 1
ATOM 1502 C CA . HIS A 1 215 ? 28.300 30.165 -1.183 1.00 26.49 212 HIS A CA 1
ATOM 1503 C C . HIS A 1 215 ? 29.494 30.020 -0.236 1.00 25.79 212 HIS A C 1
ATOM 1504 O O . HIS A 1 215 ? 30.610 30.291 -0.630 1.00 25.11 212 HIS A O 1
ATOM 1511 N N . PHE A 1 216 ? 29.232 29.596 1.005 1.00 25.54 213 PHE A N 1
ATOM 1512 C CA . PHE A 1 216 ? 30.252 29.509 2.054 1.00 25.66 213 PHE A CA 1
ATOM 1513 C C . PHE A 1 216 ? 30.726 28.090 2.295 1.00 25.34 213 PHE A C 1
ATOM 1514 O O . PHE A 1 216 ? 29.996 27.139 2.059 1.00 25.33 213 PHE A O 1
ATOM 1522 N N . VAL A 1 217 ? 31.951 27.956 2.787 1.00 25.94 214 VAL A N 1
ATOM 1523 C CA . VAL A 1 217 ? 32.533 26.641 3.084 1.00 26.35 214 VAL A CA 1
ATOM 1524 C C . VAL A 1 217 ? 31.803 25.954 4.237 1.00 26.65 214 VAL A C 1
ATOM 1525 O O . VAL A 1 217 ? 31.125 24.950 4.027 1.00 27.01 214 VAL A O 1
ATOM 1529 N N . SER B 1 29 ? -11.505 51.119 -30.745 1.00 26.52 26 SER B N 1
ATOM 1530 C CA . SER B 1 29 ? -10.647 50.158 -31.507 1.00 26.07 26 SER B CA 1
ATOM 1531 C C . SER B 1 29 ? -9.428 49.873 -30.653 1.00 25.90 26 SER B C 1
ATOM 1532 O O . SER B 1 29 ? -9.318 48.837 -29.977 1.00 26.11 26 SER B O 1
ATOM 1535 N N . LEU B 1 30 ? -8.537 50.856 -30.663 1.00 25.56 27 LEU B N 1
ATOM 1536 C CA . LEU B 1 30 ? -7.307 50.826 -29.933 1.00 25.07 27 LEU B CA 1
ATOM 1537 C C . LEU B 1 30 ? -7.432 51.541 -28.598 1.00 24.76 27 LEU B C 1
ATOM 1538 O O . LEU B 1 30 ? -6.420 51.797 -27.961 1.00 25.27 27 LEU B O 1
ATOM 1543 N N . ALA B 1 31 ? -8.653 51.870 -28.176 1.00 24.00 28 ALA B N 1
ATOM 1544 C CA . ALA B 1 31 ? -8.883 52.483 -26.865 1.00 24.30 28 ALA B CA 1
ATOM 1545 C C . ALA B 1 31 ? -8.402 51.602 -25.714 1.00 24.49 28 ALA B C 1
ATOM 1546 O O . ALA B 1 31 ? -7.611 52.047 -24.906 1.00 24.93 28 ALA B O 1
ATOM 1548 N N . HIS B 1 32 ? -8.870 50.359 -25.661 1.00 24.71 29 HIS B N 1
ATOM 1549 C CA . HIS B 1 32 ? -8.424 49.395 -24.673 1.00 25.37 29 HIS B CA 1
ATOM 1550 C C . HIS B 1 32 ? -6.901 49.147 -24.697 1.00 25.65 29 HIS B C 1
ATOM 1551 O O . HIS B 1 32 ? -6.254 49.225 -23.662 1.00 25.84 29 HIS B O 1
ATOM 1558 N N . GLN B 1 33 ? -6.335 48.843 -25.864 1.00 25.21 30 GLN B N 1
ATOM 1559 C CA . GLN B 1 33 ? -4.897 48.647 -25.941 1.00 25.30 30 GLN B CA 1
ATOM 1560 C C . GLN B 1 33 ? -4.097 49.873 -25.529 1.00 24.97 30 GLN B C 1
ATOM 1561 O O . GLN B 1 33 ? -3.031 49.727 -24.942 1.00 26.38 30 GLN B O 1
ATOM 1567 N N . SER B 1 34 ? -4.571 51.069 -25.830 1.00 24.51 31 SER B N 1
ATOM 1568 C CA . SER B 1 34 ? -3.795 52.254 -25.469 1.00 24.36 31 SER B CA 1
ATOM 1569 C C . SER B 1 34 ? -3.804 52.495 -23.976 1.00 23.69 31 SER B C 1
ATOM 1570 O O . SER B 1 34 ? -2.840 53.023 -23.439 1.00 24.52 31 SER B O 1
ATOM 1573 N N . LEU B 1 35 ? -4.884 52.094 -23.318 1.00 22.77 32 LEU B N 1
ATOM 1574 C CA . LEU B 1 35 ? -5.006 52.214 -21.874 1.00 22.04 32 LEU B CA 1
ATOM 1575 C C . LEU B 1 35 ? -4.077 51.230 -21.162 1.00 21.98 32 LEU B C 1
ATOM 1576 O O . LEU B 1 35 ? -3.365 51.586 -20.206 1.00 21.65 32 LEU B O 1
ATOM 1581 N N . ILE B 1 36 ? -4.091 49.993 -21.633 1.00 22.01 33 ILE B N 1
ATOM 1582 C CA . ILE B 1 36 ? -3.189 48.977 -21.129 1.00 21.50 33 ILE B CA 1
ATOM 1583 C C . ILE B 1 36 ? -1.731 49.397 -21.297 1.00 21.59 33 ILE B C 1
ATOM 1584 O O . ILE B 1 36 ? -0.968 49.379 -20.353 1.00 21.03 33 ILE B O 1
ATOM 1589 N N . ARG B 1 37 ? -1.360 49.792 -22.502 1.00 22.12 34 ARG B N 1
ATOM 1590 C CA . ARG B 1 37 ? -0.013 50.281 -22.803 1.00 21.78 34 ARG B CA 1
ATOM 1591 C C . ARG B 1 37 ? 0.478 51.422 -21.863 1.00 20.69 34 ARG B C 1
ATOM 1592 O O . ARG B 1 37 ? 1.561 51.337 -21.287 1.00 19.87 34 ARG B O 1
ATOM 1600 N N . ALA B 1 38 ? -0.328 52.479 -21.751 1.00 20.53 35 ALA B N 1
ATOM 1601 C CA . ALA B 1 38 ? -0.093 53.623 -20.875 1.00 20.36 35 ALA B CA 1
ATOM 1602 C C . ALA B 1 38 ? 0.086 53.153 -19.432 1.00 20.62 35 ALA B C 1
ATOM 1603 O O . ALA B 1 38 ? 0.998 53.607 -18.746 1.00 20.90 35 ALA B O 1
ATOM 1605 N N . GLY B 1 39 ? -0.800 52.258 -18.982 1.00 20.93 36 GLY B N 1
ATOM 1606 C CA . GLY B 1 39 ? -0.731 51.619 -17.654 1.00 20.72 36 GLY B CA 1
ATOM 1607 C C . GLY B 1 39 ? 0.526 50.825 -17.367 1.00 21.69 36 GLY B C 1
ATOM 1608 O O . GLY B 1 39 ? 1.126 51.006 -16.307 1.00 21.94 36 GLY B O 1
ATOM 1609 N N . LEU B 1 40 ? 0.923 49.949 -18.291 1.00 21.82 37 LEU B N 1
ATOM 1610 C CA . 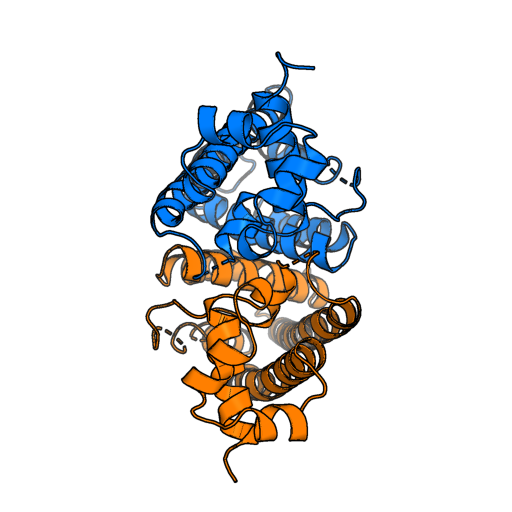LEU B 1 40 ? 2.171 49.196 -18.182 1.00 23.02 37 LEU B CA 1
ATOM 1611 C C . LEU B 1 40 ? 3.450 50.076 -18.176 1.00 24.53 37 LEU B C 1
ATOM 1612 O O . LEU B 1 40 ? 4.382 49.817 -17.393 1.00 25.20 37 LEU B O 1
ATOM 1617 N N . GLU B 1 41 ? 3.487 51.127 -18.995 1.00 25.28 38 GLU B N 1
ATOM 1618 C CA . GLU B 1 41 ? 4.626 52.077 -18.992 1.00 26.22 38 GLU B CA 1
ATOM 1619 C C . GLU B 1 41 ? 4.757 52.858 -17.666 1.00 26.88 38 GLU B C 1
ATOM 1620 O O . GLU B 1 41 ? 5.863 53.021 -17.108 1.00 27.19 38 GLU B O 1
ATOM 1626 N N . HIS B 1 42 ? 3.628 53.334 -17.161 1.00 26.77 39 HIS B N 1
ATOM 1627 C CA . HIS B 1 42 ? 3.626 54.076 -15.942 1.00 27.70 39 HIS B CA 1
ATOM 1628 C C . HIS B 1 42 ? 3.854 53.204 -14.709 1.00 27.50 39 HIS B C 1
ATOM 1629 O O . HIS B 1 42 ? 4.592 53.611 -13.798 1.00 28.61 39 HIS B O 1
ATOM 1636 N N . LEU B 1 43 ? 3.265 52.016 -14.656 1.00 26.50 40 LEU B N 1
ATOM 1637 C CA . LEU B 1 43 ? 3.505 51.150 -13.484 1.00 26.68 40 LEU B CA 1
ATOM 1638 C C . LEU B 1 43 ? 4.903 50.459 -13.427 1.00 26.44 40 LEU B C 1
ATOM 1639 O O . LEU B 1 43 ? 5.416 50.161 -12.313 1.00 26.76 40 LEU B O 1
ATOM 1644 N N . THR B 1 44 ? 5.501 50.158 -14.588 1.00 25.36 41 THR B N 1
ATOM 1645 C CA . THR B 1 44 ? 6.894 49.665 -14.587 1.00 24.95 41 THR B CA 1
ATOM 1646 C C . THR B 1 44 ? 7.932 50.764 -14.254 1.00 25.01 41 THR B C 1
ATOM 1647 O O . THR B 1 44 ? 9.001 50.503 -13.714 1.00 24.64 41 THR B O 1
ATOM 1651 N N . GLU B 1 45 ? 7.587 51.999 -14.548 1.00 25.51 42 GLU B N 1
ATOM 1652 C CA . GLU B 1 45 ? 8.496 53.095 -14.341 1.00 26.70 42 GLU B CA 1
ATOM 1653 C C . GLU B 1 45 ? 8.348 53.772 -12.979 1.00 26.51 42 GLU B C 1
ATOM 1654 O O . GLU B 1 45 ? 9.346 54.165 -12.370 1.00 26.27 42 GLU B O 1
ATOM 1660 N N . LYS B 1 46 ? 7.113 53.951 -12.525 1.00 27.13 43 LYS B N 1
ATOM 1661 C CA . LYS B 1 46 ? 6.875 54.594 -11.231 1.00 28.43 43 LYS B CA 1
ATOM 1662 C C . LYS B 1 46 ? 6.298 53.638 -10.213 1.00 28.99 43 LYS B C 1
ATOM 1663 O O . LYS B 1 46 ? 6.934 53.351 -9.193 1.00 31.37 43 LYS B O 1
ATOM 1669 N N . GLY B 1 47 ? 5.110 53.130 -10.498 1.00 29.32 44 GLY B N 1
ATOM 1670 C CA . GLY B 1 47 ? 4.350 52.296 -9.588 1.00 29.44 44 GLY B CA 1
ATOM 1671 C C . GLY B 1 47 ? 2.928 52.822 -9.537 1.00 29.81 44 GLY B C 1
ATOM 1672 O O . GLY B 1 47 ? 2.623 53.859 -10.095 1.00 30.52 44 GLY B O 1
ATOM 1673 N N . TYR B 1 48 ? 2.063 52.115 -8.834 1.00 30.13 45 TYR B N 1
ATOM 1674 C CA . TYR B 1 48 ? 0.637 52.406 -8.773 1.00 29.62 45 TYR B CA 1
ATOM 1675 C C . TYR B 1 48 ? 0.322 53.672 -8.005 1.00 30.48 45 TYR B C 1
ATOM 1676 O O . TYR B 1 48 ? -0.525 54.456 -8.428 1.00 30.48 45 TYR B O 1
ATOM 1685 N N . SER B 1 49 ? 0.997 53.873 -6.875 1.00 31.38 46 SER B N 1
ATOM 1686 C CA . SER B 1 49 ? 0.695 55.008 -5.965 1.00 32.71 46 SER B CA 1
ATOM 1687 C C . SER B 1 49 ? 0.844 56.399 -6.592 1.00 33.02 46 SER B C 1
ATOM 1688 O O . SER B 1 49 ? 0.093 57.313 -6.251 1.00 33.33 46 SER B O 1
ATOM 1691 N N . SER B 1 50 ? 1.810 56.525 -7.501 1.00 33.37 47 SER B N 1
ATOM 1692 C CA . SER B 1 50 ? 2.171 57.769 -8.197 1.00 34.02 47 SER B CA 1
ATOM 1693 C C . SER B 1 50 ? 1.276 58.182 -9.362 1.00 33.77 47 SER B C 1
ATOM 1694 O O . SER B 1 50 ? 1.412 59.302 -9.837 1.00 34.24 47 SER B O 1
ATOM 1697 N N . VAL B 1 51 ? 0.399 57.300 -9.833 1.00 33.26 48 VAL B N 1
ATOM 1698 C CA . VAL B 1 51 ? -0.284 57.518 -11.110 1.00 33.80 48 VAL B CA 1
ATOM 1699 C C . VAL B 1 51 ? -1.829 57.514 -11.021 1.00 33.86 48 VAL B C 1
ATOM 1700 O O . VAL B 1 51 ? -2.433 56.541 -10.589 1.00 34.21 48 VAL B O 1
ATOM 1704 N N . GLY B 1 52 ? -2.468 58.590 -11.463 1.00 33.31 49 GLY B N 1
ATOM 1705 C CA . GLY B 1 52 ? -3.920 58.623 -11.478 1.00 32.71 49 GLY B CA 1
ATOM 1706 C C . GLY B 1 52 ? -4.489 58.436 -12.873 1.00 32.15 49 GLY B C 1
ATOM 1707 O O . GLY B 1 52 ? -3.761 58.450 -13.850 1.00 31.76 49 GLY B O 1
ATOM 1708 N N . VAL B 1 53 ? -5.805 58.287 -12.948 1.00 31.57 50 VAL B N 1
ATOM 1709 C CA . VAL B 1 53 ? -6.506 58.046 -14.200 1.00 31.66 50 VAL B CA 1
ATOM 1710 C C . VAL B 1 53 ? -6.241 59.146 -15.228 1.00 31.83 50 VAL B C 1
ATOM 1711 O O . VAL B 1 53 ? -6.092 58.862 -16.406 1.00 31.79 50 VAL B O 1
ATOM 1715 N N . ASP B 1 54 ? -6.183 60.398 -14.777 1.00 32.41 51 ASP B N 1
ATOM 1716 C CA . ASP B 1 54 ? -5.933 61.543 -15.668 1.00 32.58 51 ASP B CA 1
ATOM 1717 C C . ASP B 1 54 ? -4.557 61.507 -16.357 1.00 31.80 51 ASP B C 1
ATOM 1718 O O . ASP B 1 54 ? -4.497 61.777 -17.557 1.00 31.13 51 ASP B O 1
ATOM 1723 N N . GLU B 1 55 ? -3.477 61.159 -15.628 1.00 31.03 52 GLU B N 1
ATOM 1724 C CA . GLU B 1 55 ? -2.141 60.980 -16.249 1.00 30.33 52 GLU B CA 1
ATOM 1725 C C . GLU B 1 55 ? -2.208 59.948 -17.335 1.00 28.43 52 GLU B C 1
ATOM 1726 O O . GLU B 1 55 ? -1.652 60.120 -18.395 1.00 27.68 52 GLU B O 1
ATOM 1732 N N . ILE B 1 56 ? -2.842 58.832 -17.001 1.00 27.79 53 ILE B N 1
ATOM 1733 C CA . ILE B 1 56 ? -3.064 57.695 -17.901 1.00 26.80 53 ILE B CA 1
ATOM 1734 C C . ILE B 1 56 ? -3.788 58.066 -19.218 1.00 26.40 53 ILE B C 1
ATOM 1735 O O . ILE B 1 56 ? -3.348 57.654 -20.283 1.00 27.13 53 ILE B O 1
ATOM 1740 N N . LEU B 1 57 ? -4.870 58.834 -19.139 1.00 25.95 54 LEU B N 1
ATOM 1741 C CA . LEU B 1 57 ? -5.632 59.299 -20.296 1.00 26.18 54 LEU B CA 1
ATOM 1742 C C . LEU B 1 57 ? -4.837 60.251 -21.213 1.00 27.11 54 LEU B C 1
ATOM 1743 O O . LEU B 1 57 ? -4.980 60.194 -22.450 1.00 27.28 54 LEU B O 1
ATOM 1748 N N . LYS B 1 58 ? -4.057 61.153 -20.607 1.00 26.30 55 LYS B N 1
ATOM 1749 C CA . LYS B 1 58 ? -3.164 62.003 -21.352 1.00 26.62 55 LYS B CA 1
ATOM 1750 C C . LYS B 1 58 ? -2.104 61.167 -22.105 1.00 26.12 55 LYS B C 1
ATOM 1751 O O . LYS B 1 58 ? -1.820 61.404 -23.291 1.00 25.98 55 LYS B O 1
ATOM 1757 N N . ALA B 1 59 ? -1.523 60.184 -21.425 1.00 24.92 56 ALA B N 1
ATOM 1758 C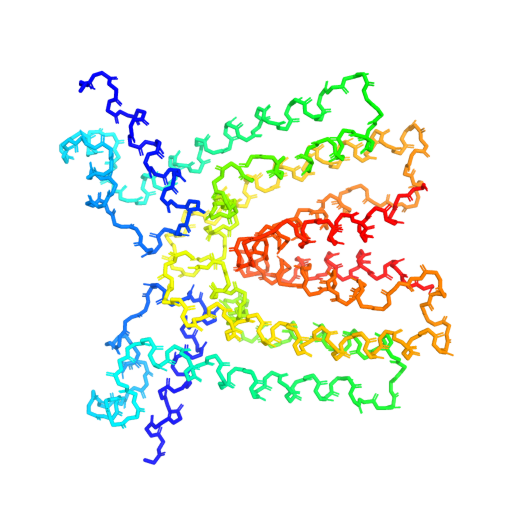 CA . ALA B 1 59 ? -0.514 59.339 -22.055 1.00 24.61 56 ALA B CA 1
ATOM 1759 C C . ALA B 1 59 ? -1.102 58.414 -23.130 1.00 24.82 56 ALA B C 1
ATOM 1760 O O . ALA B 1 59 ? -0.433 58.140 -24.125 1.00 24.47 56 ALA B O 1
ATOM 1762 N N . ALA B 1 60 ? -2.334 57.925 -22.911 1.00 24.80 57 ALA B N 1
ATOM 1763 C CA . ALA B 1 60 ? -3.011 57.023 -23.837 1.00 24.96 57 ALA B CA 1
ATOM 1764 C C . ALA B 1 60 ? -3.652 57.787 -24.984 1.00 25.99 57 ALA B C 1
ATOM 1765 O O . ALA B 1 60 ? -3.855 57.203 -26.063 1.00 25.65 57 ALA B O 1
ATOM 1767 N N . ARG B 1 61 ? -3.978 59.073 -24.732 1.00 26.97 58 ARG B N 1
ATOM 1768 C CA . ARG B 1 61 ? -4.679 59.973 -25.666 1.00 29.17 58 ARG B CA 1
ATOM 1769 C C . ARG B 1 61 ? -6.078 59.403 -25.988 1.00 29.19 58 ARG B C 1
ATOM 1770 O O . ARG B 1 61 ? -6.511 59.322 -27.148 1.00 27.80 58 ARG B O 1
ATOM 1778 N N . VAL B 1 62 ? -6.752 59.005 -24.909 1.00 29.43 59 VAL B N 1
ATOM 1779 C CA . VAL B 1 62 ? -8.006 58.259 -24.943 1.00 29.88 59 VAL B CA 1
ATOM 1780 C C . VAL B 1 62 ? -8.968 59.018 -24.006 1.00 29.25 59 VAL B C 1
ATOM 1781 O O . VAL B 1 62 ? -8.548 59.489 -22.924 1.00 29.90 59 VAL B O 1
ATOM 1785 N N . PRO B 1 63 ? -10.234 59.195 -24.442 1.00 27.75 60 PRO B N 1
ATOM 1786 C CA . PRO B 1 63 ? -11.196 59.885 -23.570 1.00 26.51 60 PRO B CA 1
ATOM 1787 C C . PRO B 1 63 ? -11.508 59.134 -22.278 1.00 25.70 60 PRO B C 1
ATOM 1788 O O . PRO B 1 63 ? -11.451 57.906 -22.236 1.00 25.85 60 PRO B O 1
ATOM 1792 N N . LYS B 1 64 ? -11.833 59.893 -21.235 1.00 25.11 61 LYS B N 1
ATOM 1793 C CA . LYS B 1 64 ? -12.279 59.366 -19.940 1.00 24.06 61 LYS B CA 1
ATOM 1794 C C . LYS B 1 64 ? -13.404 58.329 -20.063 1.00 23.98 61 LYS B C 1
ATOM 1795 O O . LYS B 1 64 ? -13.392 57.335 -19.360 1.00 23.95 61 LYS B O 1
ATOM 1801 N N . GLY B 1 65 ? -14.368 58.570 -20.947 1.00 23.89 62 GLY B N 1
ATOM 1802 C CA . GLY B 1 65 ? -15.465 57.631 -21.167 1.00 23.95 62 GLY B CA 1
ATOM 1803 C C . GLY B 1 65 ? -15.018 56.249 -21.627 1.00 24.01 62 GLY B C 1
ATOM 1804 O O . GLY B 1 65 ? -15.671 55.258 -21.351 1.00 24.22 62 GLY B O 1
ATOM 1805 N N . SER B 1 66 ? -13.902 56.167 -22.343 1.00 23.91 63 SER B N 1
ATOM 1806 C CA . SER B 1 66 ? -13.369 54.866 -22.695 1.00 23.83 63 SER B CA 1
ATOM 1807 C C . SER B 1 66 ? -12.756 54.180 -21.468 1.00 23.59 63 SER B C 1
ATOM 1808 O O . SER B 1 66 ? -12.934 52.991 -21.280 1.00 23.84 63 SER B O 1
ATOM 1811 N N . PHE B 1 67 ? -12.071 54.931 -20.620 1.00 23.78 64 PHE B N 1
ATOM 1812 C CA . PHE B 1 67 ? -11.582 54.349 -19.408 1.00 24.45 64 PHE B CA 1
ATOM 1813 C C . PHE B 1 67 ? -12.683 53.629 -18.640 1.00 24.79 64 PHE B C 1
ATOM 1814 O O . PHE B 1 67 ? -12.527 52.466 -18.296 1.00 25.17 64 PHE B O 1
ATOM 1822 N N . TYR B 1 68 ? -13.789 54.317 -18.393 1.00 25.73 65 TYR B N 1
ATOM 1823 C CA . TYR B 1 68 ? -14.894 53.774 -17.594 1.00 25.97 65 TYR B CA 1
ATOM 1824 C C . TYR B 1 68 ? -15.785 52.757 -18.300 1.00 26.28 65 TYR B C 1
ATOM 1825 O O . TYR B 1 68 ? -16.535 52.020 -17.649 1.00 26.35 65 TYR B O 1
ATOM 1834 N N . HIS B 1 69 ? -15.666 52.686 -19.620 1.00 26.49 66 HIS B N 1
ATOM 1835 C CA . HIS B 1 69 ? -16.265 51.595 -20.394 1.00 26.92 66 HIS B CA 1
ATOM 1836 C C . HIS B 1 69 ? -15.545 50.266 -20.105 1.00 26.67 66 HIS B C 1
ATOM 1837 O O . HIS B 1 69 ? -16.203 49.240 -19.934 1.00 26.47 66 HIS B O 1
ATOM 1844 N N . TYR B 1 70 ? -14.209 50.278 -20.009 1.00 25.98 67 TYR B N 1
ATOM 1845 C CA . TYR B 1 70 ? -13.495 49.049 -19.702 1.00 25.47 67 TYR B CA 1
ATOM 1846 C C . TYR B 1 70 ? -13.267 48.703 -18.235 1.00 26.02 67 TYR B C 1
ATOM 1847 O O . TYR B 1 70 ? -13.243 47.513 -17.913 1.00 27.01 67 TYR B O 1
ATOM 1856 N N . PHE B 1 71 ? -13.074 49.692 -17.353 1.00 25.00 68 PHE B N 1
ATOM 1857 C CA . PHE B 1 71 ? -12.694 49.395 -15.980 1.00 25.01 68 PHE B CA 1
ATOM 1858 C C . PHE B 1 71 ? -13.603 50.171 -15.029 1.00 26.42 68 PHE B C 1
ATOM 1859 O O . PHE B 1 71 ? -14.062 51.252 -15.384 1.00 27.26 68 PHE B O 1
ATOM 1867 N N . ARG B 1 72 ? -13.887 49.636 -13.839 1.00 27.00 69 ARG B N 1
ATOM 1868 C CA . ARG B 1 72 ? -14.812 50.308 -12.914 1.00 28.14 69 ARG B CA 1
ATOM 1869 C C . ARG B 1 72 ? -14.154 51.509 -12.237 1.00 27.74 69 ARG B C 1
ATOM 1870 O O . ARG B 1 72 ? -14.835 52.499 -11.899 1.00 27.46 69 ARG B O 1
ATOM 1878 N N . ASN B 1 73 ? -12.830 51.410 -12.040 1.00 26.55 70 ASN B N 1
ATOM 1879 C CA . ASN B 1 73 ? -12.072 52.352 -11.238 1.00 25.84 70 ASN B CA 1
ATOM 1880 C C . ASN B 1 73 ? -10.590 51.994 -11.353 1.00 25.96 70 ASN B C 1
ATOM 1881 O O . ASN B 1 73 ? -10.242 51.047 -12.055 1.00 25.33 70 ASN B O 1
ATOM 1886 N N . LYS B 1 74 ? -9.739 52.737 -10.638 1.00 25.96 71 LYS B N 1
ATOM 1887 C CA . LYS B 1 74 ? -8.293 52.564 -10.691 1.00 26.07 71 LYS B CA 1
ATOM 1888 C C . LYS B 1 74 ? -7.860 51.152 -10.239 1.00 25.70 71 LYS B C 1
ATOM 1889 O O . LYS B 1 74 ? -7.019 50.528 -10.895 1.00 25.23 71 LYS B O 1
ATOM 1895 N N . ALA B 1 75 ? -8.448 50.651 -9.138 1.00 25.12 72 ALA B N 1
ATOM 1896 C CA . ALA B 1 75 ? -8.118 49.318 -8.583 1.00 24.39 72 ALA B CA 1
ATOM 1897 C C . ALA B 1 75 ? -8.413 48.226 -9.584 1.00 24.26 72 ALA B C 1
ATOM 1898 O O . ALA B 1 75 ? -7.700 47.251 -9.665 1.00 25.32 72 ALA B O 1
ATOM 1900 N N . ASP B 1 76 ? -9.486 48.379 -10.332 1.00 24.18 73 ASP B N 1
ATOM 1901 C CA . ASP B 1 76 ? -9.888 47.366 -11.287 1.00 24.73 73 ASP B CA 1
ATOM 1902 C C . ASP B 1 76 ? -8.936 47.403 -12.528 1.00 24.07 73 ASP B C 1
ATOM 1903 O O . ASP B 1 76 ? -8.507 46.371 -13.044 1.00 23.83 73 ASP B O 1
ATOM 1908 N N . PHE B 1 77 ? -8.550 48.604 -12.940 1.00 23.35 74 PHE B N 1
ATOM 1909 C CA . PHE B 1 77 ? -7.479 48.807 -13.914 1.00 23.21 74 PHE B CA 1
ATOM 1910 C C . PHE B 1 77 ? -6.155 48.199 -13.447 1.00 23.29 74 PHE B C 1
ATOM 1911 O O . PHE B 1 77 ? -5.432 47.575 -14.213 1.00 23.47 74 PHE B O 1
ATOM 1919 N N . GLY B 1 78 ? -5.831 48.397 -12.178 1.00 23.35 75 GLY B N 1
ATOM 1920 C CA . GLY B 1 78 ? -4.628 47.824 -11.612 1.00 23.57 75 GLY B CA 1
ATOM 1921 C C . GLY B 1 78 ? -4.555 46.317 -11.777 1.00 23.36 75 GLY B C 1
ATOM 1922 O O . GLY B 1 78 ? -3.512 45.797 -12.170 1.00 23.54 75 GLY B O 1
ATOM 1923 N N . LEU B 1 79 ? -5.654 45.630 -11.444 1.00 22.76 76 LEU B N 1
ATOM 1924 C CA . LEU B 1 79 ? -5.778 44.194 -11.643 1.00 23.10 76 LEU B CA 1
ATOM 1925 C C . LEU B 1 79 ? -5.738 43.769 -13.100 1.00 22.55 76 LEU B C 1
ATOM 1926 O O . LEU B 1 79 ? -5.147 42.759 -13.422 1.00 23.21 76 LEU B O 1
ATOM 1931 N N . ALA B 1 80 ? -6.410 44.498 -13.973 1.00 22.45 77 ALA B N 1
ATOM 1932 C CA . ALA B 1 80 ? -6.286 44.233 -15.406 1.00 21.97 77 ALA B CA 1
ATOM 1933 C C . ALA B 1 80 ? -4.820 44.355 -15.843 1.00 21.50 77 ALA B C 1
ATOM 1934 O O . ALA B 1 80 ? -4.352 43.577 -16.657 1.00 22.36 77 ALA B O 1
ATOM 1936 N N . LEU B 1 81 ? -4.086 45.325 -15.309 1.00 21.41 78 LEU B N 1
ATOM 1937 C CA . LEU B 1 81 ? -2.670 45.493 -15.704 1.00 21.02 78 LEU B CA 1
ATOM 1938 C C . LEU B 1 81 ? -1.778 44.338 -15.227 1.00 20.77 78 LEU B C 1
ATOM 1939 O O . LEU B 1 81 ? -0.897 43.882 -15.971 1.00 19.97 78 LEU B O 1
ATOM 1944 N N . ILE B 1 82 ? -2.024 43.862 -14.000 1.00 21.46 79 ILE B N 1
ATOM 1945 C CA . ILE B 1 82 ? -1.357 42.652 -13.502 1.00 22.21 79 ILE B CA 1
ATOM 1946 C C . ILE B 1 82 ? -1.562 41.472 -14.476 1.00 23.85 79 ILE B C 1
ATOM 1947 O O . ILE B 1 82 ? -0.585 40.820 -14.891 1.00 24.51 79 ILE B O 1
ATOM 1952 N N . GLU B 1 83 ? -2.820 41.220 -14.849 1.00 24.52 80 GLU B N 1
ATOM 1953 C CA . GLU B 1 83 ? -3.161 40.117 -15.721 1.00 26.36 80 GLU B CA 1
ATOM 1954 C C . GLU B 1 83 ? -2.525 40.273 -17.108 1.00 25.35 80 GLU B C 1
ATOM 1955 O O . GLU B 1 83 ? -2.089 39.288 -17.712 1.00 25.57 80 GLU B O 1
ATOM 1961 N N . ALA B 1 84 ? -2.494 41.498 -17.622 1.00 25.07 81 ALA B N 1
ATOM 1962 C CA . ALA B 1 84 ? -1.918 41.746 -18.951 1.00 24.58 81 ALA B CA 1
ATOM 1963 C C . ALA B 1 84 ? -0.405 41.558 -18.899 1.00 24.46 81 ALA B C 1
ATOM 1964 O O . ALA B 1 84 ? 0.186 41.094 -19.848 1.00 24.51 81 ALA B O 1
ATOM 1966 N N . TYR B 1 85 ? 0.216 41.894 -17.775 1.00 25.45 82 TYR B N 1
ATOM 1967 C CA . TYR B 1 85 ? 1.674 41.748 -17.636 1.00 26.13 82 TYR B CA 1
ATOM 1968 C C . TYR B 1 85 ? 2.048 40.264 -17.543 1.00 26.41 82 TYR B C 1
ATOM 1969 O O . TYR B 1 85 ? 3.052 39.820 -18.091 1.00 26.50 82 TYR B O 1
ATOM 1978 N N . ASP B 1 86 ? 1.204 39.507 -16.852 1.00 26.60 83 ASP B N 1
ATOM 1979 C CA . ASP B 1 86 ? 1.354 38.083 -16.736 1.00 26.94 83 ASP B CA 1
ATOM 1980 C C . ASP B 1 86 ? 1.262 37.389 -18.116 1.00 26.07 83 ASP B C 1
ATOM 1981 O O . ASP B 1 86 ? 2.071 36.526 -18.427 1.00 26.33 83 ASP B O 1
ATOM 1986 N N . THR B 1 87 ? 0.293 37.757 -18.937 1.00 25.52 84 THR B N 1
ATOM 1987 C CA . THR B 1 87 ? 0.198 37.196 -20.302 1.00 25.44 84 THR B CA 1
ATOM 1988 C C . THR B 1 87 ? 1.411 37.509 -21.194 1.00 25.39 84 THR B C 1
ATOM 1989 O O . THR B 1 87 ? 1.941 36.640 -21.841 1.00 25.28 84 THR B O 1
ATOM 1993 N N . TYR B 1 88 ? 1.850 38.758 -21.208 1.00 26.19 85 TYR B N 1
ATOM 1994 C CA . TYR B 1 88 ? 3.022 39.159 -21.960 1.00 27.31 85 TYR B CA 1
ATOM 1995 C C . TYR B 1 88 ? 4.278 38.448 -21.485 1.00 26.30 85 TYR B C 1
ATOM 1996 O O . TYR B 1 88 ? 4.987 37.846 -22.276 1.00 26.42 85 TYR B O 1
ATOM 2005 N N . PHE B 1 89 ? 4.525 38.484 -20.177 1.00 25.05 86 PHE B N 1
ATOM 2006 C CA . PHE B 1 89 ? 5.763 37.977 -19.608 1.00 23.25 86 PHE B CA 1
ATOM 2007 C C . PHE B 1 89 ? 5.873 36.453 -19.770 1.00 23.07 86 PHE B C 1
ATOM 2008 O O . PHE B 1 89 ? 6.967 35.927 -19.909 1.00 23.31 86 PHE B O 1
ATOM 2016 N N . ALA B 1 90 ? 4.738 35.761 -19.765 1.00 22.90 87 ALA B N 1
ATOM 2017 C CA . ALA B 1 90 ? 4.679 34.337 -20.067 1.00 23.16 87 ALA B CA 1
ATOM 2018 C C . ALA B 1 90 ? 5.268 34.023 -21.467 1.00 23.77 87 ALA B C 1
ATOM 2019 O O . ALA B 1 90 ? 5.952 33.001 -21.631 1.00 24.35 87 ALA B O 1
ATOM 2021 N N . ARG B 1 91 ? 5.022 34.892 -22.456 1.00 23.20 88 ARG B N 1
ATOM 2022 C CA . ARG B 1 91 ? 5.578 34.682 -23.796 1.00 23.19 88 ARG B CA 1
ATOM 2023 C C . ARG B 1 91 ? 7.090 34.887 -23.834 1.00 23.23 88 ARG B C 1
ATOM 2024 O O . ARG B 1 91 ? 7.774 34.310 -24.691 1.00 21.42 88 ARG B O 1
ATOM 2032 N N . LEU B 1 92 ? 7.587 35.714 -22.912 1.00 23.39 89 LEU B N 1
ATOM 2033 C CA . LEU B 1 92 ? 9.007 35.976 -22.827 1.00 24.00 89 LEU B CA 1
ATOM 2034 C C . LEU B 1 92 ? 9.682 34.718 -22.258 1.00 24.18 89 LEU B C 1
ATOM 2035 O O . LEU B 1 92 ? 10.735 34.285 -22.746 1.00 24.32 89 LEU B O 1
ATOM 2040 N N . LEU B 1 93 ? 9.053 34.125 -21.243 1.00 24.41 90 LEU B N 1
ATOM 2041 C CA . LEU B 1 93 ? 9.561 32.894 -20.637 1.00 24.37 90 LEU B CA 1
ATOM 2042 C C . LEU B 1 93 ? 9.408 31.727 -21.607 1.00 24.38 90 LEU B C 1
ATOM 2043 O O . LEU B 1 93 ? 10.242 30.840 -21.621 1.00 23.96 90 LEU B O 1
ATOM 2048 N N . ASP B 1 94 ? 8.324 31.703 -22.389 1.00 25.03 91 ASP B N 1
ATOM 2049 C CA . ASP B 1 94 ? 8.206 30.713 -23.481 1.00 25.64 91 ASP B CA 1
ATOM 2050 C C . ASP B 1 94 ? 9.419 30.767 -24.396 1.00 25.06 91 ASP B C 1
ATOM 2051 O O . ASP B 1 94 ? 10.051 29.759 -24.646 1.00 24.23 91 ASP B O 1
ATOM 2056 N N . GLN B 1 95 ? 9.739 31.955 -24.885 1.00 25.33 92 GLN B N 1
ATOM 2057 C CA . GLN B 1 95 ? 10.839 32.087 -25.818 1.00 26.58 92 GLN B CA 1
ATOM 2058 C C . GLN B 1 95 ? 12.145 31.526 -25.238 1.00 26.74 92 GLN B C 1
ATOM 2059 O O . GLN B 1 95 ? 12.870 30.820 -25.940 1.00 27.23 92 GLN B O 1
ATOM 2065 N N . ALA B 1 96 ? 12.427 31.800 -23.957 1.00 25.77 93 ALA B N 1
ATOM 2066 C CA . ALA B 1 96 ? 13.699 31.355 -23.350 1.00 24.53 93 ALA B CA 1
ATOM 2067 C C . ALA B 1 96 ? 13.648 29.913 -22.839 1.00 23.88 93 ALA B C 1
ATOM 2068 O O . ALA B 1 96 ? 14.462 29.087 -23.254 1.00 24.46 93 ALA B O 1
ATOM 2070 N N . PHE B 1 97 ? 12.660 29.605 -21.995 1.00 22.50 94 PHE B N 1
ATOM 2071 C CA . PHE B 1 97 ? 12.560 28.311 -21.298 1.00 22.41 94 PHE B CA 1
ATOM 2072 C C . PHE B 1 97 ? 12.175 27.123 -22.178 1.00 22.45 94 PHE B C 1
ATOM 2073 O O . PHE B 1 97 ? 12.487 25.983 -21.833 1.00 22.70 94 PHE B O 1
ATOM 2081 N N . LEU B 1 98 ? 11.495 27.390 -23.290 1.00 22.26 95 LEU B N 1
ATOM 2082 C CA . LEU B 1 98 ? 11.076 26.334 -24.204 1.00 22.17 95 LEU B CA 1
ATOM 2083 C C . LEU B 1 98 ? 11.985 26.233 -25.443 1.00 22.75 95 LEU B C 1
ATOM 2084 O O . LEU B 1 98 ? 11.646 25.571 -26.428 1.00 23.81 95 LEU B O 1
ATOM 2089 N N . ASP B 1 99 ? 13.143 26.881 -25.403 1.00 23.08 96 ASP B N 1
ATOM 2090 C CA . ASP B 1 99 ? 14.071 26.787 -26.524 1.00 23.74 96 ASP B CA 1
ATOM 2091 C C . ASP B 1 99 ? 14.908 25.547 -26.350 1.00 23.12 96 ASP B C 1
ATOM 2092 O O . ASP B 1 99 ? 15.989 25.589 -25.737 1.00 23.39 96 ASP B O 1
ATOM 2097 N N . GLY B 1 100 ? 14.432 24.471 -26.953 1.00 22.04 97 GLY B N 1
ATOM 2098 C CA . GLY B 1 100 ? 15.057 23.197 -26.840 1.00 22.27 97 GLY B CA 1
ATOM 2099 C C . GLY B 1 100 ? 16.353 23.067 -27.608 1.00 22.21 97 GLY B C 1
ATOM 2100 O O . GLY B 1 100 ? 16.988 22.000 -27.538 1.00 22.16 97 GLY B O 1
ATOM 2101 N N . SER B 1 101 ? 16.776 24.114 -28.329 1.00 21.19 98 SER B N 1
ATOM 2102 C CA . SER B 1 101 ? 18.120 24.067 -28.954 1.00 21.17 98 SER B CA 1
ATOM 2103 C C . SER B 1 101 ? 19.192 24.492 -27.957 1.00 21.31 98 SER B C 1
ATOM 2104 O O . SER B 1 101 ? 20.353 24.583 -28.314 1.00 21.62 98 SER B O 1
ATOM 2107 N N . LEU B 1 102 ? 18.781 24.819 -26.737 1.00 21.36 99 LEU B N 1
ATOM 2108 C CA . LEU B 1 102 ? 19.692 25.366 -25.729 1.00 21.46 99 LEU B CA 1
ATOM 2109 C C . LEU B 1 102 ? 19.684 24.430 -24.549 1.00 20.99 99 LEU B C 1
ATOM 2110 O O . LEU B 1 102 ? 18.634 23.890 -24.198 1.00 20.16 99 LEU B O 1
ATOM 2115 N N . ALA B 1 103 ? 20.860 24.163 -23.997 1.00 21.18 100 ALA B N 1
ATOM 2116 C CA . ALA B 1 103 ? 20.933 23.410 -22.730 1.00 21.84 100 ALA B CA 1
ATOM 2117 C C . ALA B 1 103 ? 20.210 24.263 -21.665 1.00 21.51 100 ALA B C 1
ATOM 2118 O O . ALA B 1 103 ? 20.007 25.448 -21.884 1.00 21.69 100 ALA B O 1
ATOM 2120 N N . PRO B 1 104 ? 19.726 23.642 -20.569 1.00 21.56 101 PRO B N 1
ATOM 2121 C CA . PRO B 1 104 ? 18.808 24.336 -19.641 1.00 21.59 101 PRO B CA 1
ATOM 2122 C C . PRO B 1 104 ? 19.355 25.597 -18.954 1.00 22.09 101 PRO B C 1
ATOM 2123 O O . PRO B 1 104 ? 18.643 26.604 -18.851 1.00 22.69 101 PRO B O 1
ATOM 2127 N N . LEU B 1 105 ? 20.603 25.552 -18.515 1.00 21.61 102 LEU B N 1
ATOM 2128 C CA . LEU B 1 105 ? 21.254 26.716 -17.933 1.00 21.66 102 LEU B CA 1
ATOM 2129 C C . LEU B 1 105 ? 21.456 27.864 -18.942 1.00 21.03 102 LEU B C 1
ATOM 2130 O O . LEU B 1 105 ? 21.322 29.037 -18.590 1.00 21.62 102 LEU B O 1
ATOM 2135 N N . ALA B 1 106 ? 21.778 27.520 -20.187 1.00 19.98 103 ALA B N 1
ATOM 2136 C CA . ALA B 1 106 ? 21.870 28.473 -21.275 1.00 19.48 103 ALA B CA 1
ATOM 2137 C C . ALA B 1 106 ? 20.520 29.138 -21.538 1.00 19.92 103 ALA B C 1
ATOM 2138 O O . ALA B 1 106 ? 20.494 30.257 -22.006 1.00 19.63 103 ALA B O 1
ATOM 2140 N N . ARG B 1 107 ? 19.411 28.458 -21.246 1.00 19.91 104 ARG B N 1
ATOM 2141 C CA . ARG B 1 107 ? 18.076 29.077 -21.346 1.00 20.60 104 ARG B CA 1
ATOM 2142 C C . ARG B 1 107 ? 17.840 30.151 -20.298 1.00 21.14 104 ARG B C 1
ATOM 2143 O O . ARG B 1 107 ? 17.242 31.188 -20.601 1.00 21.93 104 ARG B O 1
ATOM 2151 N N . LEU B 1 108 ? 18.323 29.911 -19.082 1.00 21.09 105 LEU B N 1
ATOM 2152 C CA . LEU B 1 108 ? 18.238 30.881 -18.001 1.00 21.21 105 LEU B CA 1
ATOM 2153 C C . LEU B 1 108 ? 19.080 32.134 -18.347 1.00 22.13 105 LEU B C 1
ATOM 2154 O O . LEU B 1 108 ? 18.635 33.274 -18.096 1.00 22.73 105 LEU B O 1
ATOM 2159 N N . ARG B 1 109 ? 20.275 31.926 -18.915 1.00 21.71 106 ARG B N 1
ATOM 2160 C CA . ARG B 1 109 ? 21.141 33.035 -19.333 1.00 23.36 106 ARG B CA 1
ATOM 2161 C C . ARG B 1 109 ? 20.553 33.828 -20.514 1.00 22.75 106 ARG B C 1
ATOM 2162 O O . ARG B 1 109 ? 20.753 35.029 -20.598 1.00 23.01 106 ARG B O 1
ATOM 2170 N N . LEU B 1 110 ? 19.864 33.150 -21.432 1.00 21.76 107 LEU B N 1
ATOM 2171 C CA . LEU B 1 110 ? 19.177 33.822 -22.503 1.00 21.41 107 LEU B CA 1
ATOM 2172 C C . LEU B 1 110 ? 18.078 34.691 -21.898 1.00 21.19 107 LEU B C 1
ATOM 2173 O O . LEU B 1 110 ? 17.886 35.819 -22.322 1.00 21.41 107 LEU B O 1
ATOM 2178 N N . PHE B 1 111 ? 17.359 34.168 -20.915 1.00 21.55 108 PHE B N 1
ATOM 2179 C CA . PHE B 1 111 ? 16.295 34.932 -20.274 1.00 21.30 108 PHE B CA 1
ATOM 2180 C C . PHE B 1 111 ? 16.804 36.218 -19.633 1.00 20.75 108 PHE B C 1
ATOM 2181 O O . PHE B 1 111 ? 16.301 37.314 -19.893 1.00 21.24 108 PHE B O 1
ATOM 2189 N N . THR B 1 112 ? 17.805 36.100 -18.792 1.00 21.14 109 THR B N 1
ATOM 2190 C CA . THR B 1 112 ? 18.352 37.288 -18.149 1.00 20.64 109 THR B CA 1
ATOM 2191 C C . THR B 1 112 ? 18.996 38.242 -19.147 1.00 21.12 109 THR B C 1
ATOM 2192 O O . THR B 1 112 ? 18.943 39.452 -18.949 1.00 22.03 109 THR B O 1
ATOM 2196 N N . ARG B 1 113 ? 19.593 37.724 -20.216 1.00 21.48 110 ARG B N 1
ATOM 2197 C CA . ARG B 1 113 ? 20.121 38.581 -21.265 1.00 21.96 110 ARG B CA 1
ATOM 2198 C C . ARG B 1 113 ? 18.989 39.313 -21.993 1.00 21.52 110 ARG B C 1
ATOM 2199 O O . ARG B 1 113 ? 19.089 40.498 -22.264 1.00 21.30 110 ARG B O 1
ATOM 2215 N N . ALA B 1 115 ? 15.840 39.895 -20.875 1.00 22.48 112 ALA B N 1
ATOM 2216 C CA . ALA B 1 115 ? 15.308 40.848 -19.907 1.00 22.19 112 ALA B CA 1
ATOM 2217 C C . ALA B 1 115 ? 16.158 42.166 -19.817 1.00 22.22 112 ALA B C 1
ATOM 2218 O O . ALA B 1 115 ? 15.598 43.283 -19.802 1.00 22.46 112 ALA B O 1
ATOM 2220 N N . GLU B 1 116 ? 17.485 42.045 -19.778 1.00 21.99 113 GLU B N 1
ATOM 2221 C CA . GLU B 1 116 ? 18.374 43.214 -19.797 1.00 22.48 113 GLU B CA 1
ATOM 2222 C C . GLU B 1 116 ? 18.290 44.062 -21.087 1.00 22.47 113 GLU B C 1
ATOM 2223 O O . GLU B 1 116 ? 18.387 45.292 -21.012 1.00 21.93 113 GLU B O 1
ATOM 2229 N N . GLU B 1 117 ? 18.154 43.413 -22.248 1.00 21.85 114 GLU B N 1
ATOM 2230 C CA . GLU B 1 117 ? 17.981 44.109 -23.549 1.00 22.92 114 GLU B CA 1
ATOM 2231 C C . GLU B 1 117 ? 16.699 44.909 -23.557 1.00 22.68 114 GLU B C 1
ATOM 2232 O O . GLU B 1 117 ? 16.662 45.993 -24.107 1.00 24.14 114 GLU B O 1
ATOM 2238 N N . GLY B 1 118 ? 15.645 44.352 -22.959 1.00 22.68 115 GLY B N 1
ATOM 2239 C CA . GLY B 1 118 ? 14.361 44.994 -22.833 1.00 21.42 115 GLY B CA 1
ATOM 2240 C C . GLY B 1 118 ? 14.457 46.186 -21.917 1.00 21.72 115 GLY B C 1
ATOM 2241 O O . GLY B 1 118 ? 13.857 47.204 -22.186 1.00 21.95 115 GLY B O 1
ATOM 2250 N N . ALA B 1 120 ? 17.282 47.981 -21.361 1.00 21.35 117 ALA B N 1
ATOM 2251 C CA . ALA B 1 120 ? 18.171 48.933 -22.061 1.00 21.91 117 ALA B CA 1
ATOM 2252 C C . ALA B 1 120 ? 17.492 49.829 -23.089 1.00 22.33 117 ALA B C 1
ATOM 2253 O O . ALA B 1 120 ? 17.994 50.907 -23.391 1.00 22.37 117 ALA B O 1
ATOM 2255 N N . ARG B 1 121 ? 16.369 49.370 -23.629 1.00 23.43 118 ARG B N 1
ATOM 2256 C CA . ARG B 1 121 ? 15.540 50.135 -24.564 1.00 24.31 118 ARG B CA 1
ATOM 2257 C C . ARG B 1 121 ? 15.047 51.456 -24.007 1.00 24.86 118 ARG B C 1
ATOM 2258 O O . ARG B 1 121 ? 14.797 52.388 -24.776 1.00 25.17 118 ARG B O 1
ATOM 2266 N N . HIS B 1 122 ? 14.867 51.526 -22.686 1.00 25.11 119 HIS B N 1
ATOM 2267 C CA . HIS B 1 122 ? 14.371 52.727 -22.043 1.00 25.32 119 HIS B CA 1
ATOM 2268 C C . HIS B 1 122 ? 15.335 53.181 -20.966 1.00 26.00 119 HIS B C 1
ATOM 2269 O O . HIS B 1 122 ? 14.911 53.699 -19.910 1.00 26.39 119 HIS B O 1
ATOM 2276 N N . GLY B 1 123 ? 16.633 52.980 -21.245 1.00 25.53 120 GLY B N 1
ATOM 2277 C CA . GLY B 1 123 ? 17.716 53.383 -20.347 1.00 24.81 120 GLY B CA 1
ATOM 2278 C C . GLY B 1 123 ? 17.547 52.937 -18.900 1.00 24.77 120 GLY B C 1
ATOM 2279 O O . GLY B 1 123 ? 17.922 53.669 -17.985 1.00 25.51 120 GLY B O 1
ATOM 2280 N N . PHE B 1 124 ? 16.986 51.747 -18.694 1.00 24.13 121 PHE B N 1
ATOM 2281 C CA . PHE B 1 124 ? 16.780 51.159 -17.348 1.00 24.28 121 PHE B CA 1
ATOM 2282 C C . PHE B 1 124 ? 15.782 51.873 -16.437 1.00 23.37 121 PHE B C 1
ATOM 2283 O O . PHE B 1 124 ? 15.736 51.626 -15.246 1.00 23.96 121 PHE B O 1
ATOM 2291 N N . ARG B 1 125 ? 14.966 52.733 -17.021 1.00 23.64 122 ARG B N 1
ATOM 2292 C CA . ARG B 1 125 ? 13.892 53.426 -16.307 1.00 24.15 122 ARG B CA 1
ATOM 2293 C C . ARG B 1 125 ? 12.705 52.549 -15.928 1.00 24.41 122 ARG B C 1
ATOM 2294 O O . ARG B 1 125 ? 11.961 52.887 -14.997 1.00 24.33 122 ARG B O 1
ATOM 2302 N N . ARG B 1 126 ? 12.533 51.423 -16.630 1.00 24.62 123 ARG B N 1
ATOM 2303 C CA . ARG B 1 126 ? 11.390 50.553 -16.409 1.00 25.69 123 ARG B CA 1
ATOM 2304 C C . ARG B 1 126 ? 11.791 49.179 -15.874 1.00 25.93 123 ARG B C 1
ATOM 2305 O O . ARG B 1 126 ? 12.637 48.499 -16.476 1.00 27.30 123 ARG B O 1
ATOM 2313 N N . GLY B 1 127 ? 11.180 48.782 -14.759 1.00 24.58 124 GLY B N 1
ATOM 2314 C CA . GLY B 1 127 ? 11.474 47.523 -14.104 1.00 24.46 124 GLY B CA 1
ATOM 2315 C C . GLY B 1 127 ? 10.291 46.588 -14.247 1.00 25.17 124 GLY B C 1
ATOM 2316 O O . GLY B 1 127 ? 9.577 46.620 -15.271 1.00 25.50 124 GLY B O 1
ATOM 2317 N N . CYS B 1 128 ? 10.087 45.746 -13.236 1.00 24.81 125 CYS B N 1
ATOM 2318 C CA . CYS B 1 128 ? 9.046 44.712 -13.267 1.00 24.43 125 CYS B CA 1
ATOM 2319 C C . CYS B 1 128 ? 7.792 45.231 -12.595 1.00 24.53 125 CYS B C 1
ATOM 2320 O O . CYS B 1 128 ? 7.852 45.738 -11.462 1.00 25.08 125 CYS B O 1
ATOM 2323 N N . LEU B 1 129 ? 6.660 45.108 -13.281 1.00 23.99 126 LEU B N 1
ATOM 2324 C CA . LEU B 1 129 ? 5.382 45.564 -12.745 1.00 23.64 126 LEU B CA 1
ATOM 2325 C C . LEU B 1 129 ? 5.102 44.850 -11.414 1.00 23.21 126 LEU B C 1
ATOM 2326 O O . LEU B 1 129 ? 4.591 45.452 -10.465 1.00 22.63 126 LEU B O 1
ATOM 2331 N N . VAL B 1 130 ? 5.478 43.575 -11.345 1.00 22.52 127 VAL B N 1
ATOM 2332 C CA . VAL B 1 130 ? 5.151 42.760 -10.181 1.00 22.48 127 VAL B CA 1
ATOM 2333 C C . VAL B 1 130 ? 5.984 43.167 -8.939 1.00 22.60 127 VAL B C 1
ATOM 2334 O O . VAL B 1 130 ? 5.436 43.283 -7.842 1.00 22.90 127 VAL B O 1
ATOM 2338 N N . GLY B 1 131 ? 7.278 43.391 -9.140 1.00 22.09 128 GLY B N 1
ATOM 2339 C CA . GLY B 1 131 ? 8.178 43.854 -8.103 1.00 22.36 128 GLY B CA 1
ATOM 2340 C C . GLY B 1 131 ? 7.847 45.261 -7.627 1.00 22.11 128 GLY B C 1
ATOM 2341 O O . GLY B 1 131 ? 7.895 45.521 -6.430 1.00 22.86 128 GLY B O 1
ATOM 2342 N N . ASN B 1 132 ? 7.517 46.162 -8.549 1.00 21.68 129 ASN B N 1
ATOM 2343 C CA . ASN B 1 132 ? 7.029 47.492 -8.181 1.00 22.03 129 ASN B CA 1
ATOM 2344 C C . ASN B 1 132 ? 5.772 47.472 -7.307 1.00 22.52 129 ASN B C 1
ATOM 2345 O O . ASN B 1 132 ? 5.752 48.111 -6.224 1.00 22.95 129 ASN B O 1
ATOM 2350 N N . LEU B 1 133 ? 4.728 46.781 -7.779 1.00 22.11 130 LEU B N 1
ATOM 2351 C CA . LEU B 1 133 ? 3.509 46.579 -6.982 1.00 22.24 130 LEU B CA 1
ATOM 2352 C C . LEU B 1 133 ? 3.771 45.817 -5.670 1.00 22.40 130 LEU B C 1
ATOM 2353 O O . LEU B 1 133 ? 3.298 46.226 -4.589 1.00 22.50 130 LEU B O 1
ATOM 2358 N N . GLY B 1 134 ? 4.552 44.741 -5.754 1.00 21.71 131 GLY B N 1
ATOM 2359 C CA . GLY B 1 134 ? 4.930 43.982 -4.575 1.00 22.44 131 GLY B CA 1
ATOM 2360 C C . GLY B 1 134 ? 5.507 44.845 -3.455 1.00 22.54 131 GLY B C 1
ATOM 2361 O O . GLY B 1 134 ? 5.119 44.680 -2.316 1.00 21.70 131 GLY B O 1
ATOM 2362 N N . GLN B 1 135 ? 6.416 45.771 -3.794 1.00 23.29 132 GLN B N 1
ATOM 2363 C CA . GLN B 1 135 ? 7.044 46.666 -2.821 1.00 23.87 132 GLN B CA 1
ATOM 2364 C C . GLN B 1 135 ? 6.082 47.667 -2.239 1.00 25.19 132 GLN B C 1
ATOM 2365 O O . GLN B 1 135 ? 6.235 48.029 -1.078 1.00 26.72 132 GLN B O 1
ATOM 2371 N N . GLU B 1 136 ? 5.093 48.119 -3.013 1.00 26.33 133 GLU B N 1
ATOM 2372 C CA . GLU B 1 136 ? 4.048 49.027 -2.496 1.00 27.21 133 GLU B CA 1
ATOM 2373 C C . GLU B 1 136 ? 2.899 48.325 -1.805 1.00 26.92 133 GLU B C 1
ATOM 2374 O O . GLU B 1 136 ? 1.924 48.989 -1.462 1.00 27.58 133 GLU B O 1
ATOM 2388 N N . GLY B 1 138 ? 1.676 47.638 0.929 1.00 26.80 135 GLY B N 1
ATOM 2389 C CA . GLY B 1 138 ? 1.021 48.305 2.071 1.00 26.60 135 GLY B CA 1
ATOM 2390 C C . GLY B 1 138 ? -0.002 49.390 1.723 1.00 26.68 135 GLY B C 1
ATOM 2391 O O . GLY B 1 138 ? -0.822 49.757 2.545 1.00 27.36 135 GLY B O 1
ATOM 2392 N N . ALA B 1 139 ? 0.053 49.912 0.502 1.00 26.86 136 ALA B N 1
ATOM 2393 C CA . ALA B 1 139 ? -0.844 50.980 0.032 1.00 26.24 136 ALA B CA 1
ATOM 2394 C C . ALA B 1 139 ? -1.743 50.526 -1.114 1.00 25.72 136 ALA B C 1
ATOM 2395 O O . ALA B 1 139 ? -2.462 51.327 -1.683 1.00 25.73 136 ALA B O 1
ATOM 2397 N N . LEU B 1 140 ? -1.714 49.240 -1.435 1.00 25.68 137 LEU B N 1
ATOM 2398 C CA . LEU B 1 140 ? -2.551 48.684 -2.501 1.00 25.87 137 LEU B CA 1
ATOM 2399 C C . LEU B 1 140 ? -3.862 48.141 -1.919 1.00 25.51 137 LEU B C 1
ATOM 2400 O O . LEU B 1 140 ? -3.919 47.860 -0.749 1.00 24.86 137 LEU B O 1
ATOM 2405 N N . PRO B 1 141 ? -4.919 48.009 -2.739 1.00 26.29 138 PRO B N 1
ATOM 2406 C CA . PRO B 1 141 ? -6.108 47.214 -2.292 1.00 26.58 138 PRO B CA 1
ATOM 2407 C C . PRO B 1 141 ? -5.775 45.727 -2.042 1.00 27.12 138 PRO B C 1
ATOM 2408 O O . PRO B 1 141 ? -5.030 45.111 -2.828 1.00 25.95 138 PRO B O 1
ATOM 2412 N N . ASP B 1 142 ? -6.334 45.175 -0.961 1.00 28.20 139 ASP B N 1
ATOM 2413 C CA . ASP B 1 142 ? -6.189 43.739 -0.601 1.00 29.75 139 ASP B CA 1
ATOM 2414 C C . ASP B 1 142 ? -6.239 42.637 -1.696 1.00 29.27 139 ASP B C 1
ATOM 2415 O O . ASP B 1 142 ? -5.519 41.636 -1.560 1.00 28.69 139 ASP B O 1
ATOM 2420 N N . ASP B 1 143 ? -7.107 42.803 -2.709 1.00 29.14 140 ASP B N 1
ATOM 2421 C CA . ASP B 1 143 ? -7.197 41.946 -3.932 1.00 29.37 140 ASP B CA 1
ATOM 2422 C C . ASP B 1 143 ? -5.850 41.685 -4.586 1.00 27.65 140 ASP B C 1
ATOM 2423 O O . ASP B 1 143 ? -5.649 40.666 -5.240 1.00 27.20 140 ASP B O 1
ATOM 2428 N N . PHE B 1 144 ? -4.980 42.690 -4.503 1.00 26.4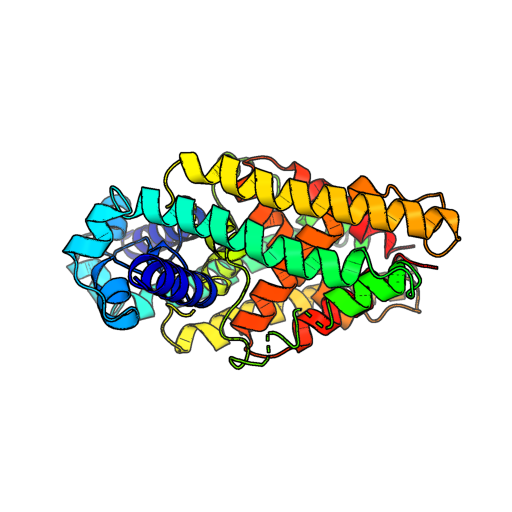2 141 PHE B N 1
ATOM 2429 C CA . PHE B 1 144 ? -3.708 42.703 -5.203 1.00 24.71 141 PHE B CA 1
ATOM 2430 C C . PHE B 1 144 ? -2.754 41.674 -4.650 1.00 24.15 141 PHE B C 1
ATOM 2431 O O . PHE B 1 144 ? -1.930 41.149 -5.400 1.00 24.57 141 PHE B O 1
ATOM 2439 N N . ARG B 1 145 ? -2.846 41.382 -3.352 1.00 22.44 142 ARG B N 1
ATOM 2440 C CA . ARG B 1 145 ? -1.849 40.518 -2.742 1.00 21.79 142 ARG B CA 1
ATOM 2441 C C . ARG B 1 145 ? -1.846 39.140 -3.416 1.00 21.99 142 ARG B C 1
ATOM 2442 O O . ARG B 1 145 ? -0.835 38.714 -3.926 1.00 21.91 142 ARG B O 1
ATOM 2450 N N . ALA B 1 146 ? -2.993 38.464 -3.435 1.00 21.84 143 ALA B N 1
ATOM 2451 C CA . ALA B 1 146 ? -3.103 37.134 -4.010 1.00 21.86 143 ALA B CA 1
ATOM 2452 C C . ALA B 1 146 ? -2.802 37.081 -5.547 1.00 22.23 143 ALA B C 1
ATOM 2453 O O . ALA B 1 146 ? -2.240 36.078 -6.071 1.00 22.17 143 ALA B O 1
ATOM 2455 N N . ALA B 1 147 ? -3.156 38.153 -6.259 1.00 21.48 144 ALA B N 1
ATOM 2456 C CA . ALA B 1 147 ? -2.893 38.210 -7.682 1.00 21.57 144 ALA B CA 1
ATOM 2457 C C . ALA B 1 147 ? -1.389 38.353 -7.942 1.00 21.92 144 ALA B C 1
ATOM 2458 O O . ALA B 1 147 ? -0.871 37.765 -8.901 1.00 23.19 144 ALA B O 1
ATOM 2460 N N . LEU B 1 148 ? -0.683 39.113 -7.107 1.00 21.25 145 LEU B N 1
ATOM 2461 C CA . LEU B 1 148 ? 0.760 39.305 -7.297 1.00 21.76 145 LEU B CA 1
ATOM 2462 C C . LEU B 1 148 ? 1.516 38.018 -6.920 1.00 22.32 145 LEU B C 1
ATOM 2463 O O . LEU B 1 148 ? 2.438 37.591 -7.633 1.00 21.91 145 LEU B O 1
ATOM 2468 N N . ILE B 1 149 ? 1.110 37.405 -5.804 1.00 22.27 146 ILE B N 1
ATOM 2469 C CA . ILE B 1 149 ? 1.708 36.157 -5.361 1.00 22.67 146 ILE B CA 1
ATOM 2470 C C . ILE B 1 149 ? 1.478 35.045 -6.378 1.00 23.19 146 ILE B C 1
ATOM 2471 O O . ILE B 1 149 ? 2.391 34.223 -6.602 1.00 24.24 146 ILE B O 1
ATOM 2476 N N . GLY B 1 150 ? 0.299 35.002 -7.000 1.00 22.51 147 GLY B N 1
ATOM 2477 C CA . GLY B 1 150 ? 0.017 33.954 -8.006 1.00 22.78 147 GLY B CA 1
ATOM 2478 C C . GLY B 1 150 ? 0.952 34.019 -9.217 1.00 23.48 147 GLY B C 1
ATOM 2479 O O . GLY B 1 150 ? 1.365 33.015 -9.772 1.00 23.64 147 GLY B O 1
ATOM 2480 N N . VAL B 1 151 ? 1.302 35.226 -9.612 1.00 23.80 148 VAL B N 1
ATOM 2481 C CA . VAL B 1 151 ? 2.148 35.454 -10.746 1.00 24.13 148 VAL B CA 1
ATOM 2482 C C . VAL B 1 151 ? 3.587 35.057 -10.386 1.00 23.63 148 VAL B C 1
ATOM 2483 O O . VAL B 1 151 ? 4.230 34.318 -11.127 1.00 23.22 148 VAL B O 1
ATOM 2487 N N . LEU B 1 152 ? 4.091 35.540 -9.257 1.00 23.76 149 LEU B N 1
ATOM 2488 C CA . LEU B 1 152 ? 5.418 35.076 -8.771 1.00 24.42 149 LEU B CA 1
ATOM 2489 C C . LEU B 1 152 ? 5.569 33.557 -8.665 1.00 24.40 149 LEU B C 1
ATOM 2490 O O . LEU B 1 152 ? 6.602 33.020 -9.044 1.00 25.95 149 LEU B O 1
ATOM 2495 N N . GLU B 1 153 ? 4.533 32.878 -8.162 1.00 24.60 150 GLU B N 1
ATOM 2496 C CA . GLU B 1 153 ? 4.484 31.418 -8.061 1.00 24.37 150 GLU B CA 1
ATOM 2497 C C . GLU B 1 153 ? 4.463 30.693 -9.412 1.00 23.03 150 GLU B C 1
ATOM 2498 O O . GLU B 1 153 ? 5.185 29.695 -9.597 1.00 22.56 150 GLU B O 1
ATOM 2504 N N . THR B 1 154 ? 3.676 31.194 -10.361 1.00 22.59 151 THR B N 1
ATOM 2505 C CA . THR B 1 154 ? 3.740 30.663 -11.744 1.00 22.82 151 THR B CA 1
ATOM 2506 C C . THR B 1 154 ? 5.162 30.676 -12.345 1.00 23.43 151 THR B C 1
ATOM 2507 O O . THR B 1 154 ? 5.575 29.701 -12.955 1.00 24.82 151 THR B O 1
ATOM 2511 N N . TRP B 1 155 ? 5.892 31.780 -12.170 1.00 23.10 152 TRP B N 1
ATOM 2512 C CA . TRP B 1 155 ? 7.278 31.889 -12.626 1.00 22.08 152 TRP B CA 1
ATOM 2513 C C . TRP B 1 155 ? 8.215 30.938 -11.905 1.00 22.22 152 TRP B C 1
ATOM 2514 O O . TRP B 1 155 ? 9.145 30.427 -12.500 1.00 22.36 152 TRP B O 1
ATOM 2525 N N . GLN B 1 156 ? 8.019 30.757 -10.600 1.00 22.39 153 GLN B N 1
ATOM 2526 C CA . GLN B 1 156 ? 8.879 29.868 -9.823 1.00 21.48 153 GLN B CA 1
ATOM 2527 C C . GLN B 1 156 ? 8.660 28.407 -10.246 1.00 22.08 153 GLN B C 1
ATOM 2528 O O . GLN B 1 156 ? 9.628 27.673 -10.389 1.00 22.51 153 GLN B O 1
ATOM 2534 N N . ARG B 1 157 ? 7.408 27.991 -10.447 1.00 21.67 154 ARG B N 1
ATOM 2535 C CA . ARG B 1 157 ? 7.129 26.644 -10.970 1.00 22.58 154 ARG B CA 1
ATOM 2536 C C . ARG B 1 157 ? 7.827 26.340 -12.285 1.00 23.05 154 ARG B C 1
ATOM 2537 O O . ARG B 1 157 ? 8.354 25.232 -12.482 1.00 23.16 154 ARG B O 1
ATOM 2545 N N . ARG B 1 158 ? 7.829 27.335 -13.172 1.00 23.02 155 ARG B N 1
ATOM 2546 C CA . ARG B 1 158 ? 8.479 27.242 -14.482 1.00 23.13 155 ARG B CA 1
ATOM 2547 C C . ARG B 1 158 ? 10.005 27.143 -14.360 1.00 23.03 155 ARG B C 1
ATOM 2548 O O . ARG B 1 158 ? 10.649 26.388 -15.104 1.00 22.99 155 ARG B O 1
ATOM 2556 N N . THR B 1 159 ? 10.572 27.895 -13.417 1.00 22.50 156 THR B N 1
ATOM 2557 C CA . THR B 1 159 ? 12.017 27.899 -13.194 1.00 21.96 156 THR B CA 1
ATOM 2558 C C . THR B 1 159 ? 12.464 26.611 -12.510 1.00 22.41 156 THR B C 1
ATOM 2559 O O . THR B 1 159 ? 13.506 26.059 -12.861 1.00 22.81 156 THR B O 1
ATOM 2563 N N . ALA B 1 160 ? 11.650 26.118 -11.565 1.00 22.70 157 ALA B N 1
ATOM 2564 C CA . ALA B 1 160 ? 11.870 24.817 -10.927 1.00 22.63 157 ALA B CA 1
ATOM 2565 C C . ALA B 1 160 ? 11.945 23.722 -11.990 1.00 23.02 157 ALA B C 1
ATOM 2566 O O . ALA B 1 160 ? 12.830 22.903 -11.948 1.00 23.04 157 ALA B O 1
ATOM 2568 N N . GLN B 1 161 ? 11.037 23.734 -12.958 1.00 24.58 158 GLN B N 1
ATOM 2569 C CA . GLN B 1 161 ? 11.012 22.714 -14.016 1.00 25.92 158 GLN B CA 1
ATOM 2570 C C . GLN B 1 161 ? 12.308 22.820 -14.828 1.00 25.53 158 GLN B C 1
ATOM 2571 O O . GLN B 1 161 ? 12.960 21.817 -15.098 1.00 27.04 158 GLN B O 1
ATOM 2577 N N . LEU B 1 162 ? 12.715 24.029 -15.178 1.00 25.20 159 LEU B N 1
ATOM 2578 C CA . LEU B 1 162 ? 14.001 24.233 -15.840 1.00 25.01 159 LEU B CA 1
ATOM 2579 C C . LEU B 1 162 ? 15.150 23.646 -15.009 1.00 25.47 159 LEU B C 1
ATOM 2580 O O . LEU B 1 162 ? 16.039 23.000 -15.573 1.00 25.02 159 LEU B O 1
ATOM 2585 N N . PHE B 1 163 ? 15.115 23.851 -13.680 1.00 25.01 160 PHE B N 1
ATOM 2586 C CA . PHE B 1 163 ? 16.186 23.388 -12.799 1.00 24.92 160 PHE B CA 1
ATOM 2587 C C . PHE B 1 163 ? 16.265 21.871 -12.631 1.00 24.76 160 PHE B C 1
ATOM 2588 O O . PHE B 1 163 ? 17.381 21.330 -12.492 1.00 24.99 160 PHE B O 1
ATOM 2596 N N . ARG B 1 164 ? 15.104 21.196 -12.616 1.00 24.37 161 ARG B N 1
ATOM 2597 C CA . ARG B 1 164 ? 15.034 19.725 -12.667 1.00 24.28 161 ARG B CA 1
ATOM 2598 C C . ARG B 1 164 ? 15.680 19.159 -13.925 1.00 23.73 161 ARG B C 1
ATOM 2599 O O . ARG B 1 164 ? 16.365 18.137 -13.890 1.00 23.68 161 ARG B O 1
ATOM 2607 N N . GLU B 1 165 ? 15.434 19.825 -15.033 1.00 23.05 162 GLU B N 1
ATOM 2608 C CA . GLU B 1 165 ? 16.052 19.482 -16.287 1.00 23.38 162 GLU B CA 1
ATOM 2609 C C . GLU B 1 165 ? 17.573 19.713 -16.246 1.00 22.60 162 GLU B C 1
ATOM 2610 O O . GLU B 1 165 ? 18.311 18.883 -16.743 1.00 22.38 162 GLU B O 1
ATOM 2616 N N . ALA B 1 166 ? 18.044 20.805 -15.638 1.00 21.80 163 ALA B N 1
ATOM 2617 C CA . ALA B 1 166 ? 19.502 20.979 -15.430 1.00 21.84 163 ALA B CA 1
ATOM 2618 C C . ALA B 1 166 ? 20.129 19.846 -14.601 1.00 22.16 163 ALA B C 1
ATOM 2619 O O . ALA B 1 166 ? 21.284 19.466 -14.846 1.00 22.46 163 ALA B O 1
ATOM 2621 N N . GLN B 1 167 ? 19.385 19.322 -13.624 1.00 22.03 164 GLN B N 1
ATOM 2622 C CA . GLN B 1 167 ? 19.860 18.191 -12.816 1.00 22.71 164 GLN B CA 1
ATOM 2623 C C . GLN B 1 167 ? 19.962 16.905 -13.637 1.00 22.73 164 GLN B C 1
ATOM 2624 O O . GLN B 1 167 ? 20.955 16.181 -13.547 1.00 22.51 164 GLN B O 1
ATOM 2630 N N . ALA B 1 168 ? 18.944 16.648 -14.458 1.00 22.74 165 ALA B N 1
ATOM 2631 C CA . ALA B 1 168 ? 18.925 15.476 -15.315 1.00 22.71 165 ALA B CA 1
ATOM 2632 C C . ALA B 1 168 ? 20.146 15.398 -16.227 1.00 22.70 165 ALA B C 1
ATOM 2633 O O . ALA B 1 168 ? 20.562 14.315 -16.586 1.00 23.17 165 ALA B O 1
ATOM 2635 N N . CYS B 1 169 ? 20.743 16.518 -16.601 1.00 22.47 166 CYS B N 1
ATOM 2636 C CA . CYS B 1 169 ? 21.965 16.427 -17.399 1.00 22.55 166 CYS B CA 1
ATOM 2637 C C . CYS B 1 169 ? 23.259 16.860 -16.692 1.00 22.20 166 CYS B C 1
ATOM 2638 O O . CYS B 1 169 ? 24.295 17.031 -17.336 1.00 22.27 166 CYS B O 1
ATOM 2641 N N . GLY B 1 170 ? 23.200 17.015 -15.375 1.00 21.96 167 GLY B N 1
ATOM 2642 C CA . GLY B 1 170 ? 24.386 17.273 -14.568 1.00 21.86 167 GLY B CA 1
ATOM 2643 C C . GLY B 1 170 ? 24.893 18.693 -14.686 1.00 22.03 167 GLY B C 1
ATOM 2644 O O . GLY B 1 170 ? 26.091 18.948 -14.524 1.00 21.86 167 GLY B O 1
ATOM 2645 N N . GLU B 1 171 ? 23.986 19.620 -14.978 1.00 22.36 168 GLU B N 1
ATOM 2646 C CA . GLU B 1 171 ? 24.340 21.036 -14.987 1.00 23.14 168 GLU B CA 1
ATOM 2647 C C . GLU B 1 171 ? 24.200 21.619 -13.589 1.00 23.37 168 GLU B C 1
ATOM 2648 O O . GLU B 1 171 ? 24.861 22.591 -13.246 1.00 23.30 168 GLU B O 1
ATOM 2654 N N . LEU B 1 172 ? 23.336 20.996 -12.798 1.00 23.98 169 LEU B N 1
ATOM 2655 C CA . LEU B 1 172 ? 23.101 21.340 -11.420 1.00 24.93 169 LEU B CA 1
ATOM 2656 C C . LEU B 1 172 ? 23.180 20.036 -10.632 1.00 26.02 169 LEU B C 1
ATOM 2657 O O . LEU B 1 172 ? 22.583 19.032 -11.041 1.00 26.80 169 LEU B O 1
ATOM 2662 N N . SER B 1 173 ? 23.888 20.053 -9.501 1.00 26.58 170 SER B N 1
ATOM 2663 C CA . SER B 1 173 ? 24.143 18.829 -8.749 1.00 26.84 170 SER B CA 1
ATOM 2664 C C . SER B 1 173 ? 22.888 18.321 -8.044 1.00 27.41 170 SER B C 1
ATOM 2665 O O . SER B 1 173 ? 21.930 19.066 -7.816 1.00 26.58 170 SER B O 1
ATOM 2668 N N . ALA B 1 174 ? 22.907 17.031 -7.726 1.00 28.54 171 ALA B N 1
ATOM 2669 C CA . ALA B 1 174 ? 21.779 16.352 -7.107 1.00 29.32 171 ALA B CA 1
ATOM 2670 C C . ALA B 1 174 ? 21.471 16.889 -5.700 1.00 29.58 171 ALA B C 1
ATOM 2671 O O . ALA B 1 174 ? 20.324 16.830 -5.275 1.00 29.67 171 ALA B O 1
ATOM 2673 N N . ASP B 1 175 ? 22.453 17.440 -4.988 1.00 30.04 172 ASP B N 1
ATOM 2674 C CA . ASP B 1 175 ? 22.145 17.948 -3.635 1.00 31.13 172 ASP B CA 1
ATOM 2675 C C . ASP B 1 175 ? 21.406 19.305 -3.525 1.00 31.11 172 ASP B C 1
ATOM 2676 O O . ASP B 1 175 ? 21.224 19.827 -2.433 1.00 31.52 172 ASP B O 1
ATOM 2681 N N . HIS B 1 176 ? 20.970 19.861 -4.647 1.00 31.15 173 HIS B N 1
ATOM 2682 C CA . HIS B 1 176 ? 20.172 21.084 -4.656 1.00 31.20 173 HIS B CA 1
ATOM 2683 C C . HIS B 1 176 ? 18.680 20.733 -4.745 1.00 31.34 173 HIS B C 1
ATOM 2684 O O . HIS B 1 176 ? 18.308 19.655 -5.239 1.00 30.94 173 HIS B O 1
ATOM 2691 N N . ASP B 1 177 ? 17.837 21.632 -4.244 1.00 31.24 174 ASP B N 1
ATOM 2692 C CA . ASP B 1 177 ? 16.389 21.489 -4.346 1.00 31.63 174 ASP B CA 1
ATOM 2693 C C . ASP B 1 177 ? 15.919 22.435 -5.453 1.00 31.04 174 ASP B C 1
ATOM 2694 O O . ASP B 1 177 ? 16.071 23.651 -5.319 1.00 31.28 174 ASP B O 1
ATOM 2699 N N . PRO B 1 178 ? 15.356 21.898 -6.555 1.00 30.34 175 PRO B N 1
ATOM 2700 C CA . PRO B 1 178 ? 14.973 22.798 -7.647 1.00 29.72 175 PRO B CA 1
ATOM 2701 C C . PRO B 1 178 ? 13.970 23.901 -7.251 1.00 29.39 175 PRO B C 1
ATOM 2702 O O . PRO B 1 178 ? 14.089 25.023 -7.735 1.00 28.86 175 PRO B O 1
ATOM 2706 N N . ASP B 1 179 ? 13.005 23.580 -6.385 1.00 29.28 176 ASP B N 1
ATOM 2707 C CA . ASP B 1 179 ? 11.974 24.535 -5.937 1.00 29.54 176 ASP B CA 1
ATOM 2708 C C . ASP B 1 179 ? 12.568 25.632 -5.064 1.00 28.49 176 ASP B C 1
ATOM 2709 O O . ASP B 1 179 ? 12.248 26.797 -5.243 1.00 28.02 176 ASP B O 1
ATOM 2714 N N . ALA B 1 180 ? 13.426 25.248 -4.119 1.00 27.47 177 ALA B N 1
ATOM 2715 C CA . ALA B 1 180 ? 14.107 26.216 -3.260 1.00 26.27 177 ALA B CA 1
ATOM 2716 C C . ALA B 1 180 ? 15.014 27.114 -4.112 1.00 25.13 177 ALA B C 1
ATOM 2717 O O . ALA B 1 180 ? 15.021 28.336 -3.959 1.00 25.98 177 ALA B O 1
ATOM 2719 N N . LEU B 1 181 ? 15.752 26.515 -5.028 1.00 23.45 178 LEU B N 1
ATOM 2720 C CA . LEU B 1 181 ? 16.599 27.276 -5.915 1.00 23.00 178 LEU B CA 1
ATOM 2721 C C . LEU B 1 181 ? 15.798 28.236 -6.826 1.00 22.59 178 LEU B C 1
ATOM 2722 O O . LEU B 1 181 ? 16.238 29.352 -7.090 1.00 23.90 178 LEU B O 1
ATOM 2727 N N . ALA B 1 182 ? 14.614 27.822 -7.272 1.00 21.97 179 ALA B N 1
ATOM 2728 C CA . ALA B 1 182 ? 13.759 28.647 -8.111 1.00 21.20 179 ALA B CA 1
ATOM 2729 C C . ALA B 1 182 ? 13.220 29.832 -7.307 1.00 22.06 179 ALA B C 1
ATOM 2730 O O . ALA B 1 182 ? 13.088 30.953 -7.826 1.00 21.60 179 ALA B O 1
ATOM 2732 N N . GLU B 1 183 ? 12.916 29.596 -6.041 1.00 22.49 180 GLU B N 1
ATOM 2733 C CA . GLU B 1 183 ? 12.404 30.673 -5.236 1.00 23.52 180 GLU B CA 1
ATOM 2734 C C . GLU B 1 183 ? 13.515 31.705 -5.012 1.00 23.15 180 GLU B C 1
ATOM 2735 O O . GLU B 1 183 ? 13.268 32.917 -5.198 1.00 23.91 180 GLU B O 1
ATOM 2741 N N . ALA B 1 184 ? 14.716 31.239 -4.616 1.00 21.72 181 ALA B N 1
ATOM 2742 C CA . ALA B 1 184 ? 15.877 32.114 -4.490 1.00 20.19 181 ALA B CA 1
ATOM 2743 C C . ALA B 1 184 ? 16.185 32.874 -5.786 1.00 20.30 181 ALA B C 1
ATOM 2744 O O . ALA B 1 184 ? 16.598 34.031 -5.714 1.00 20.08 181 ALA B O 1
ATOM 2746 N N . PHE B 1 185 ? 16.038 32.237 -6.965 1.00 20.12 182 PHE B N 1
ATOM 2747 C CA . PHE B 1 185 ? 16.313 32.955 -8.220 1.00 18.96 182 PHE B CA 1
ATOM 2748 C C . PHE B 1 185 ? 15.393 34.185 -8.351 1.00 19.57 182 PHE B C 1
ATOM 2749 O O . PHE B 1 185 ? 15.862 35.279 -8.633 1.00 19.48 182 PHE B O 1
ATOM 2757 N N . TRP B 1 186 ? 14.093 34.013 -8.105 1.00 20.14 183 TRP B N 1
ATOM 2758 C CA . TRP B 1 186 ? 13.132 35.099 -8.268 1.00 20.40 183 TRP B CA 1
ATOM 2759 C C . TRP B 1 186 ? 13.241 36.163 -7.199 1.00 21.12 183 TRP B C 1
ATOM 2760 O O . TRP B 1 186 ? 13.082 37.342 -7.502 1.00 22.28 183 TRP B O 1
ATOM 2771 N N . ILE B 1 187 ? 13.534 35.758 -5.957 1.00 20.79 184 ILE B N 1
ATOM 2772 C CA . ILE B 1 187 ? 13.815 36.701 -4.901 1.00 19.85 184 ILE B CA 1
ATOM 2773 C C . ILE B 1 187 ? 14.955 37.643 -5.307 1.00 19.64 184 ILE B C 1
ATOM 2774 O O . ILE B 1 187 ? 14.833 38.871 -5.196 1.00 19.24 184 ILE B O 1
ATOM 2779 N N . GLY B 1 188 ? 16.066 37.067 -5.755 1.00 19.60 185 GLY B N 1
ATOM 2780 C CA . GLY B 1 188 ? 17.241 37.867 -6.082 1.00 20.33 185 GLY B CA 1
ATOM 2781 C C . GLY B 1 188 ? 17.108 38.642 -7.384 1.00 20.49 185 GLY B C 1
ATOM 2782 O O . GLY B 1 188 ? 17.621 39.761 -7.479 1.00 21.31 185 GLY B O 1
ATOM 2783 N N . TRP B 1 189 ? 16.431 38.057 -8.379 1.00 19.97 186 TRP B N 1
ATOM 2784 C CA . TRP B 1 189 ? 16.260 38.692 -9.691 1.00 19.87 186 TRP B CA 1
ATOM 2785 C C . TRP B 1 189 ? 15.424 39.972 -9.597 1.00 20.33 186 TRP B C 1
ATOM 2786 O O . TRP B 1 189 ? 15.818 41.000 -10.143 1.00 20.78 186 TRP B O 1
ATOM 2797 N N . GLU B 1 190 ? 14.306 39.935 -8.868 1.00 20.52 187 GLU B N 1
ATOM 2798 C CA . GLU B 1 190 ? 13.552 41.158 -8.580 1.00 21.19 187 GLU B CA 1
ATOM 2799 C C . GLU B 1 190 ? 14.379 42.210 -7.799 1.00 21.20 187 GLU B C 1
ATOM 2800 O O . GLU B 1 190 ? 14.310 43.433 -8.088 1.00 21.77 187 GLU B O 1
ATOM 2806 N N . GLY B 1 191 ? 15.153 41.746 -6.822 1.00 19.76 188 GLY B N 1
ATOM 2807 C CA . GLY B 1 191 ? 16.151 42.610 -6.154 1.00 19.23 188 GLY B CA 1
ATOM 2808 C C . GLY B 1 191 ? 17.169 43.256 -7.097 1.00 18.18 188 GLY B C 1
ATOM 2809 O O . GLY B 1 191 ? 17.554 44.407 -6.903 1.00 17.76 188 GLY B O 1
ATOM 2810 N N . ALA B 1 192 ? 17.596 42.516 -8.120 1.00 18.01 189 ALA B N 1
ATOM 2811 C CA . ALA B 1 192 ? 18.548 43.019 -9.132 1.00 18.06 189 ALA B CA 1
ATOM 2812 C C . ALA B 1 192 ? 17.897 44.076 -10.022 1.00 17.93 189 ALA B C 1
ATOM 2813 O O . ALA B 1 192 ? 18.504 45.094 -10.346 1.00 16.86 189 ALA B O 1
ATOM 2815 N N . ILE B 1 193 ? 16.664 43.817 -10.432 1.00 18.72 190 ILE B N 1
ATOM 2816 C CA . ILE B 1 193 ? 15.911 44.798 -11.206 1.00 18.93 190 ILE B CA 1
ATOM 2817 C C . ILE B 1 193 ? 15.650 46.061 -10.402 1.00 18.33 190 ILE B C 1
ATOM 2818 O O . ILE B 1 193 ? 15.705 47.138 -10.946 1.00 18.08 190 ILE B O 1
ATOM 2823 N N . LEU B 1 194 ? 15.356 45.939 -9.108 1.00 18.97 191 LEU B N 1
ATOM 2824 C CA . LEU B 1 194 ? 15.178 47.129 -8.264 1.00 18.39 191 LEU B CA 1
ATOM 2825 C C . LEU B 1 194 ? 16.445 48.019 -8.337 1.00 18.37 191 LEU B C 1
ATOM 2826 O O . LEU B 1 194 ? 16.372 49.244 -8.595 1.00 19.61 191 LEU B O 1
ATOM 2831 N N . ARG B 1 195 ? 17.600 47.385 -8.169 1.00 16.77 192 ARG B N 1
ATOM 2832 C CA . ARG B 1 195 ? 18.868 48.067 -8.127 1.00 16.19 192 ARG B CA 1
ATOM 2833 C C . ARG B 1 195 ? 19.242 48.643 -9.490 1.00 17.05 192 ARG B C 1
ATOM 2834 O O . ARG B 1 195 ? 19.764 49.756 -9.543 1.00 18.08 192 ARG B O 1
ATOM 2842 N N . ALA B 1 196 ? 18.987 47.914 -10.578 1.00 16.05 193 ALA B N 1
ATOM 2843 C CA . ALA B 1 196 ? 19.291 48.426 -11.919 1.00 16.73 193 ALA B CA 1
ATOM 2844 C C . ALA B 1 196 ? 18.479 49.675 -12.249 1.00 17.17 193 ALA B C 1
ATOM 2845 O O . ALA B 1 196 ? 19.006 50.616 -12.829 1.00 17.33 193 ALA B O 1
ATOM 2847 N N . LYS B 1 197 ? 17.200 49.669 -11.888 1.00 18.17 194 LYS B N 1
ATOM 2848 C CA . LYS B 1 197 ? 16.309 50.810 -12.089 1.00 19.62 194 LYS B CA 1
ATOM 2849 C C . LYS B 1 197 ? 16.705 51.984 -11.193 1.00 20.73 194 LYS B C 1
ATOM 2850 O O . LYS B 1 197 ? 16.549 53.134 -11.561 1.00 21.70 194 LYS B O 1
ATOM 2856 N N . LEU B 1 198 ? 17.205 51.691 -9.995 1.00 22.43 195 LEU B N 1
ATOM 2857 C CA . LEU B 1 198 ? 17.689 52.750 -9.093 1.00 22.28 195 LEU B CA 1
ATOM 2858 C C . LEU B 1 198 ? 18.970 53.374 -9.647 1.00 22.80 195 LEU B C 1
ATOM 2859 O O . LEU B 1 198 ? 19.117 54.575 -9.636 1.00 22.80 195 LEU B O 1
ATOM 2864 N N . GLU B 1 199 ? 19.877 52.546 -10.148 1.00 23.74 196 GLU B N 1
ATOM 2865 C CA . GLU B 1 199 ? 21.191 53.019 -10.590 1.00 24.97 196 GLU B CA 1
ATOM 2866 C C . GLU B 1 199 ? 21.194 53.344 -12.079 1.00 24.76 196 GLU B C 1
ATOM 2867 O O . GLU B 1 199 ? 22.148 53.904 -12.572 1.00 25.22 196 GLU B O 1
ATOM 2873 N N . LEU B 1 200 ? 20.107 52.999 -12.771 1.00 24.99 197 LEU B N 1
ATOM 2874 C CA . LEU B 1 200 ? 19.932 53.235 -14.229 1.00 25.44 197 LEU B CA 1
ATOM 2875 C C . LEU B 1 200 ? 21.061 52.626 -15.036 1.00 24.99 197 LEU B C 1
ATOM 2876 O O . LEU B 1 200 ? 21.637 53.268 -15.884 1.00 26.09 197 LEU B O 1
ATOM 2881 N N . ARG B 1 201 ? 21.396 51.379 -14.746 1.00 25.25 198 ARG B N 1
ATOM 2882 C CA . ARG B 1 201 ? 22.496 50.721 -15.421 1.00 24.77 198 ARG B CA 1
ATOM 2883 C C . ARG B 1 201 ? 22.357 49.235 -15.195 1.00 23.91 198 ARG B C 1
ATOM 2884 O O . ARG B 1 201 ? 21.641 48.822 -14.278 1.00 23.98 198 ARG B O 1
ATOM 2892 N N . PRO B 1 202 ? 22.995 48.422 -16.070 1.00 23.82 199 PRO B N 1
ATOM 2893 C CA . PRO B 1 202 ? 22.894 46.965 -15.999 1.00 23.20 199 PRO B CA 1
ATOM 2894 C C . PRO B 1 202 ? 23.695 46.270 -14.905 1.00 23.44 199 PRO B C 1
ATOM 2895 O O . PRO B 1 202 ? 23.377 45.140 -14.557 1.00 23.43 199 PRO B O 1
ATOM 2899 N N . ASP B 1 203 ? 24.736 46.915 -14.392 1.00 24.00 200 ASP B N 1
ATOM 2900 C CA . ASP B 1 203 ? 25.670 46.315 -13.407 1.00 24.81 200 ASP B CA 1
ATOM 2901 C C . ASP B 1 203 ? 25.045 45.470 -12.266 1.00 24.72 200 ASP B C 1
ATOM 2902 O O . ASP B 1 203 ? 25.544 44.383 -11.981 1.00 24.54 200 ASP B O 1
ATOM 2907 N N . PRO B 1 204 ? 23.963 45.948 -11.613 1.00 24.76 201 PRO B N 1
ATOM 2908 C CA . PRO B 1 204 ? 23.343 45.015 -10.653 1.00 24.99 201 PRO B CA 1
ATOM 2909 C C . PRO B 1 204 ? 22.806 43.693 -11.231 1.00 24.56 201 PRO B C 1
ATOM 2910 O O . PRO B 1 204 ? 22.864 42.670 -10.557 1.00 25.12 201 PRO B O 1
ATOM 2914 N N . LEU B 1 205 ? 22.311 43.683 -12.461 1.00 23.91 202 LEU B N 1
ATOM 2915 C CA . LEU B 1 205 ? 21.893 42.411 -13.107 1.00 23.03 202 LEU B CA 1
ATOM 2916 C C . LEU B 1 205 ? 23.098 41.459 -13.233 1.00 22.27 202 LEU B C 1
ATOM 2917 O O . LEU B 1 205 ? 22.985 40.274 -12.972 1.00 21.41 202 LEU B O 1
ATOM 2922 N N . HIS B 1 206 ? 24.256 42.007 -13.596 1.00 22.76 203 HIS B N 1
ATOM 2923 C CA . HIS B 1 206 ? 25.470 41.244 -13.834 1.00 23.19 203 HIS B CA 1
ATOM 2924 C C . HIS B 1 206 ? 25.989 40.677 -12.503 1.00 23.99 203 HIS B C 1
ATOM 2925 O O . HIS B 1 206 ? 26.364 39.518 -12.440 1.00 23.67 203 HIS B O 1
ATOM 2932 N N . SER B 1 207 ? 25.992 41.486 -11.438 1.00 24.85 204 SER B N 1
ATOM 2933 C CA . SER B 1 207 ? 26.430 41.011 -10.132 1.00 25.94 204 SER B CA 1
ATOM 2934 C C . SER B 1 207 ? 25.568 39.854 -9.708 1.00 25.12 204 SER B C 1
ATOM 2935 O O . SER B 1 207 ? 26.091 38.818 -9.359 1.00 24.96 204 SER B O 1
ATOM 2938 N N . PHE B 1 208 ? 24.251 40.046 -9.716 1.00 24.50 205 PHE B N 1
ATOM 2939 C CA . PHE B 1 208 ? 23.336 38.971 -9.325 1.00 24.06 205 PHE B CA 1
ATOM 2940 C C . PHE B 1 208 ? 23.602 37.691 -10.104 1.00 24.16 205 PHE B C 1
ATOM 2941 O O . PHE B 1 208 ? 23.819 36.639 -9.501 1.00 25.79 205 PHE B O 1
ATOM 2949 N N . THR B 1 209 ? 23.565 37.771 -11.432 1.00 24.06 206 THR B N 1
ATOM 2950 C CA . THR B 1 209 ? 23.697 36.574 -12.243 1.00 23.21 206 THR B CA 1
ATOM 2951 C C . THR B 1 209 ? 25.090 35.929 -12.190 1.00 23.41 206 THR B C 1
ATOM 2952 O O . THR B 1 209 ? 25.204 34.712 -12.250 1.00 23.27 206 THR B O 1
ATOM 2956 N N . ARG B 1 210 ? 26.139 36.723 -12.045 1.00 23.12 207 ARG B N 1
ATOM 2957 C CA . ARG B 1 210 ? 27.459 36.144 -11.953 1.00 25.43 207 ARG B CA 1
ATOM 2958 C C . ARG B 1 210 ? 27.632 35.333 -10.648 1.00 24.07 207 ARG B C 1
ATOM 2959 O O . ARG B 1 210 ? 28.178 34.226 -10.666 1.00 24.70 207 ARG B O 1
ATOM 2967 N N . THR B 1 211 ? 27.129 35.852 -9.542 1.00 23.32 208 THR B N 1
ATOM 2968 C CA . THR B 1 211 ? 27.208 35.152 -8.254 1.00 23.10 208 THR B CA 1
ATOM 2969 C C . THR B 1 211 ? 26.205 33.987 -8.139 1.00 22.26 208 THR B C 1
ATOM 2970 O O . THR B 1 211 ? 26.563 32.915 -7.672 1.00 21.65 208 THR B O 1
ATOM 2974 N N . PHE B 1 212 ? 24.961 34.199 -8.553 1.00 21.42 209 PHE B N 1
ATOM 2975 C CA . PHE B 1 212 ? 23.994 33.126 -8.524 1.00 21.78 209 PHE B CA 1
ATOM 2976 C C . PHE B 1 212 ? 24.458 31.970 -9.403 1.00 22.72 209 PHE B C 1
ATOM 2977 O O . PHE B 1 212 ? 24.128 30.801 -9.162 1.00 22.97 209 PHE B O 1
ATOM 2985 N N . GLY B 1 213 ? 25.186 32.305 -10.460 1.00 23.11 210 GLY B N 1
ATOM 2986 C CA . GLY B 1 213 ? 25.635 31.287 -11.406 1.00 23.98 210 GLY B CA 1
ATOM 2987 C C . GLY B 1 213 ? 26.545 30.263 -10.771 1.00 24.11 210 GLY B C 1
ATOM 2988 O O . GLY B 1 213 ? 26.787 29.227 -11.346 1.00 24.26 210 GLY B O 1
ATOM 2989 N N . ARG B 1 214 ? 27.044 30.553 -9.577 1.00 24.35 211 ARG B N 1
ATOM 2990 C CA . ARG B 1 214 ? 27.994 29.667 -8.936 1.00 25.21 211 ARG B CA 1
ATOM 2991 C C . ARG B 1 214 ? 27.320 28.511 -8.206 1.00 24.63 211 ARG B C 1
ATOM 2992 O O . ARG B 1 214 ? 28.003 27.596 -7.786 1.00 25.20 211 ARG B O 1
ATOM 3000 N N . HIS B 1 215 ? 25.994 28.536 -8.089 1.00 23.26 212 HIS B N 1
ATOM 3001 C CA . HIS B 1 215 ? 25.209 27.352 -7.692 1.00 22.73 212 HIS B CA 1
ATOM 3002 C C . HIS B 1 215 ? 25.247 26.181 -8.672 1.00 22.83 212 HIS B C 1
ATOM 3003 O O . HIS B 1 215 ? 24.910 25.059 -8.295 1.00 22.70 212 HIS B O 1
ATOM 3010 N N . PHE B 1 216 ? 25.659 26.433 -9.917 1.00 23.18 213 PHE B N 1
ATOM 3011 C CA . PHE B 1 216 ? 25.758 25.389 -10.981 1.00 23.82 213 PHE B CA 1
ATOM 3012 C C . PHE B 1 216 ? 27.145 24.802 -11.082 1.00 24.17 213 PHE B C 1
ATOM 3013 O O . PHE B 1 216 ? 28.086 25.445 -10.619 1.00 25.18 213 PHE B O 1
ATOM 3021 N N . VAL B 1 217 ? 27.277 23.577 -11.604 1.00 24.90 214 VAL B N 1
ATOM 3022 C CA . VAL B 1 217 ? 28.595 22.872 -11.612 1.00 25.52 214 VAL B CA 1
ATOM 3023 C C . VAL B 1 217 ? 29.623 23.489 -12.578 1.00 25.37 214 VAL B C 1
ATOM 3024 O O . VAL B 1 217 ? 29.287 23.870 -13.695 1.00 25.35 214 VAL B O 1
#

Solvent-accessible surface area: 16767 Å² total

Foldseek 3Di:
DVVCQVVLLLVLVQVVCQQARLVVDAPVSSCVSSVHDPVSVCVPAVHSQRSLLVNLVVLLVVVVVLLCVLLVPPVDQLVRSVVVSLCLQVCVPVLLSGFRSLLRHVPPVPHDPVVPCSSVVSLVVQLVSQLVSVVSCPVVVFAPPPDRSSVLSNVVSVQQSVLSVVCNVVSHNVSSCVSCVVSVVNTD/DCQVVLLLVLVQVCLQQPRLVPDAPVSSCVSSVHDPVSVVVPAVGSLRSLLVNLVVLLVVVVVLLCVQCVPVVDQLVVSVVVSLCLVVCVPVLLSGFRSLLRHVVPVPHPPVSPVSSVVSLVVQLVSQLVSVVSCCVVQFADPPDRSSVLSNVLSVQQSVLSVVCNVVSHNVSSCVSCVVSSVNTD

CATH classification: 1.10.357.10

Organism: Cereibacter sphaeroides (strain ATCC 17023 / DSM 158 / JCM 6121 / CCUG 31486 / LMG 2827 / NBRC 12203 / NCIMB 8253 / ATH 2.4.1.) (NCBI:txid272943)

Secondary structure (DSSP, 8-state):
-GGGHHHHHHHHHHHHHHHS-TTT--HHHHHHHHT--HHHHHHH-SSHHHHHHHHHHHHHHHHHHHHHHHHT-TTS-HHHHHHHHH------TTTT----HHHHHHH---S-THHHHHHHHHHHHHHHHHHHHHHHHHTTTSS-TTS-HHHHHHHHHHHHHHHHHHHHHHTSSHHHHHHHHHHGGG--/--HHHHHHHHHHHHHHHT-STT--HHHHHHHHT--HHHHHHH-SSHHHHHHHHHHHHHHHHHHHHHHHHT-TTS-HHHHHHHHH------TTTT----HHHHHHH---S-THHHHHHHHHHHHHHHHHHHHHHHHHHTTSS-TTS-HHHHHHHHHHHHHHHHHHHHHHTSSHHHHHHHHHHGGG--